Protein AF-A0A7S0DNA1-F1 (afdb_monomer)

Organism: NCBI:txid1561963

Nearest PDB structures (foldseek):
  4wpe-assembly1_A-2  TM=6.506E-01  e=1.274E-05  Saccharomyces cerevisiae S288C
  5i6r-assembly1_A-2  TM=4.201E-01  e=1.013E-05  Homo sapiens
  3zx6-assembly1_B  TM=4.475E-01  e=4.901E+00  Archaeoglobus fulgidus DSM 4304
  3ja6-assembly1_I  TM=4.058E-01  e=3.724E+00  Escherichia coli
  3ja6-assembly1_H  TM=3.014E-01  e=6.752E+00  Escherichia coli

InterPro domains:
  IPR022096 SBF1/SBF2 domain [PF12335] (350-517)
  IPR027267 AH/BAR domain superfamily [G3DSA:1.20.1270.60] (3-323)
  IPR027267 AH/BAR domain superfamily [SSF103657] (2-316)
  IPR039872 Uncharacterized protein KIAA0513 [PTHR13663] (335-575)

Mean predicted aligned error: 19.36 Å

Radius of gyration: 54.29 Å; Cα contacts (8 Å, |Δi|>4): 425; chains: 1; bounding box: 117×98×185 Å

Secondary structure (DSSP, 8-state):
---HHHH--S--THHHHHHHHHHHHHHHHHHHHHHHHHHHHHHHHHHHHHTTS-TTTTSPTT-HHHHHHHHHHHHHHHHHHHHHHHHHHHIIIIIHHHHHHHHHHHHHHHHHHHHHHHHHHHHHHHHHHHHHHHHHHHHHHHHHHHHHHHHHHHHHHHHHHHHHHHHHHHHHHHT----HHHHHHHHHHHHHHHHHHHHHHHHHHHHHHHHHHHHHHHHHHHHHHHHHHHHHHHHHHHHHHHHHHHHHHHHHHHHHHHHHHHHHHHHHHHHHHHHHHHHHHHHHHHHT--HHHHHHHHHHHH---PPPPPPPP------TTSSTTTHHHHHHHHHHH----HHHHHHHHHHHHHHHHHHHHHHHHTTTPPPPHHHHHHHHHHHTSHHHHHHHHHHHHHHHHH-BTTB---B--HHHHHHHHHHHHHHHHHHHHTT-HHHHHHHHHHHTT-EEEE--TTS-SS-PEEEETHHHHTT-GGGG-HHHHHHHHHHHHHHHHHHHHTT--SPP-SHHHHHHHHHHHHHHHHHHHHHHHHHHHHTT--HHHHHHHHHHHHHHTT--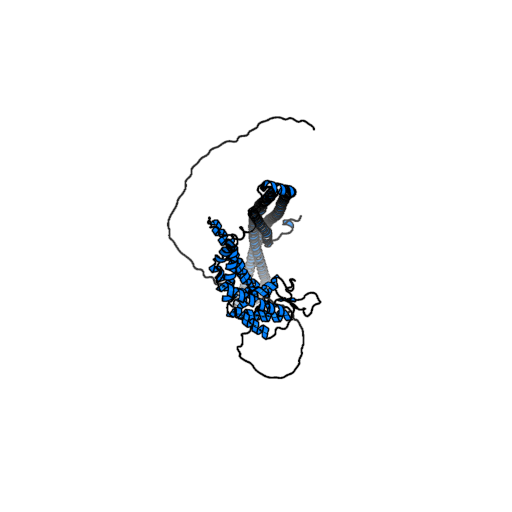HHHHHHHHHHHHHHGGGS--PPPPPPPP--------------------------------PPPP---------------------------------------------

Structure (mmCIF, N/CA/C/O backbone):
data_AF-A0A7S0DNA1-F1
#
_entry.id   AF-A0A7S0DNA1-F1
#
loop_
_atom_site.group_PDB
_atom_site.id
_atom_site.type_symbol
_atom_site.label_atom_id
_atom_site.label_alt_id
_atom_site.label_comp_id
_atom_site.label_asym_id
_atom_site.label_entity_id
_atom_site.label_seq_id
_atom_site.pdbx_PDB_ins_code
_atom_site.Cartn_x
_atom_site.Cartn_y
_atom_site.Cartn_z
_atom_site.occupancy
_atom_site.B_iso_or_equiv
_atom_site.auth_seq_id
_atom_site.auth_comp_id
_atom_site.auth_asym_id
_atom_site.auth_atom_id
_atom_site.pdbx_PDB_model_num
ATOM 1 N N . MET A 1 1 ? 33.337 -9.342 -3.307 1.00 75.75 1 MET A N 1
ATOM 2 C CA . MET A 1 1 ? 31.916 -9.266 -3.715 1.00 75.75 1 MET A CA 1
ATOM 3 C C . MET A 1 1 ? 31.879 -8.736 -5.137 1.00 75.75 1 MET A C 1
ATOM 5 O O . MET A 1 1 ? 32.503 -7.702 -5.349 1.00 75.75 1 MET A O 1
ATOM 9 N N . PRO A 1 2 ? 31.222 -9.423 -6.082 1.00 88.62 2 PRO A N 1
ATOM 10 C CA . PRO A 1 2 ? 31.074 -8.925 -7.449 1.00 88.62 2 PRO A CA 1
ATOM 11 C C . PRO A 1 2 ? 30.384 -7.551 -7.461 1.00 88.62 2 PRO A C 1
ATOM 13 O O . PRO A 1 2 ? 29.466 -7.313 -6.670 1.00 88.62 2 PRO A O 1
ATOM 16 N N . SER A 1 3 ? 30.846 -6.650 -8.329 1.00 94.75 3 SER A N 1
ATOM 17 C CA . SER A 1 3 ? 30.276 -5.312 -8.533 1.00 94.75 3 SER A CA 1
ATOM 18 C C . SER A 1 3 ? 29.348 -5.279 -9.749 1.00 94.75 3 SER A C 1
ATOM 20 O O . SER A 1 3 ? 29.412 -6.141 -10.631 1.00 94.75 3 SER A O 1
ATOM 22 N N . PHE A 1 4 ? 28.499 -4.253 -9.854 1.00 95.06 4 PHE A N 1
ATOM 23 C CA . PHE A 1 4 ? 27.674 -4.074 -11.060 1.00 95.06 4 PHE A CA 1
ATOM 24 C C . PHE A 1 4 ? 28.547 -3.849 -12.299 1.00 95.06 4 PHE A C 1
ATOM 26 O O . PHE A 1 4 ? 28.169 -4.237 -13.403 1.00 95.06 4 PHE A O 1
ATOM 33 N N . THR A 1 5 ? 29.736 -3.276 -12.108 1.00 95.06 5 THR A N 1
ATOM 34 C CA . THR A 1 5 ? 30.727 -3.090 -13.167 1.00 95.06 5 THR A CA 1
ATOM 35 C C . THR A 1 5 ? 31.435 -4.371 -13.591 1.00 95.06 5 THR A C 1
ATOM 37 O O . THR A 1 5 ? 32.155 -4.314 -14.573 1.00 95.06 5 THR A O 1
ATOM 40 N N . ASP A 1 6 ? 31.239 -5.513 -12.931 1.00 92.38 6 ASP A N 1
ATOM 41 C CA . ASP A 1 6 ? 31.879 -6.771 -13.351 1.00 92.38 6 ASP A CA 1
ATOM 42 C C . ASP A 1 6 ? 30.951 -7.620 -14.231 1.00 92.38 6 ASP A C 1
ATOM 44 O O . ASP A 1 6 ? 31.413 -8.310 -15.134 1.00 92.38 6 ASP A O 1
ATOM 48 N N . GLY A 1 7 ? 29.633 -7.550 -13.999 1.00 89.56 7 GLY A N 1
ATOM 49 C CA . GLY A 1 7 ? 28.667 -8.476 -14.607 1.00 89.56 7 GLY A CA 1
ATOM 50 C C . GLY A 1 7 ? 27.560 -7.850 -15.454 1.00 89.56 7 GLY A C 1
ATOM 51 O O . GLY A 1 7 ? 26.851 -8.580 -16.139 1.00 89.56 7 GLY A O 1
ATOM 52 N N . LEU A 1 8 ? 27.377 -6.524 -15.422 1.00 92.25 8 LEU A N 1
ATOM 53 C CA . LEU A 1 8 ? 26.244 -5.851 -16.083 1.00 92.25 8 LEU A CA 1
ATOM 54 C C . LEU A 1 8 ? 26.671 -4.970 -17.264 1.00 92.25 8 LEU A C 1
ATOM 56 O O . LEU A 1 8 ? 26.023 -3.967 -17.572 1.00 92.25 8 LEU A O 1
ATOM 60 N N . TRP A 1 9 ? 27.764 -5.335 -17.934 1.00 90.19 9 TRP A N 1
ATOM 61 C CA . TRP A 1 9 ? 28.148 -4.697 -19.190 1.00 90.19 9 TRP A CA 1
ATOM 62 C C . TRP A 1 9 ? 27.135 -4.995 -20.299 1.00 90.19 9 TRP A C 1
ATOM 64 O O . TRP A 1 9 ? 26.588 -6.090 -20.400 1.00 90.19 9 TRP A O 1
ATOM 74 N N . GLY A 1 10 ? 26.929 -4.011 -21.173 1.00 79.50 10 GLY A N 1
ATOM 75 C CA . GLY A 1 10 ? 25.920 -4.060 -22.229 1.00 79.50 10 GLY A CA 1
ATOM 76 C C . GLY A 1 10 ? 24.727 -3.161 -21.912 1.00 79.50 10 GLY A C 1
ATOM 77 O O . GLY A 1 10 ? 24.386 -2.915 -20.758 1.00 79.50 10 GLY A O 1
ATOM 78 N N . TYR A 1 11 ? 24.107 -2.602 -22.951 1.00 69.81 11 TYR A N 1
ATOM 79 C CA . TYR A 1 11 ? 22.899 -1.803 -22.770 1.00 69.81 11 TYR A CA 1
ATOM 80 C C . TYR A 1 11 ? 21.743 -2.737 -22.411 1.00 69.81 11 TYR A C 1
ATOM 82 O O . TYR A 1 11 ? 21.143 -3.339 -23.298 1.00 69.81 11 TYR A O 1
ATOM 90 N N . ASN A 1 12 ? 21.447 -2.853 -21.117 1.00 80.19 12 ASN A N 1
ATOM 91 C CA . ASN A 1 12 ? 20.239 -3.501 -20.637 1.00 80.19 12 ASN A CA 1
ATOM 92 C C . ASN A 1 12 ? 19.217 -2.415 -20.245 1.00 80.19 12 ASN A C 1
ATOM 94 O O . ASN A 1 12 ? 19.338 -1.838 -19.157 1.00 80.19 12 ASN A O 1
ATOM 98 N N . PRO A 1 13 ? 18.247 -2.078 -21.121 1.00 77.12 13 PRO A N 1
ATOM 99 C CA . PRO A 1 13 ? 17.226 -1.077 -20.807 1.00 77.12 13 PRO A CA 1
ATOM 100 C C . PRO A 1 13 ? 16.438 -1.443 -19.541 1.00 77.12 13 PRO A C 1
ATOM 102 O O . PRO A 1 13 ? 16.012 -0.546 -18.809 1.00 77.12 13 PRO A O 1
ATOM 105 N N . ASP A 1 14 ? 16.361 -2.735 -19.220 1.00 91.00 14 ASP A N 1
ATOM 106 C CA . ASP A 1 14 ? 15.594 -3.251 -18.097 1.00 91.00 14 ASP A CA 1
ATOM 107 C C . ASP A 1 14 ? 16.238 -2.931 -16.748 1.00 91.00 14 ASP A C 1
ATOM 109 O O . ASP A 1 14 ? 15.566 -3.040 -15.728 1.00 91.00 14 ASP A O 1
ATOM 113 N N . LEU A 1 15 ? 17.509 -2.510 -16.682 1.00 93.62 15 LEU A N 1
ATOM 114 C CA . LEU A 1 15 ? 18.167 -2.252 -15.395 1.00 93.62 15 LEU A CA 1
ATOM 115 C C . LEU A 1 15 ? 17.496 -1.103 -14.626 1.00 93.62 15 LEU A C 1
ATOM 117 O O . LEU A 1 15 ? 17.278 -1.196 -13.417 1.00 93.62 15 LEU A O 1
ATOM 121 N N . PHE A 1 16 ? 17.102 -0.037 -15.328 1.00 95.56 16 PHE A N 1
ATOM 122 C CA . PHE A 1 16 ? 16.356 1.067 -14.718 1.00 95.56 16 PHE A CA 1
ATOM 123 C C . PHE A 1 16 ? 14.932 0.658 -14.338 1.00 95.56 16 PHE A C 1
ATOM 125 O O . PHE A 1 16 ? 14.404 1.146 -13.338 1.00 95.56 16 PHE A O 1
ATOM 132 N N . ASP A 1 17 ? 14.329 -0.263 -15.087 1.00 94.38 17 ASP A N 1
ATOM 133 C CA . ASP A 1 17 ? 12.989 -0.770 -14.800 1.00 94.38 17 ASP A CA 1
ATOM 134 C C . ASP A 1 17 ? 13.007 -1.757 -13.625 1.00 94.38 17 ASP A C 1
ATOM 136 O O . ASP A 1 17 ? 12.120 -1.727 -12.772 1.00 94.38 17 ASP A O 1
ATOM 140 N N . ILE A 1 18 ? 14.061 -2.570 -13.495 1.00 93.94 18 ILE A N 1
ATOM 141 C CA . ILE A 1 18 ? 14.353 -3.371 -12.302 1.00 93.94 18 ILE A CA 1
ATOM 142 C C . ILE A 1 18 ? 14.490 -2.445 -11.095 1.00 93.94 18 ILE A C 1
ATOM 144 O O . ILE A 1 18 ? 13.858 -2.705 -10.071 1.00 93.94 18 ILE A O 1
ATOM 148 N N . GLN A 1 19 ? 15.238 -1.344 -11.211 1.00 94.44 19 GLN A N 1
ATOM 149 C CA . GLN A 1 19 ? 15.397 -0.400 -10.105 1.00 94.44 19 GLN A CA 1
ATOM 150 C C . GLN A 1 19 ? 14.076 0.285 -9.735 1.00 94.44 19 GLN A C 1
ATOM 152 O O . GLN A 1 19 ? 13.747 0.398 -8.554 1.00 94.44 19 GLN A O 1
ATOM 157 N N . ALA A 1 20 ? 13.267 0.664 -10.727 1.00 94.38 20 ALA A N 1
ATOM 158 C CA . ALA A 1 20 ? 11.926 1.195 -10.503 1.00 94.38 20 ALA A CA 1
ATOM 159 C C . ALA A 1 20 ? 11.009 0.174 -9.805 1.00 94.38 20 ALA A C 1
ATOM 161 O O . ALA A 1 20 ? 10.292 0.530 -8.872 1.00 94.38 20 ALA A O 1
ATOM 162 N N . ARG A 1 21 ? 11.064 -1.109 -10.194 1.00 94.75 21 ARG A N 1
ATOM 163 C CA . ARG A 1 21 ? 10.335 -2.189 -9.509 1.00 94.75 21 ARG A CA 1
ATOM 164 C C . ARG A 1 21 ? 10.811 -2.375 -8.070 1.00 94.75 21 ARG A C 1
ATOM 166 O O . ARG A 1 21 ? 9.978 -2.507 -7.184 1.00 94.75 21 ARG A O 1
ATOM 173 N N . ARG A 1 22 ? 12.120 -2.334 -7.813 1.00 94.12 22 ARG A N 1
ATOM 174 C CA . ARG A 1 22 ? 12.690 -2.468 -6.459 1.00 94.12 22 ARG A CA 1
ATOM 175 C C . ARG A 1 22 ? 12.348 -1.293 -5.543 1.00 94.12 22 ARG A C 1
ATOM 177 O O . ARG A 1 22 ? 12.216 -1.481 -4.336 1.00 94.12 22 ARG A O 1
ATOM 184 N N . LEU A 1 23 ? 12.154 -0.094 -6.094 1.00 94.88 23 LEU A N 1
ATOM 185 C CA . LEU A 1 23 ? 11.643 1.048 -5.331 1.00 94.88 23 LEU A CA 1
ATOM 186 C C . LEU A 1 23 ? 10.206 0.828 -4.831 1.00 94.88 23 LEU A C 1
ATOM 188 O O . LEU A 1 23 ? 9.875 1.345 -3.767 1.00 94.88 23 LEU A O 1
ATOM 192 N N . LYS A 1 24 ? 9.396 -0.014 -5.492 1.00 96.62 24 LYS A N 1
ATOM 193 C CA . LYS A 1 24 ? 8.056 -0.378 -4.994 1.00 96.62 24 LYS A CA 1
ATOM 194 C C . LYS A 1 24 ? 8.093 -1.108 -3.650 1.00 96.62 24 LYS A C 1
ATOM 196 O O . LYS A 1 24 ? 7.128 -1.045 -2.899 1.00 96.62 24 LYS A O 1
ATOM 201 N N . THR A 1 25 ? 9.201 -1.765 -3.300 1.00 95.56 25 THR A N 1
ATOM 202 C CA . THR A 1 25 ? 9.367 -2.346 -1.958 1.00 95.56 25 THR A CA 1
ATOM 203 C C . THR A 1 25 ? 9.398 -1.261 -0.878 1.00 95.56 25 THR A C 1
ATOM 205 O O . THR A 1 25 ? 8.850 -1.464 0.200 1.00 95.56 25 THR A O 1
ATOM 208 N N . LEU A 1 26 ? 9.994 -0.093 -1.159 1.00 96.44 26 LEU A N 1
ATOM 209 C CA . LEU A 1 26 ? 9.924 1.046 -0.238 1.00 96.44 26 LEU A CA 1
ATOM 210 C C . LEU A 1 26 ? 8.506 1.617 -0.170 1.00 96.44 26 LEU A C 1
ATOM 212 O O . LEU A 1 26 ? 8.080 1.993 0.913 1.00 96.44 26 LEU A O 1
ATOM 216 N N . ASP A 1 27 ? 7.772 1.644 -1.286 1.00 97.25 27 ASP A N 1
ATOM 217 C CA . ASP A 1 27 ? 6.363 2.068 -1.292 1.00 97.25 27 ASP A CA 1
ATOM 218 C C . ASP A 1 27 ? 5.507 1.180 -0.393 1.00 97.25 27 ASP A C 1
ATOM 220 O O . ASP A 1 27 ? 4.759 1.690 0.434 1.00 97.25 27 ASP A O 1
ATOM 224 N N . ALA A 1 28 ? 5.669 -0.139 -0.509 1.00 97.88 28 ALA A N 1
ATOM 225 C CA . ALA A 1 28 ? 4.963 -1.100 0.328 1.00 97.88 28 ALA A CA 1
ATOM 226 C C . ALA A 1 28 ? 5.279 -0.90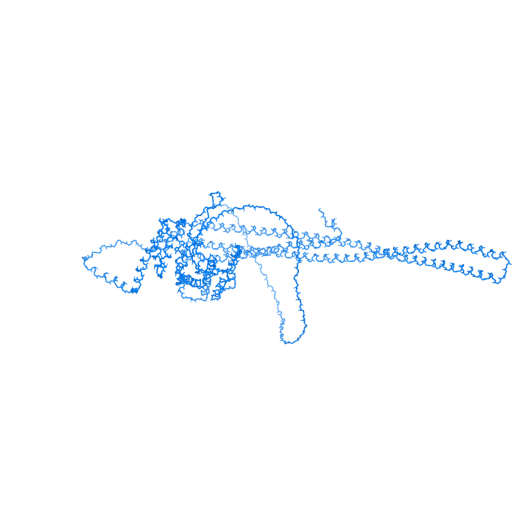3 1.820 1.00 97.88 28 ALA A C 1
ATOM 228 O O . ALA A 1 28 ? 4.366 -0.895 2.638 1.00 97.88 28 ALA A O 1
ATOM 229 N N . LEU A 1 29 ? 6.550 -0.678 2.177 1.00 97.75 29 LEU A N 1
ATOM 230 C CA . LEU A 1 29 ? 6.942 -0.411 3.567 1.00 97.75 29 LEU A CA 1
ATOM 231 C C . LEU A 1 29 ? 6.403 0.925 4.089 1.00 97.75 29 LEU A C 1
ATOM 233 O O . LEU A 1 29 ? 5.962 1.006 5.230 1.00 97.75 29 LEU A O 1
ATOM 237 N N . VAL A 1 30 ? 6.417 1.971 3.264 1.00 98.19 30 VAL A N 1
ATOM 238 C CA . VAL A 1 30 ? 5.823 3.271 3.605 1.00 98.19 30 VAL A CA 1
ATOM 239 C C . VAL A 1 30 ? 4.324 3.120 3.865 1.00 98.19 30 VAL A C 1
ATOM 241 O O . VAL A 1 30 ? 3.832 3.632 4.868 1.00 98.19 30 VAL A O 1
ATOM 244 N N . SER A 1 31 ? 3.603 2.396 3.005 1.00 98.19 31 SER A N 1
ATOM 245 C CA . SER A 1 31 ? 2.181 2.105 3.219 1.00 98.19 31 SER A CA 1
ATOM 246 C C . SER A 1 31 ? 1.955 1.302 4.498 1.00 98.19 31 SER A C 1
ATOM 248 O O . SER A 1 31 ? 1.115 1.690 5.303 1.00 98.19 31 SER A O 1
ATOM 250 N N . PHE A 1 32 ? 2.759 0.262 4.736 1.00 98.44 32 PHE A N 1
ATOM 251 C CA . PHE A 1 32 ? 2.692 -0.549 5.951 1.00 98.44 32 PHE A CA 1
ATOM 252 C C . PHE A 1 32 ? 2.818 0.300 7.223 1.00 98.44 32 PHE A C 1
ATOM 254 O O . PHE A 1 32 ? 1.937 0.253 8.076 1.00 98.44 32 PHE A O 1
ATOM 261 N N . PHE A 1 33 ? 3.858 1.133 7.344 1.00 98.19 33 PHE A N 1
ATOM 262 C CA . PHE A 1 33 ? 4.040 1.964 8.543 1.00 98.19 33 PHE A CA 1
ATOM 263 C C . PHE A 1 33 ? 2.965 3.045 8.689 1.00 98.19 33 PHE A C 1
ATOM 265 O O . PHE A 1 33 ? 2.603 3.423 9.803 1.00 98.19 33 PHE A O 1
ATOM 272 N N . LYS A 1 34 ? 2.422 3.542 7.574 1.00 98.31 34 LYS A N 1
ATOM 273 C CA . LYS A 1 34 ? 1.298 4.480 7.604 1.00 98.31 34 LYS A CA 1
ATOM 274 C C . LYS A 1 34 ? 0.028 3.818 8.146 1.00 98.31 34 LYS A C 1
ATOM 276 O O . LYS A 1 34 ? -0.675 4.426 8.944 1.00 98.31 34 LYS A O 1
ATOM 281 N N . GLU A 1 35 ? -0.269 2.596 7.717 1.00 98.38 35 GLU A N 1
ATOM 282 C CA . GLU A 1 35 ? -1.430 1.840 8.198 1.00 98.38 35 GLU A CA 1
ATOM 283 C C . GLU A 1 35 ? -1.257 1.403 9.654 1.00 98.38 35 GLU A C 1
ATOM 285 O O . GLU A 1 35 ? -2.166 1.600 10.457 1.00 98.38 35 GLU A O 1
ATOM 290 N N . LYS A 1 36 ? -0.075 0.895 10.022 1.00 98.06 36 LYS A N 1
ATOM 291 C CA . LYS A 1 36 ? 0.247 0.495 11.398 1.00 98.06 36 LYS A CA 1
ATOM 292 C C . LYS A 1 36 ? 0.109 1.660 12.388 1.00 98.06 36 LYS A C 1
ATOM 294 O O . LYS A 1 36 ? -0.642 1.540 13.351 1.00 98.06 36 LYS A O 1
ATOM 299 N N . SER A 1 37 ? 0.693 2.820 12.086 1.00 97.69 37 SER A N 1
ATOM 300 C CA . SER A 1 37 ? 0.563 4.003 12.955 1.00 97.69 37 SER A CA 1
ATOM 301 C C . SER A 1 37 ? -0.876 4.511 13.063 1.00 97.69 37 SER A C 1
ATOM 303 O O . SER A 1 37 ? -1.297 4.972 14.125 1.00 97.69 37 SER A O 1
ATOM 305 N N . ALA A 1 38 ? -1.677 4.391 12.000 1.00 98.19 38 ALA A N 1
ATOM 306 C CA . ALA A 1 38 ? -3.099 4.717 12.056 1.00 98.19 38 ALA A CA 1
ATOM 307 C C . ALA A 1 38 ? -3.888 3.742 12.953 1.00 98.19 38 ALA A C 1
ATOM 309 O O . ALA A 1 38 ? -4.771 4.181 13.697 1.00 98.19 38 ALA A O 1
ATOM 310 N N . LEU A 1 39 ? -3.563 2.444 12.915 1.00 98.38 39 LEU A N 1
ATOM 311 C CA . LEU A 1 39 ? -4.160 1.435 13.796 1.00 98.38 39 LEU A CA 1
ATOM 312 C C . LEU A 1 39 ? -3.825 1.704 15.266 1.00 98.38 39 LEU A C 1
ATOM 314 O O . LEU A 1 39 ? -4.725 1.675 16.104 1.00 98.38 39 LEU A O 1
ATOM 318 N N . ASP A 1 40 ? -2.580 2.052 15.578 1.00 98.12 40 ASP A N 1
ATOM 319 C CA . ASP A 1 40 ? -2.172 2.360 16.952 1.00 98.12 40 ASP A CA 1
ATOM 320 C C . ASP A 1 40 ? -2.842 3.632 17.487 1.00 98.12 40 ASP A C 1
ATOM 322 O O . ASP A 1 40 ? -3.306 3.664 18.630 1.00 98.12 40 ASP A O 1
ATOM 326 N N . GLN A 1 41 ? -2.991 4.668 16.653 1.00 98.19 41 GLN A N 1
ATOM 327 C CA . GLN A 1 41 ? -3.777 5.855 17.014 1.00 98.19 41 GLN A CA 1
ATOM 328 C C . GLN A 1 41 ? -5.241 5.506 17.284 1.00 98.19 41 GLN A C 1
ATOM 330 O O . GLN A 1 41 ? -5.851 6.033 18.218 1.00 98.19 41 GLN A O 1
ATOM 335 N N . TYR A 1 42 ? -5.828 4.636 16.462 1.00 98.12 42 TYR A N 1
ATOM 336 C CA . TYR A 1 42 ? -7.194 4.172 16.663 1.00 98.12 42 TYR A CA 1
ATOM 337 C C . TYR A 1 42 ? -7.335 3.395 17.980 1.00 98.12 42 TYR A C 1
ATOM 339 O O . TYR A 1 42 ? -8.269 3.650 18.749 1.00 98.12 42 TYR A O 1
ATOM 347 N N . TYR A 1 43 ? -6.389 2.501 18.271 1.00 98.31 43 TYR A N 1
ATOM 348 C CA . TYR A 1 43 ? -6.361 1.730 19.509 1.00 98.31 43 TYR A CA 1
ATOM 349 C C . TYR A 1 43 ? -6.234 2.644 20.734 1.00 98.31 43 TYR A C 1
ATOM 351 O O . TYR A 1 43 ? -7.064 2.577 21.642 1.00 98.31 43 TYR A O 1
ATOM 359 N N . SER A 1 44 ? -5.299 3.599 20.700 1.00 98.12 44 SER A N 1
ATOM 360 C CA . SER A 1 44 ? -5.147 4.636 21.725 1.00 98.12 44 SER A CA 1
ATOM 361 C C . SER A 1 44 ? -6.461 5.387 21.985 1.00 98.12 44 SER A C 1
ATOM 363 O O . SER A 1 44 ? -6.929 5.447 23.125 1.00 98.12 44 SER A O 1
ATOM 365 N N . ARG A 1 45 ? -7.123 5.903 20.940 1.00 98.25 45 ARG A N 1
ATOM 366 C CA . ARG A 1 45 ? -8.406 6.623 21.080 1.00 98.25 45 ARG A CA 1
ATOM 367 C C . ARG A 1 45 ? -9.505 5.749 21.679 1.00 98.25 45 ARG A C 1
ATOM 369 O O . ARG A 1 45 ? -10.340 6.254 22.426 1.00 98.25 45 ARG A O 1
ATOM 376 N N . THR A 1 46 ? -9.522 4.464 21.344 1.00 98.25 46 THR A N 1
ATOM 377 C CA . THR A 1 46 ? -10.510 3.510 21.862 1.00 98.25 46 THR A CA 1
ATOM 378 C C . THR A 1 46 ? -10.288 3.249 23.349 1.00 98.25 46 THR A C 1
ATOM 380 O O . THR A 1 46 ? -11.239 3.333 24.121 1.00 98.25 46 THR A O 1
ATOM 383 N N . LEU A 1 47 ? -9.037 3.062 23.776 1.00 97.62 47 LEU A N 1
ATOM 384 C CA . LEU A 1 47 ? -8.690 2.949 25.194 1.00 97.62 47 LEU A CA 1
ATOM 385 C C . LEU A 1 47 ? -9.034 4.222 25.980 1.00 97.62 47 LEU A C 1
ATOM 387 O O . LEU A 1 47 ? -9.613 4.132 27.055 1.00 97.62 47 LEU A O 1
ATOM 391 N N . LYS A 1 48 ? -8.796 5.414 25.417 1.00 97.44 48 LYS A N 1
ATOM 392 C CA . LYS A 1 48 ? -9.224 6.693 26.021 1.00 97.44 48 LYS A CA 1
ATOM 393 C C . LYS A 1 48 ? -10.737 6.770 26.231 1.00 97.44 48 LYS A C 1
ATOM 395 O O . LYS A 1 48 ? -11.192 7.354 27.207 1.00 97.44 48 LYS A O 1
ATOM 400 N N . LYS A 1 49 ? -11.532 6.209 25.314 1.00 97.12 49 LYS A N 1
ATOM 401 C CA . LYS A 1 49 ? -12.991 6.115 25.484 1.00 97.12 49 LYS A CA 1
ATOM 402 C C . LYS A 1 49 ? -13.357 5.111 26.573 1.00 97.12 49 LYS A C 1
ATOM 404 O O . LYS A 1 49 ? -14.236 5.405 27.373 1.00 97.12 49 LYS A O 1
ATOM 409 N N . LEU A 1 50 ? -12.672 3.969 26.617 1.00 96.56 50 LEU A N 1
ATOM 410 C CA . LEU A 1 50 ? -12.878 2.940 27.635 1.00 96.56 50 LEU A CA 1
ATOM 411 C C . LEU A 1 50 ? -12.577 3.473 29.045 1.00 96.56 50 LEU A C 1
ATOM 413 O O . LEU A 1 50 ? -13.387 3.291 29.944 1.00 96.56 50 LEU A O 1
ATOM 417 N N . ALA A 1 51 ? -11.486 4.226 29.207 1.00 95.75 51 ALA A N 1
ATOM 418 C CA . ALA A 1 51 ? -11.113 4.877 30.465 1.00 95.75 51 ALA A CA 1
ATOM 419 C C . ALA A 1 51 ? -12.114 5.951 30.938 1.00 95.75 51 ALA A C 1
ATOM 421 O O . ALA A 1 51 ? -12.022 6.419 32.066 1.00 95.75 51 ALA A O 1
ATOM 422 N N . ARG A 1 52 ? -13.060 6.381 30.093 1.00 95.00 52 ARG A N 1
ATOM 423 C CA . ARG A 1 52 ? -14.120 7.336 30.463 1.00 95.00 52 ARG A CA 1
ATOM 424 C C . ARG A 1 52 ? -15.424 6.658 30.875 1.00 95.00 52 ARG A C 1
ATOM 426 O O . ARG A 1 52 ? -16.368 7.361 31.221 1.00 95.00 52 ARG A O 1
ATOM 433 N N . LEU A 1 53 ? -15.511 5.329 30.803 1.00 93.69 53 LEU A N 1
ATOM 434 C CA . LEU A 1 53 ? -16.675 4.618 31.317 1.00 93.69 53 LEU A CA 1
ATOM 435 C C . LEU A 1 53 ? -16.702 4.722 32.844 1.00 93.69 53 LEU A C 1
ATOM 437 O O . LEU A 1 53 ? -15.690 4.512 33.512 1.00 93.69 53 LEU A O 1
ATOM 441 N N . HIS A 1 54 ? -17.869 5.042 33.393 1.00 86.69 54 HIS A N 1
ATOM 442 C CA . HIS A 1 54 ? -18.065 5.183 34.830 1.00 86.69 54 HIS A CA 1
ATOM 443 C C . HIS A 1 54 ? -18.237 3.803 35.478 1.00 86.69 54 HIS A C 1
ATOM 445 O O . HIS A 1 54 ? -19.347 3.346 35.717 1.00 86.69 54 HIS A O 1
ATOM 451 N N . LEU A 1 55 ? -17.124 3.119 35.754 1.00 86.06 55 LEU A N 1
ATOM 452 C CA . LEU A 1 55 ? -17.130 1.819 36.444 1.00 86.06 55 LEU A CA 1
ATOM 453 C C . LEU A 1 55 ? -17.411 1.930 37.956 1.00 86.06 55 LEU A C 1
ATOM 455 O O . LEU A 1 55 ? -17.537 0.911 38.618 1.00 86.06 55 LEU A O 1
ATOM 459 N N . MET A 1 56 ? -17.490 3.150 38.502 1.00 86.31 56 MET A N 1
ATOM 460 C CA . MET A 1 56 ? -17.409 3.420 39.947 1.00 86.31 56 MET A CA 1
ATOM 461 C C . MET A 1 56 ? -18.652 4.114 40.523 1.00 86.31 56 MET A C 1
ATOM 463 O O . MET A 1 56 ? -18.627 4.531 41.675 1.00 86.31 56 MET A O 1
ATOM 467 N N . GLU A 1 57 ? -19.734 4.275 39.749 1.00 87.19 57 GLU A N 1
ATOM 468 C CA . GLU A 1 57 ? -20.942 5.016 40.178 1.00 87.19 57 GLU A CA 1
ATOM 469 C C . GLU A 1 57 ? -21.622 4.445 41.434 1.00 87.19 57 GLU A C 1
ATOM 471 O O . GLU A 1 57 ? -22.428 5.129 42.064 1.00 87.19 57 GLU A O 1
ATOM 476 N N . HIS A 1 58 ? -21.316 3.202 41.798 1.00 89.25 58 HIS A N 1
ATOM 477 C CA . HIS A 1 58 ? -21.951 2.498 42.909 1.00 89.25 58 HIS A CA 1
ATOM 478 C C . HIS A 1 58 ? -20.982 2.116 44.030 1.00 89.25 58 HIS A C 1
ATOM 480 O O . HIS A 1 58 ? -21.418 1.524 45.014 1.00 89.25 58 HIS A O 1
ATOM 486 N N . GLU A 1 59 ? -19.700 2.461 43.903 1.00 94.12 59 GLU A N 1
ATOM 487 C CA . GLU A 1 59 ? -18.695 2.120 44.908 1.00 94.12 59 GLU A CA 1
ATOM 488 C C . GLU A 1 59 ? -18.642 3.152 46.032 1.00 94.12 59 GLU A C 1
ATOM 490 O O . GLU A 1 59 ? -18.842 4.352 45.814 1.00 94.12 59 GLU A O 1
ATOM 495 N N . THR A 1 60 ? -18.355 2.676 47.244 1.00 91.56 60 THR A N 1
ATOM 496 C CA . THR A 1 60 ? -18.276 3.533 48.430 1.00 91.56 60 THR A CA 1
ATOM 497 C C . THR A 1 60 ? -17.096 4.500 48.285 1.00 91.56 60 THR A C 1
ATOM 499 O O . THR A 1 60 ? -15.961 4.049 48.113 1.00 91.56 60 THR A O 1
ATOM 502 N N . PRO A 1 61 ? -17.310 5.828 48.366 1.00 94.38 61 PRO A N 1
ATOM 503 C CA . PRO A 1 61 ? -16.222 6.790 48.265 1.00 94.38 61 PRO A CA 1
ATOM 504 C C . PRO A 1 61 ? -15.120 6.541 49.300 1.00 94.38 61 PRO A C 1
ATOM 506 O O . PRO A 1 61 ? -15.390 6.496 50.498 1.00 94.38 61 PRO A O 1
ATOM 509 N N . GLY A 1 62 ? -13.880 6.415 48.830 1.00 92.31 62 GLY A N 1
ATOM 510 C CA . GLY A 1 62 ? -12.696 6.178 49.652 1.00 92.31 62 GLY A CA 1
ATOM 511 C C . GLY A 1 62 ? -12.419 4.712 49.986 1.00 92.31 62 GLY A C 1
ATOM 512 O O . GLY A 1 62 ? -11.467 4.455 50.720 1.00 92.31 62 GLY A O 1
ATOM 513 N N . SER A 1 63 ? -13.203 3.761 49.471 1.00 94.56 63 SER A N 1
ATOM 514 C CA . SER A 1 63 ? -12.965 2.348 49.761 1.00 94.56 63 SER A CA 1
ATOM 515 C C . SER A 1 63 ? -11.746 1.781 49.013 1.00 94.56 63 SER A C 1
ATOM 517 O O . SER A 1 63 ? -11.419 2.263 47.917 1.00 94.56 63 SER A O 1
ATOM 519 N N . PRO A 1 64 ? -11.055 0.764 49.570 1.00 93.88 64 PRO A N 1
ATOM 520 C CA . PRO A 1 64 ? -9.980 0.047 48.880 1.00 93.88 64 PRO A CA 1
ATOM 521 C C . PRO A 1 64 ? -10.351 -0.412 47.462 1.00 93.88 64 PRO A C 1
ATOM 523 O O . PRO A 1 64 ? -9.561 -0.244 46.528 1.00 93.88 64 PRO A O 1
ATOM 526 N N . LEU A 1 65 ? -11.570 -0.927 47.270 1.00 94.69 65 LEU A N 1
ATOM 527 C CA . LEU A 1 65 ? -12.056 -1.350 45.957 1.00 94.69 65 LEU A CA 1
ATOM 528 C C . LEU A 1 65 ? -12.198 -0.169 44.985 1.00 94.69 65 LEU A C 1
ATOM 530 O O . LEU A 1 65 ? -11.784 -0.268 43.826 1.00 94.69 65 LEU A O 1
ATOM 534 N N . GLN A 1 66 ? -12.717 0.973 45.450 1.00 94.06 66 GLN A N 1
ATOM 535 C CA . GLN A 1 66 ? -12.796 2.181 44.631 1.00 94.06 66 GLN A CA 1
ATOM 536 C C . GLN A 1 66 ? -11.397 2.665 44.210 1.00 94.06 66 GLN A C 1
ATOM 538 O O . GLN A 1 66 ? -11.189 3.013 43.045 1.00 94.06 66 GLN A O 1
ATOM 543 N N . ALA A 1 67 ? -10.424 2.650 45.127 1.00 91.56 67 ALA A N 1
ATOM 544 C CA . ALA A 1 67 ? -9.040 3.027 44.837 1.00 91.56 67 ALA A CA 1
ATOM 545 C C . ALA A 1 67 ? -8.402 2.115 43.773 1.00 91.56 67 ALA A C 1
ATOM 547 O O . ALA A 1 67 ? -7.750 2.607 42.847 1.00 91.56 67 ALA A O 1
ATOM 548 N N . PHE A 1 68 ? -8.649 0.802 43.839 1.00 94.62 68 PHE A N 1
ATOM 549 C CA . PHE A 1 68 ? -8.215 -0.136 42.802 1.00 94.62 68 PHE A CA 1
ATOM 550 C C . PHE A 1 68 ? -8.838 0.170 41.436 1.00 94.62 68 PHE A C 1
ATOM 552 O O . PHE A 1 68 ? -8.120 0.223 40.434 1.00 94.62 68 PHE A O 1
ATOM 559 N N . LEU A 1 69 ? -10.149 0.419 41.373 1.00 95.06 69 LEU A N 1
ATOM 560 C CA . LEU A 1 69 ? -10.827 0.744 40.114 1.00 95.06 69 LEU A CA 1
ATOM 561 C C . LEU A 1 69 ? -10.325 2.063 39.506 1.00 95.06 69 LEU A C 1
ATOM 563 O O . LEU A 1 69 ? -10.183 2.155 38.283 1.00 95.06 69 LEU A O 1
ATOM 567 N N . HIS A 1 70 ? -9.990 3.052 40.339 1.00 92.88 70 HIS A N 1
ATOM 568 C CA . HIS A 1 70 ? -9.286 4.259 39.901 1.00 92.88 70 HIS A CA 1
ATOM 569 C C . HIS A 1 70 ? -7.907 3.928 39.316 1.00 92.88 70 HIS A C 1
ATOM 571 O O . HIS A 1 70 ? -7.623 4.322 38.186 1.00 92.88 70 HIS A O 1
ATOM 577 N N . GLY A 1 71 ? -7.092 3.132 40.014 1.00 92.69 71 GLY A N 1
ATOM 578 C CA . GLY A 1 71 ? -5.788 2.693 39.507 1.00 92.69 71 GLY A CA 1
ATOM 579 C C . GLY A 1 71 ? -5.885 1.919 38.185 1.00 92.69 71 GLY A C 1
ATOM 580 O O . GLY A 1 71 ? -5.078 2.117 37.275 1.00 92.69 71 GLY A O 1
ATOM 581 N N . PHE A 1 72 ? -6.915 1.085 38.025 1.00 94.94 72 PHE A N 1
ATOM 582 C CA . PHE A 1 72 ? -7.187 0.374 36.776 1.00 94.94 72 PHE A CA 1
ATOM 583 C C . PHE A 1 72 ? -7.581 1.325 35.635 1.00 94.94 72 PHE A C 1
ATOM 585 O O . PHE A 1 72 ? -7.123 1.168 34.500 1.00 94.94 72 PHE A O 1
ATOM 592 N N . ARG A 1 73 ? -8.397 2.346 35.918 1.00 95.62 73 ARG A N 1
ATOM 593 C CA . ARG A 1 73 ? -8.737 3.395 34.948 1.00 95.62 73 ARG A CA 1
ATOM 594 C C . ARG A 1 73 ? -7.493 4.173 34.504 1.00 95.62 73 ARG A C 1
ATOM 596 O O . ARG A 1 73 ? -7.287 4.338 33.298 1.00 95.62 73 ARG A O 1
ATOM 603 N N . ASP A 1 74 ? -6.661 4.595 35.451 1.00 94.69 74 ASP A N 1
ATOM 604 C CA . ASP A 1 74 ? -5.429 5.349 35.192 1.00 94.69 74 ASP A CA 1
ATOM 605 C C . ASP A 1 74 ? -4.419 4.517 34.385 1.00 94.69 74 ASP A C 1
ATOM 607 O O . ASP A 1 74 ? -3.724 5.033 33.501 1.00 94.69 74 ASP A O 1
ATOM 611 N N . LEU A 1 75 ? -4.390 3.196 34.603 1.00 95.69 75 LEU A N 1
ATOM 612 C CA . LEU A 1 75 ? -3.643 2.263 33.763 1.00 95.69 75 LEU A CA 1
ATOM 613 C C . LEU A 1 75 ? -4.124 2.298 32.310 1.00 95.69 75 LEU A C 1
ATOM 615 O O . LEU A 1 75 ? -3.297 2.403 31.403 1.00 95.69 75 LEU A O 1
ATOM 619 N N . ILE A 1 76 ? -5.433 2.202 32.059 1.00 96.31 76 ILE A N 1
ATOM 620 C CA . ILE A 1 76 ? -5.974 2.223 30.689 1.00 96.31 76 ILE A CA 1
ATOM 621 C C . ILE A 1 76 ? -5.594 3.535 29.987 1.00 96.31 76 ILE A C 1
ATOM 623 O O . ILE A 1 76 ? -5.216 3.523 28.810 1.00 96.31 76 ILE A O 1
ATOM 627 N N . GLU A 1 77 ? -5.642 4.663 30.698 1.00 96.69 77 GLU A N 1
ATOM 628 C CA . GLU A 1 77 ? -5.226 5.968 30.174 1.00 96.69 77 GLU A CA 1
ATOM 629 C C . GLU A 1 77 ? -3.713 6.039 29.901 1.00 96.69 77 GLU A C 1
ATOM 631 O O . GLU A 1 77 ? -3.283 6.532 28.850 1.00 96.69 77 GLU A O 1
ATOM 636 N N . THR A 1 78 ? -2.899 5.456 30.780 1.00 96.88 78 THR A N 1
ATOM 637 C CA . THR A 1 78 ? -1.447 5.328 30.592 1.00 96.88 78 THR A CA 1
ATOM 638 C C . THR A 1 78 ? -1.113 4.473 29.369 1.00 96.88 78 THR A C 1
ATOM 640 O O . THR A 1 78 ? -0.313 4.878 28.522 1.00 96.88 78 THR A O 1
ATOM 643 N N . ILE A 1 79 ? -1.763 3.313 29.217 1.00 97.44 79 ILE A N 1
ATOM 644 C CA . ILE A 1 79 ? -1.611 2.435 28.048 1.00 97.44 79 ILE A CA 1
ATOM 645 C C . ILE A 1 79 ? -2.021 3.191 26.782 1.00 97.44 79 ILE A C 1
ATOM 647 O O . ILE A 1 79 ? -1.276 3.195 25.802 1.00 97.44 79 ILE A O 1
ATOM 651 N N . SER A 1 80 ? -3.161 3.886 26.804 1.00 97.88 80 SER A N 1
ATOM 652 C CA . SER A 1 80 ? -3.615 4.709 25.679 1.00 97.88 80 SER A CA 1
ATOM 653 C C . SER A 1 80 ? -2.571 5.747 25.256 1.00 97.88 80 SER A C 1
ATOM 655 O O . SER A 1 80 ? -2.261 5.863 24.066 1.00 97.88 80 SER A O 1
ATOM 657 N N . THR A 1 81 ? -2.005 6.475 26.218 1.00 97.75 81 THR A N 1
ATOM 658 C CA . THR A 1 81 ? -0.973 7.492 25.975 1.00 97.75 81 THR A CA 1
ATOM 659 C C . THR A 1 81 ? 0.300 6.862 25.413 1.00 97.75 81 THR A C 1
ATOM 661 O O . THR A 1 81 ? 0.892 7.381 24.467 1.00 97.75 81 THR A O 1
ATOM 664 N N . ASN A 1 82 ? 0.692 5.691 25.916 1.00 97.12 82 ASN A N 1
ATOM 665 C CA . ASN A 1 82 ? 1.837 4.957 25.390 1.00 97.12 82 ASN A CA 1
ATOM 666 C C . ASN A 1 82 ? 1.634 4.535 23.918 1.00 97.12 82 ASN A C 1
ATOM 668 O O . ASN A 1 82 ? 2.569 4.670 23.130 1.00 97.12 82 ASN A O 1
ATOM 672 N N . TYR A 1 83 ? 0.430 4.108 23.512 1.00 98.06 83 TYR A N 1
ATOM 673 C CA . TYR A 1 83 ? 0.121 3.811 22.100 1.00 98.06 83 TYR A CA 1
ATOM 674 C C . TYR A 1 83 ? 0.087 5.060 21.208 1.00 98.06 83 TYR A C 1
ATOM 676 O O . TYR A 1 83 ? 0.475 5.000 20.043 1.00 98.06 83 TYR A O 1
ATOM 684 N N . GLU A 1 84 ? -0.328 6.210 21.738 1.00 98.06 84 GLU A N 1
ATOM 685 C CA . GLU A 1 84 ? -0.241 7.483 21.013 1.00 98.06 84 GLU A CA 1
ATOM 686 C C . GLU A 1 84 ? 1.220 7.878 20.749 1.00 98.06 84 GLU A C 1
ATOM 688 O O . GLU A 1 84 ? 1.580 8.237 19.625 1.00 98.06 84 GLU A O 1
ATOM 693 N N . ILE A 1 85 ? 2.082 7.731 21.761 1.00 97.19 85 ILE A N 1
ATOM 694 C CA . ILE A 1 85 ? 3.530 7.950 21.641 1.00 97.19 85 ILE A CA 1
ATOM 695 C C . ILE A 1 85 ? 4.156 6.943 20.667 1.00 97.19 85 ILE A C 1
ATOM 697 O O . ILE A 1 85 ? 5.021 7.325 19.876 1.00 97.19 85 ILE A O 1
ATOM 701 N N . LEU A 1 86 ? 3.736 5.673 20.708 1.00 97.62 86 LEU A N 1
ATOM 702 C CA . LEU A 1 86 ? 4.184 4.638 19.775 1.00 97.62 86 LEU A CA 1
ATOM 703 C C . LEU A 1 86 ? 3.903 5.059 18.331 1.00 97.62 86 LEU A C 1
ATOM 705 O O . LEU A 1 86 ? 4.835 5.149 17.533 1.00 97.62 86 LEU A O 1
ATOM 709 N N . ALA A 1 87 ? 2.654 5.410 18.023 1.00 98.19 87 ALA A N 1
ATOM 710 C CA . ALA A 1 87 ? 2.265 5.824 16.682 1.00 98.19 87 ALA A CA 1
ATOM 711 C C . ALA A 1 87 ? 3.057 7.050 16.192 1.00 98.19 87 ALA A C 1
ATOM 713 O O . ALA A 1 87 ? 3.469 7.109 15.032 1.00 98.19 87 ALA A O 1
ATOM 714 N N . ALA A 1 88 ? 3.313 8.025 17.072 1.00 98.06 88 ALA A N 1
ATOM 715 C CA . ALA A 1 88 ? 4.152 9.178 16.746 1.00 98.06 88 ALA A CA 1
ATOM 716 C C . ALA A 1 88 ? 5.603 8.762 16.433 1.00 98.06 88 ALA A C 1
ATOM 718 O O . ALA A 1 88 ? 6.166 9.179 15.418 1.00 98.06 88 ALA A O 1
ATOM 719 N N . LYS A 1 89 ? 6.194 7.873 17.247 1.00 98.00 89 LYS A N 1
ATOM 720 C CA . LYS A 1 89 ? 7.539 7.326 17.002 1.00 98.00 89 LYS A CA 1
ATOM 721 C C . LYS A 1 89 ? 7.615 6.560 15.681 1.00 98.00 89 LYS A C 1
ATOM 723 O O . LYS A 1 89 ? 8.601 6.711 14.962 1.00 98.00 89 LYS A O 1
ATOM 728 N N . GLU A 1 90 ? 6.607 5.763 15.335 1.00 97.62 90 GLU A N 1
ATOM 729 C CA . GLU A 1 90 ? 6.558 5.052 14.053 1.00 97.62 90 GLU A CA 1
ATOM 730 C C . GLU A 1 90 ? 6.583 6.021 12.863 1.00 97.62 90 GLU A C 1
ATOM 732 O O . GLU A 1 90 ? 7.353 5.835 11.913 1.00 97.62 90 GLU A O 1
ATOM 737 N N . ILE A 1 91 ? 5.801 7.102 12.934 1.00 98.00 91 ILE A N 1
ATOM 738 C CA . ILE A 1 91 ? 5.773 8.141 11.900 1.00 98.00 91 ILE A CA 1
ATOM 739 C C . ILE A 1 91 ? 7.146 8.817 11.779 1.00 98.00 91 ILE A C 1
ATOM 741 O O . ILE A 1 91 ? 7.723 8.895 10.687 1.00 98.00 91 ILE A O 1
ATOM 745 N N . ASP A 1 92 ? 7.710 9.273 12.893 1.00 98.06 92 ASP A N 1
ATOM 746 C CA . ASP A 1 92 ? 8.920 10.093 12.878 1.00 98.06 92 ASP A CA 1
ATOM 747 C C . ASP A 1 92 ? 10.193 9.305 12.600 1.00 98.06 92 ASP A C 1
ATOM 749 O O . ASP A 1 92 ? 11.086 9.780 11.887 1.00 98.06 92 ASP A O 1
ATOM 753 N N . GLN A 1 93 ? 10.287 8.096 13.143 1.00 97.62 93 GLN A N 1
ATOM 754 C CA . GLN A 1 93 ? 11.510 7.309 13.098 1.00 97.62 93 GLN A CA 1
ATOM 755 C C . GLN A 1 93 ? 11.509 6.264 11.968 1.00 97.62 93 GLN A C 1
ATOM 757 O O . GLN A 1 93 ? 12.606 5.882 11.539 1.00 97.62 93 GLN A O 1
ATOM 762 N N . MET A 1 94 ? 10.338 5.838 11.457 1.00 97.62 94 MET A N 1
ATOM 763 C CA . MET A 1 94 ? 10.225 4.893 10.325 1.00 97.62 94 MET A CA 1
ATOM 764 C C . MET A 1 94 ? 9.747 5.579 9.051 1.00 97.62 94 MET A C 1
ATOM 766 O O . MET A 1 94 ? 10.485 5.654 8.063 1.00 97.62 94 MET A O 1
ATOM 770 N N . LEU A 1 95 ? 8.512 6.085 9.071 1.00 97.88 95 LEU A N 1
ATOM 771 C CA . LEU A 1 95 ? 7.806 6.531 7.873 1.00 97.88 95 LEU A CA 1
ATOM 772 C C . LEU A 1 95 ? 8.519 7.714 7.209 1.00 97.88 95 LEU A C 1
ATOM 774 O O . LEU A 1 95 ? 8.813 7.691 6.010 1.00 97.88 95 LEU A O 1
ATOM 778 N N . ASN A 1 96 ? 8.855 8.735 7.995 1.00 98.00 96 ASN A N 1
ATOM 779 C CA . ASN A 1 96 ? 9.494 9.953 7.509 1.00 98.00 96 ASN A CA 1
ATOM 780 C C . ASN A 1 96 ? 10.900 9.693 6.914 1.00 98.00 96 ASN A C 1
ATOM 782 O O . ASN A 1 96 ? 11.165 10.139 5.790 1.00 98.00 96 ASN A O 1
ATOM 786 N N . PRO A 1 97 ? 11.809 8.946 7.574 1.00 98.25 97 PRO A N 1
ATOM 787 C CA . PRO A 1 97 ? 13.089 8.549 6.988 1.00 98.25 97 PRO A CA 1
ATOM 788 C C . PRO A 1 97 ? 12.961 7.723 5.707 1.00 98.25 97 PRO A C 1
ATOM 790 O O . PRO A 1 97 ? 13.700 7.986 4.756 1.00 98.25 97 PRO A O 1
ATOM 793 N N . LEU A 1 98 ? 12.024 6.770 5.649 1.00 97.94 98 LEU A N 1
ATOM 794 C CA . LEU A 1 98 ? 11.799 5.957 4.450 1.00 97.94 98 LEU A CA 1
ATOM 795 C C . LEU A 1 98 ? 11.307 6.806 3.275 1.00 97.94 98 LEU A C 1
ATOM 797 O O . LEU A 1 98 ? 11.825 6.663 2.167 1.00 97.94 98 LEU A O 1
ATOM 801 N N . ASN A 1 99 ? 10.390 7.748 3.512 1.00 98.06 99 ASN A N 1
ATOM 802 C CA . ASN A 1 99 ? 9.935 8.694 2.492 1.00 98.06 99 ASN A CA 1
ATOM 803 C C . ASN A 1 99 ? 11.075 9.576 1.964 1.00 98.06 99 ASN A C 1
ATOM 805 O O . ASN A 1 99 ? 11.230 9.725 0.749 1.00 98.06 99 ASN A O 1
ATOM 809 N N . ARG A 1 100 ? 11.922 10.109 2.855 1.00 98.25 100 ARG A N 1
ATOM 810 C CA . ARG A 1 100 ? 13.110 10.884 2.456 1.00 98.25 100 ARG A CA 1
ATOM 811 C C . ARG A 1 100 ? 14.089 10.041 1.638 1.00 98.25 100 ARG A C 1
ATOM 813 O O . ARG A 1 100 ? 14.572 10.497 0.601 1.00 98.25 100 ARG A O 1
ATOM 820 N N . ALA A 1 101 ? 14.360 8.809 2.071 1.00 97.81 101 ALA A N 1
ATOM 821 C CA . ALA A 1 101 ? 15.234 7.884 1.354 1.00 97.81 101 ALA A CA 1
ATOM 822 C C . ALA A 1 101 ? 14.676 7.556 -0.038 1.00 97.81 101 ALA A C 1
ATOM 824 O O . ALA A 1 101 ? 15.401 7.655 -1.026 1.00 97.81 101 ALA A O 1
ATOM 825 N N . LYS A 1 102 ? 13.380 7.245 -0.135 1.00 97.38 102 LYS A N 1
ATOM 826 C CA . LYS A 1 102 ? 12.683 6.997 -1.402 1.00 97.38 102 LYS A CA 1
ATOM 827 C C . LYS A 1 102 ? 12.814 8.183 -2.360 1.00 97.38 102 LYS A C 1
ATOM 829 O O . LYS A 1 102 ? 13.245 7.986 -3.494 1.00 97.38 102 LYS A O 1
ATOM 834 N N . ALA A 1 103 ? 12.484 9.396 -1.913 1.00 97.81 103 ALA A N 1
ATOM 835 C CA . ALA A 1 103 ? 12.545 10.595 -2.749 1.00 97.81 103 ALA A CA 1
ATOM 836 C C . ALA A 1 103 ? 13.966 10.845 -3.282 1.00 97.81 103 ALA A C 1
ATOM 838 O O . ALA A 1 103 ? 14.157 11.085 -4.476 1.00 97.81 103 ALA A O 1
ATOM 839 N N . LYS A 1 104 ? 14.976 10.700 -2.414 1.00 98.00 104 LYS A N 1
ATOM 840 C CA . LYS A 1 104 ? 16.386 10.822 -2.797 1.00 98.00 104 LYS A CA 1
ATOM 841 C C . LYS A 1 104 ? 16.789 9.775 -3.840 1.00 98.00 104 LYS A C 1
ATOM 843 O O . LYS A 1 104 ? 17.339 10.124 -4.879 1.00 98.00 104 LYS A O 1
ATOM 848 N N . LEU A 1 105 ? 16.466 8.502 -3.608 1.00 97.69 105 LEU A N 1
ATOM 849 C CA . LEU A 1 105 ? 16.810 7.410 -4.524 1.00 97.69 105 LEU A CA 1
ATOM 850 C C . LEU A 1 105 ? 16.123 7.549 -5.889 1.00 97.69 105 LEU A C 1
ATOM 852 O O . LEU A 1 105 ? 16.722 7.224 -6.917 1.00 97.69 105 LEU A O 1
ATOM 856 N N . GLN A 1 106 ? 14.887 8.051 -5.919 1.00 97.62 106 GLN A N 1
ATOM 857 C CA . GLN A 1 106 ? 14.172 8.362 -7.158 1.00 97.62 106 GLN A CA 1
ATOM 858 C C . GLN A 1 106 ? 14.862 9.484 -7.943 1.00 97.62 106 GLN A C 1
ATOM 860 O O . GLN A 1 106 ? 15.043 9.356 -9.158 1.00 97.62 106 GLN A O 1
ATOM 865 N N . ALA A 1 107 ? 15.280 10.556 -7.264 1.00 97.81 107 ALA A N 1
ATOM 866 C CA . ALA A 1 107 ? 16.024 11.650 -7.882 1.00 97.81 107 ALA A CA 1
ATOM 867 C C . ALA A 1 107 ? 17.372 11.171 -8.447 1.00 97.81 107 ALA A C 1
ATOM 869 O O . ALA A 1 107 ? 17.654 11.401 -9.626 1.00 97.81 107 ALA A O 1
ATOM 870 N N . ASP A 1 108 ? 18.149 10.425 -7.657 1.00 97.38 108 ASP A N 1
ATOM 871 C CA . ASP A 1 108 ? 19.444 9.872 -8.072 1.00 97.38 108 ASP A CA 1
ATOM 872 C C . ASP A 1 108 ? 19.285 8.946 -9.293 1.00 97.38 108 ASP A C 1
ATOM 874 O O . ASP A 1 108 ? 19.979 9.097 -10.300 1.00 97.38 108 ASP A O 1
ATOM 878 N N . THR A 1 109 ? 18.301 8.039 -9.265 1.00 97.00 109 THR A N 1
ATOM 879 C CA . THR A 1 109 ? 18.019 7.114 -10.379 1.00 97.00 109 THR A CA 1
ATOM 880 C C . THR A 1 109 ? 17.621 7.864 -11.654 1.00 97.00 109 THR A C 1
ATOM 882 O O . THR A 1 109 ? 18.052 7.504 -12.752 1.00 97.00 109 THR A O 1
ATOM 885 N N . LYS A 1 110 ? 16.832 8.941 -11.536 1.00 97.38 110 LYS A N 1
ATOM 886 C CA . LYS A 1 110 ? 16.439 9.786 -12.675 1.00 97.38 110 LYS A CA 1
ATOM 887 C C . LYS A 1 110 ? 17.645 10.494 -13.295 1.00 97.38 110 LYS A C 1
ATOM 889 O O . LYS A 1 110 ? 17.733 10.567 -14.522 1.00 97.38 110 LYS A O 1
ATOM 894 N N . THR A 1 111 ? 18.570 10.986 -12.474 1.00 97.94 111 THR A N 1
ATOM 895 C CA . THR A 1 111 ? 19.818 11.614 -12.932 1.00 97.94 111 THR A CA 1
ATOM 896 C C . THR A 1 111 ? 20.696 10.610 -13.677 1.00 97.94 111 THR A C 1
ATOM 898 O O . THR A 1 111 ? 21.049 10.855 -14.832 1.00 97.94 111 THR A O 1
ATOM 901 N N . LEU A 1 112 ? 20.929 9.428 -13.097 1.00 96.88 112 LEU A N 1
ATOM 902 C CA . LEU A 1 112 ? 21.704 8.352 -13.729 1.00 96.88 112 LEU A CA 1
ATOM 903 C C . LEU A 1 112 ? 21.087 7.893 -15.062 1.00 96.88 112 LEU A C 1
ATOM 905 O O . LEU A 1 112 ? 21.798 7.665 -16.042 1.00 96.88 112 LEU A O 1
ATOM 909 N N . ARG A 1 113 ? 19.749 7.821 -15.143 1.00 96.62 113 ARG A N 1
ATOM 910 C CA . ARG A 1 113 ? 19.034 7.475 -16.384 1.00 96.62 113 ARG A CA 1
ATOM 911 C C . ARG A 1 113 ? 19.251 8.513 -17.483 1.00 96.62 113 ARG A C 1
ATOM 913 O O . ARG A 1 113 ? 19.442 8.149 -18.643 1.00 96.62 113 ARG A O 1
ATOM 920 N N . ARG A 1 114 ? 19.229 9.805 -17.140 1.00 96.81 114 ARG A N 1
ATOM 921 C CA . ARG A 1 114 ? 19.483 10.898 -18.095 1.00 96.81 114 ARG A CA 1
ATOM 922 C C . ARG A 1 114 ? 20.904 10.834 -18.648 1.00 96.81 114 ARG A C 1
ATOM 924 O O . ARG A 1 114 ? 21.078 10.947 -19.861 1.00 96.81 114 ARG A O 1
ATOM 931 N N . GLU A 1 115 ? 21.894 10.608 -17.789 1.00 96.44 115 GLU A N 1
ATOM 932 C CA . GLU A 1 115 ? 23.289 10.457 -18.212 1.00 96.44 115 GLU A CA 1
ATOM 933 C C . GLU A 1 115 ? 23.475 9.243 -19.123 1.00 96.44 115 GLU A C 1
ATOM 935 O O . GLU A 1 115 ? 23.998 9.383 -20.231 1.00 96.44 115 GLU A O 1
ATOM 940 N N . SER A 1 116 ? 22.954 8.079 -18.725 1.00 95.81 116 SER A N 1
ATOM 941 C CA . SER A 1 116 ? 22.990 6.862 -19.543 1.00 95.81 116 SER A CA 1
ATOM 942 C C . SER A 1 116 ? 22.383 7.089 -20.934 1.00 95.81 116 SER A C 1
ATOM 944 O O . SER A 1 116 ? 23.022 6.822 -21.956 1.00 95.81 116 SER A O 1
ATOM 946 N N . ASN A 1 117 ? 21.188 7.685 -20.997 1.00 95.38 117 ASN A N 1
ATOM 947 C CA . ASN A 1 117 ? 20.501 7.966 -22.258 1.00 95.38 117 ASN A CA 1
ATOM 948 C C . ASN A 1 117 ? 21.267 8.955 -23.151 1.00 95.38 117 ASN A C 1
ATOM 950 O O . ASN A 1 117 ? 21.273 8.791 -24.376 1.00 95.38 117 ASN A O 1
ATOM 954 N N . LYS A 1 118 ? 21.934 9.958 -22.563 1.00 96.50 118 LYS A N 1
ATOM 955 C CA . LYS A 1 118 ? 22.764 10.930 -23.291 1.00 96.50 118 LYS A CA 1
ATOM 956 C C . LYS A 1 118 ? 23.909 10.229 -24.028 1.00 96.50 118 LYS A C 1
ATOM 958 O O . LYS A 1 118 ? 24.075 10.431 -25.235 1.00 96.50 118 LYS A O 1
ATOM 963 N N . PHE A 1 119 ? 24.670 9.382 -23.333 1.00 95.75 119 PHE A N 1
ATOM 964 C CA . PHE A 1 119 ? 25.796 8.657 -23.933 1.00 95.75 119 PHE A CA 1
ATOM 965 C C . PHE A 1 119 ? 25.335 7.568 -24.907 1.00 95.75 119 PHE A C 1
ATOM 967 O O . PHE A 1 119 ? 25.881 7.478 -26.010 1.00 95.75 119 PHE A O 1
ATOM 974 N N . ALA A 1 120 ? 24.284 6.817 -24.567 1.00 94.25 120 ALA A N 1
ATOM 975 C CA . ALA A 1 120 ? 23.730 5.778 -25.433 1.00 94.25 120 ALA A CA 1
ATOM 976 C C . ALA A 1 120 ? 23.216 6.350 -26.765 1.00 94.25 120 ALA A C 1
ATOM 978 O O . ALA A 1 120 ? 23.498 5.804 -27.832 1.00 94.25 120 ALA A O 1
ATOM 979 N N . THR A 1 121 ? 22.513 7.488 -26.735 1.00 96.25 121 THR A N 1
ATOM 980 C CA . THR A 1 121 ? 22.005 8.143 -27.953 1.00 96.25 121 THR A CA 1
ATOM 981 C C . THR A 1 121 ? 23.146 8.607 -28.854 1.00 96.25 121 THR A C 1
ATOM 983 O O . THR A 1 121 ? 23.103 8.397 -30.068 1.00 96.25 121 THR A O 1
ATOM 986 N N . ARG A 1 122 ? 24.199 9.203 -28.279 1.00 97.38 122 ARG A N 1
ATOM 987 C CA . ARG A 1 122 ? 25.377 9.630 -29.047 1.00 97.38 122 ARG A CA 1
ATOM 988 C C . ARG A 1 122 ? 26.130 8.440 -29.646 1.00 97.38 122 ARG A C 1
ATOM 990 O O . ARG A 1 122 ? 26.511 8.506 -30.812 1.00 97.38 122 ARG A O 1
ATOM 997 N N . MET A 1 123 ? 26.278 7.346 -28.896 1.00 96.88 123 MET A N 1
ATOM 998 C CA . MET A 1 123 ? 26.893 6.113 -29.394 1.00 96.88 123 MET A CA 1
ATOM 999 C C . MET A 1 123 ? 26.099 5.525 -30.568 1.00 96.88 123 MET A C 1
ATOM 1001 O O . MET A 1 123 ? 26.680 5.237 -31.613 1.00 96.88 123 MET A O 1
ATOM 1005 N N . ARG A 1 124 ? 24.766 5.434 -30.455 1.00 96.31 124 ARG A N 1
ATOM 1006 C CA . ARG A 1 124 ? 23.896 4.952 -31.544 1.00 96.31 124 ARG A CA 1
ATOM 1007 C C . ARG A 1 124 ? 24.027 5.795 -32.815 1.00 96.31 124 ARG A C 1
ATOM 1009 O O . ARG A 1 124 ? 24.108 5.232 -33.903 1.00 96.31 124 ARG A O 1
ATOM 1016 N N . LYS A 1 125 ? 24.098 7.128 -32.690 1.00 98.06 125 LYS A N 1
ATOM 1017 C CA . LYS A 1 125 ? 24.317 8.032 -33.837 1.00 98.06 125 LYS A CA 1
ATOM 1018 C C . LYS A 1 125 ? 25.650 7.749 -34.538 1.00 98.06 125 LYS A C 1
ATOM 1020 O O . LYS A 1 125 ? 25.673 7.609 -35.756 1.00 98.06 125 LYS A O 1
ATOM 1025 N N . LEU A 1 126 ? 26.741 7.610 -33.781 1.00 97.94 126 LEU A N 1
ATOM 1026 C CA . LEU A 1 126 ? 28.058 7.289 -34.344 1.00 97.94 126 LEU A CA 1
ATOM 1027 C C . LEU A 1 126 ? 28.079 5.907 -35.011 1.00 97.94 126 LEU A C 1
ATOM 1029 O O . LEU A 1 126 ? 28.586 5.770 -36.121 1.00 97.94 126 LEU A O 1
ATOM 1033 N N . GLN A 1 127 ? 27.456 4.904 -34.390 1.00 97.56 127 GLN A N 1
ATOM 1034 C CA . GLN A 1 127 ? 27.325 3.566 -34.969 1.00 97.56 127 GLN A CA 1
ATOM 1035 C C . GLN A 1 127 ? 26.500 3.562 -36.262 1.00 97.56 127 GLN A C 1
ATOM 1037 O O . GLN A 1 127 ? 26.838 2.831 -37.191 1.00 97.56 127 GLN A O 1
ATOM 1042 N N . ALA A 1 128 ? 25.440 4.371 -36.347 1.00 98.12 128 ALA A N 1
ATOM 1043 C CA . ALA A 1 128 ? 24.648 4.518 -37.566 1.00 98.12 128 ALA A CA 1
ATOM 1044 C C . ALA A 1 128 ? 25.472 5.144 -38.704 1.00 98.12 128 ALA A C 1
ATOM 1046 O O . ALA A 1 128 ? 25.466 4.616 -39.816 1.00 98.12 128 ALA A O 1
ATOM 1047 N N . ILE A 1 129 ? 26.240 6.203 -38.412 1.00 98.00 129 ILE A N 1
ATOM 1048 C CA . ILE A 1 129 ? 27.161 6.824 -39.378 1.00 98.00 129 ILE A CA 1
ATOM 1049 C C . ILE A 1 129 ? 28.202 5.804 -39.845 1.00 98.00 129 ILE A C 1
ATOM 1051 O O . ILE A 1 129 ? 28.360 5.617 -41.045 1.00 98.00 129 ILE A O 1
ATOM 1055 N N . HIS A 1 130 ? 28.849 5.094 -38.917 1.00 98.31 130 HIS A N 1
ATOM 1056 C CA . HIS A 1 130 ? 29.830 4.055 -39.234 1.00 98.31 130 HIS A CA 1
ATOM 1057 C C . HIS A 1 130 ? 29.251 2.936 -40.112 1.00 98.31 130 HIS A C 1
ATOM 1059 O O . HIS A 1 130 ? 29.893 2.499 -41.064 1.00 98.31 130 HIS A O 1
ATOM 1065 N N . LYS A 1 131 ? 28.031 2.462 -39.822 1.00 98.06 131 LYS A N 1
ATOM 1066 C CA . LYS A 1 131 ? 27.361 1.442 -40.646 1.00 98.06 131 LYS A CA 1
ATOM 1067 C C . LYS A 1 131 ? 27.105 1.945 -42.068 1.00 98.06 131 LYS A C 1
ATOM 1069 O O . LYS A 1 131 ? 27.335 1.190 -43.011 1.00 98.06 131 LYS A O 1
ATOM 1074 N N . ARG A 1 132 ? 26.662 3.199 -42.213 1.00 98.38 132 ARG A N 1
ATOM 1075 C CA . ARG A 1 132 ? 26.402 3.830 -43.513 1.00 98.38 132 ARG A CA 1
ATOM 1076 C C . ARG A 1 132 ? 27.688 4.005 -44.320 1.00 98.38 132 ARG A C 1
ATOM 1078 O O . ARG A 1 132 ? 27.780 3.464 -45.412 1.00 98.38 132 ARG A O 1
ATOM 1085 N N . THR A 1 133 ? 28.712 4.643 -43.754 1.00 98.31 133 THR A N 1
ATOM 1086 C CA . THR A 1 133 ? 29.997 4.861 -44.446 1.00 98.31 133 THR A CA 1
ATOM 1087 C C . THR A 1 133 ? 30.690 3.547 -44.809 1.00 98.31 133 THR A C 1
ATOM 1089 O O . THR A 1 133 ? 31.286 3.443 -45.875 1.00 98.31 133 THR A O 1
ATOM 1092 N N . ARG A 1 134 ? 30.563 2.504 -43.973 1.00 98.44 134 ARG A N 1
ATOM 1093 C CA . ARG A 1 134 ? 31.041 1.149 -44.295 1.00 98.44 134 ARG A CA 1
ATOM 1094 C C . ARG A 1 134 ? 30.330 0.557 -45.509 1.00 98.44 134 ARG A C 1
ATOM 1096 O O . ARG A 1 134 ? 30.958 -0.149 -46.295 1.00 98.44 134 ARG A O 1
ATOM 1103 N N . HIS A 1 135 ? 29.018 0.757 -45.610 1.00 98.19 135 HIS A N 1
ATOM 1104 C CA . HIS A 1 135 ? 28.234 0.285 -46.746 1.00 98.19 135 HIS A CA 1
ATOM 1105 C C . HIS A 1 135 ? 28.641 1.025 -48.024 1.00 98.19 135 HIS A C 1
ATOM 1107 O O . HIS A 1 135 ? 28.974 0.365 -49.004 1.00 98.19 135 HIS A O 1
ATOM 1113 N N . ASP A 1 136 ? 28.728 2.355 -47.969 1.00 97.50 136 ASP A N 1
ATOM 1114 C CA . ASP A 1 136 ? 29.128 3.197 -49.101 1.00 97.50 136 ASP A CA 1
ATOM 1115 C C . ASP A 1 136 ? 30.527 2.809 -49.614 1.00 97.50 136 ASP A C 1
ATOM 1117 O O . ASP A 1 136 ? 30.686 2.486 -50.788 1.00 97.50 136 ASP A O 1
ATOM 1121 N N . ALA A 1 137 ? 31.523 2.697 -48.724 1.00 97.94 137 ALA A N 1
ATOM 1122 C CA . ALA A 1 137 ? 32.880 2.277 -49.091 1.00 97.94 137 ALA A CA 1
ATOM 1123 C C . ALA A 1 137 ? 32.915 0.877 -49.734 1.00 97.94 137 ALA A C 1
ATOM 1125 O O . ALA A 1 137 ? 33.652 0.638 -50.692 1.00 97.94 137 ALA A O 1
ATOM 1126 N N . ARG A 1 138 ? 32.084 -0.060 -49.251 1.00 98.25 138 ARG A N 1
ATOM 1127 C CA . ARG A 1 138 ? 31.951 -1.399 -49.851 1.00 98.25 138 ARG A CA 1
ATOM 1128 C C . ARG A 1 138 ? 31.335 -1.351 -51.246 1.00 98.25 138 ARG A C 1
ATOM 1130 O O . ARG A 1 138 ? 31.768 -2.121 -52.102 1.00 98.25 138 ARG A O 1
ATOM 1137 N N . MET A 1 139 ? 30.333 -0.505 -51.467 1.00 98.00 139 MET A N 1
ATOM 1138 C CA . MET A 1 139 ? 29.683 -0.365 -52.770 1.00 98.00 139 MET A CA 1
ATOM 1139 C C . MET A 1 139 ? 30.615 0.307 -53.780 1.00 98.00 139 MET A C 1
ATOM 1141 O O . MET A 1 139 ? 30.873 -0.284 -54.828 1.00 98.00 139 MET A O 1
ATOM 1145 N N . SER A 1 140 ? 31.245 1.429 -53.419 1.00 97.56 140 SER A N 1
ATOM 1146 C CA . SER A 1 140 ? 32.225 2.104 -54.280 1.00 97.56 140 SER A CA 1
ATOM 1147 C C . SER A 1 140 ? 33.432 1.214 -54.599 1.00 97.56 140 SER A C 1
ATOM 1149 O O . SER A 1 140 ? 33.931 1.228 -55.720 1.00 97.56 140 SER A O 1
ATOM 1151 N N . CYS A 1 141 ? 33.877 0.369 -53.660 1.00 98.12 141 CYS A N 1
ATOM 1152 C CA . CYS A 1 141 ? 34.930 -0.618 -53.924 1.00 98.12 141 CYS A CA 1
ATOM 1153 C C . CYS A 1 141 ? 34.513 -1.624 -55.006 1.00 98.12 141 CYS A C 1
ATOM 1155 O O . CYS A 1 141 ? 35.259 -1.863 -55.958 1.00 98.12 141 CYS A O 1
ATOM 1157 N N . LYS A 1 142 ? 33.303 -2.192 -54.895 1.00 98.12 142 LYS A N 1
ATOM 1158 C CA . LYS A 1 142 ? 32.766 -3.124 -55.899 1.00 98.12 142 LYS A CA 1
ATOM 1159 C C . LYS A 1 142 ? 32.692 -2.468 -57.278 1.00 98.12 142 LYS A C 1
ATOM 1161 O O . LYS A 1 142 ? 33.126 -3.072 -58.257 1.00 98.12 142 LYS A O 1
ATOM 1166 N N . GLU A 1 143 ? 32.187 -1.241 -57.352 1.00 97.69 143 GLU A N 1
ATOM 1167 C CA . GLU A 1 143 ? 32.071 -0.486 -58.603 1.00 97.69 143 GLU A CA 1
ATOM 1168 C C . GLU A 1 143 ? 33.439 -0.157 -59.210 1.00 97.69 143 GLU A C 1
ATOM 1170 O O . GLU A 1 143 ? 33.646 -0.390 -60.403 1.00 97.69 143 GLU A O 1
ATOM 1175 N N . ALA A 1 144 ? 34.407 0.276 -58.395 1.00 97.25 144 ALA A N 1
ATOM 1176 C CA . ALA A 1 144 ? 35.778 0.527 -58.831 1.00 97.25 144 ALA A CA 1
ATOM 1177 C C . ALA A 1 144 ? 36.455 -0.741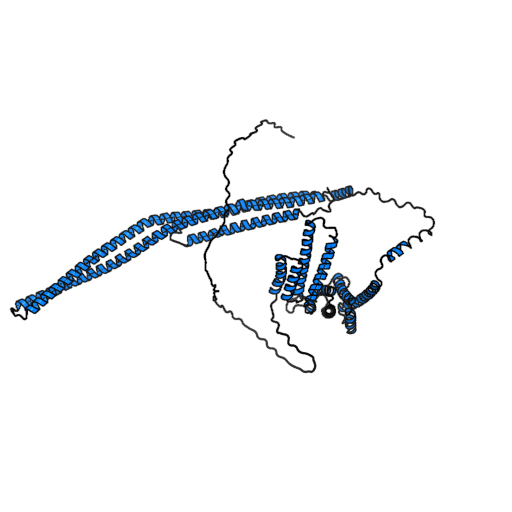 -59.375 1.00 97.25 144 ALA A C 1
ATOM 1179 O O . ALA A 1 144 ? 37.109 -0.694 -60.419 1.00 97.25 144 ALA A O 1
ATOM 1180 N N . VAL A 1 145 ? 36.258 -1.894 -58.725 1.00 97.81 145 VAL A N 1
ATOM 1181 C CA . VAL A 1 145 ? 36.775 -3.188 -59.202 1.00 97.81 145 VAL A CA 1
ATOM 1182 C C . VAL A 1 145 ? 36.131 -3.588 -60.531 1.00 97.81 145 VAL A C 1
ATOM 1184 O O . VAL A 1 145 ? 36.836 -4.025 -61.441 1.00 97.81 145 VAL A O 1
ATOM 1187 N N . ILE A 1 146 ? 34.812 -3.424 -60.679 1.00 97.69 146 ILE A N 1
ATOM 1188 C CA . ILE A 1 146 ? 34.102 -3.717 -61.935 1.00 97.69 146 ILE A CA 1
ATOM 1189 C C . ILE A 1 146 ? 34.585 -2.792 -63.060 1.00 97.69 146 ILE A C 1
ATOM 1191 O O . ILE A 1 146 ? 34.874 -3.269 -64.158 1.00 97.69 146 ILE A O 1
ATOM 1195 N N . ALA A 1 147 ? 34.704 -1.487 -62.799 1.00 96.75 147 ALA A N 1
ATOM 1196 C CA . ALA A 1 147 ? 35.174 -0.505 -63.772 1.00 96.75 147 ALA A CA 1
ATOM 1197 C C . ALA A 1 147 ? 36.608 -0.806 -64.230 1.00 96.75 147 ALA A C 1
ATOM 1199 O O . ALA A 1 147 ? 36.870 -0.833 -65.434 1.00 96.75 147 ALA A O 1
ATOM 1200 N N . ARG A 1 148 ? 37.503 -1.138 -63.289 1.00 97.19 148 ARG A N 1
ATOM 1201 C CA . ARG A 1 148 ? 38.879 -1.545 -63.592 1.00 97.19 148 ARG A CA 1
ATOM 1202 C C . ARG A 1 148 ? 38.920 -2.808 -64.445 1.00 97.19 148 ARG A C 1
ATOM 1204 O O . ARG A 1 148 ? 39.557 -2.812 -65.490 1.00 97.19 148 ARG A O 1
ATOM 1211 N N . ARG A 1 149 ? 38.165 -3.849 -64.073 1.00 97.56 149 ARG A N 1
ATOM 1212 C CA . ARG A 1 149 ? 38.080 -5.093 -64.859 1.00 97.56 149 ARG A CA 1
ATOM 1213 C C . ARG A 1 149 ? 37.589 -4.849 -66.287 1.00 97.56 149 ARG A C 1
ATOM 1215 O O . ARG A 1 149 ? 38.123 -5.459 -67.209 1.00 97.56 149 ARG A O 1
ATOM 1222 N N . ARG A 1 150 ? 36.599 -3.967 -66.480 1.00 96.81 150 ARG A N 1
ATOM 1223 C CA . ARG A 1 150 ? 36.101 -3.577 -67.813 1.00 96.81 150 ARG A CA 1
ATOM 1224 C C . ARG A 1 150 ? 37.159 -2.825 -68.619 1.00 96.81 150 ARG A C 1
ATOM 1226 O O . ARG A 1 150 ? 37.347 -3.148 -69.786 1.00 96.81 150 ARG A O 1
ATOM 1233 N N . SER A 1 151 ? 37.862 -1.876 -67.999 1.00 96.38 151 SER A N 1
ATOM 1234 C CA . SER A 1 151 ? 38.973 -1.150 -68.628 1.00 96.38 151 SER A CA 1
ATOM 1235 C C . SER A 1 151 ? 40.099 -2.102 -69.044 1.00 96.38 151 SER A C 1
ATOM 1237 O O . SER A 1 151 ? 40.531 -2.074 -70.192 1.00 96.38 151 SER A O 1
ATOM 1239 N N . ASP A 1 152 ? 40.522 -3.002 -68.152 1.00 95.25 152 ASP A N 1
ATOM 1240 C CA . ASP A 1 152 ? 41.590 -3.971 -68.421 1.00 95.25 152 ASP A CA 1
ATOM 1241 C C . ASP A 1 152 ? 41.183 -4.978 -69.511 1.00 95.25 152 ASP A C 1
ATOM 1243 O O . ASP A 1 152 ? 41.988 -5.339 -70.369 1.00 95.25 152 ASP A O 1
ATOM 1247 N N . ALA A 1 153 ? 39.925 -5.437 -69.501 1.00 95.50 153 ALA A N 1
ATOM 1248 C CA . ALA A 1 153 ? 39.387 -6.306 -70.546 1.00 95.50 153 ALA A CA 1
ATOM 1249 C C . ALA A 1 153 ? 39.338 -5.597 -71.906 1.00 95.50 153 ALA A C 1
ATOM 1251 O O . ALA A 1 153 ? 39.746 -6.187 -72.907 1.00 95.50 153 ALA A O 1
ATOM 1252 N N . HIS A 1 154 ? 38.905 -4.332 -71.936 1.00 94.81 154 HIS A N 1
ATOM 1253 C CA . HIS A 1 154 ? 38.912 -3.525 -73.151 1.00 94.81 154 HIS A CA 1
ATOM 1254 C C . HIS A 1 154 ? 40.332 -3.314 -73.673 1.00 94.81 154 HIS A C 1
ATOM 1256 O O . HIS A 1 154 ? 40.548 -3.534 -74.855 1.00 94.81 154 HIS A O 1
ATOM 1262 N N . ALA A 1 155 ? 41.301 -2.970 -72.819 1.00 93.12 155 ALA A N 1
ATOM 1263 C CA . ALA A 1 155 ? 42.699 -2.771 -73.213 1.00 93.12 155 ALA A CA 1
ATOM 1264 C C . ALA A 1 155 ? 43.335 -4.045 -73.804 1.00 93.12 155 ALA A C 1
ATOM 1266 O O . ALA A 1 155 ? 44.067 -3.984 -74.793 1.00 93.12 155 ALA A O 1
ATOM 1267 N N . ARG A 1 156 ? 43.013 -5.226 -73.254 1.00 93.31 156 ARG A N 1
ATOM 1268 C CA . ARG A 1 156 ? 43.424 -6.511 -73.848 1.00 93.31 156 ARG A CA 1
ATOM 1269 C C . ARG A 1 156 ? 42.775 -6.741 -75.215 1.00 93.31 156 ARG A C 1
ATOM 1271 O O . ARG A 1 156 ? 43.463 -7.125 -76.157 1.00 93.31 156 ARG A O 1
ATOM 1278 N N . GLY A 1 157 ? 41.470 -6.482 -75.325 1.00 92.69 157 GLY A N 1
ATOM 1279 C CA . GLY A 1 157 ? 40.741 -6.565 -76.593 1.00 92.69 157 GLY A CA 1
ATOM 1280 C C . GLY A 1 157 ? 41.231 -5.551 -77.631 1.00 92.69 157 GLY A C 1
ATOM 1281 O O . GLY A 1 157 ? 41.308 -5.879 -78.809 1.00 92.69 157 GLY A O 1
ATOM 1282 N N . GLU A 1 158 ? 41.625 -4.355 -77.190 1.00 90.12 158 GLU A N 1
ATOM 1283 C CA . GLU A 1 158 ? 42.185 -3.272 -78.002 1.00 90.12 158 GLU A CA 1
ATOM 1284 C C . GLU A 1 158 ? 43.464 -3.715 -78.677 1.00 90.12 158 GLU A C 1
ATOM 1286 O O . GLU A 1 158 ? 43.553 -3.657 -79.896 1.00 90.12 158 GLU A O 1
ATOM 1291 N N . LYS A 1 159 ? 44.413 -4.251 -77.906 1.00 90.06 159 LYS A N 1
ATOM 1292 C CA . LYS A 1 159 ? 45.673 -4.763 -78.446 1.00 90.06 159 LYS A CA 1
ATOM 1293 C C . LYS A 1 159 ? 45.436 -5.834 -79.521 1.00 90.06 159 LYS A C 1
ATOM 1295 O O . LYS A 1 159 ? 46.071 -5.805 -80.568 1.00 90.06 159 LYS A O 1
ATOM 1300 N N . ALA A 1 160 ? 44.485 -6.742 -79.288 1.00 90.94 160 ALA A N 1
ATOM 1301 C CA . ALA A 1 160 ? 44.149 -7.815 -80.226 1.00 90.94 160 ALA A CA 1
ATOM 1302 C C . ALA A 1 160 ? 43.355 -7.344 -81.463 1.00 90.94 160 ALA A C 1
ATOM 1304 O O . ALA A 1 160 ? 43.453 -7.944 -82.533 1.00 90.94 160 ALA A O 1
ATOM 1305 N N . LEU A 1 161 ? 42.511 -6.317 -81.332 1.00 90.69 161 LEU A N 1
ATOM 1306 C CA . LEU A 1 161 ? 41.734 -5.764 -82.443 1.00 90.69 161 LEU A CA 1
ATOM 1307 C C . LEU A 1 161 ? 42.576 -4.809 -83.291 1.00 90.69 161 LEU A C 1
ATOM 1309 O O . LEU A 1 161 ? 42.512 -4.900 -84.511 1.00 90.69 161 LEU A O 1
ATOM 1313 N N . LEU A 1 162 ? 43.363 -3.933 -82.661 1.00 89.06 162 LEU A N 1
ATOM 1314 C CA . LEU A 1 162 ? 44.269 -3.019 -83.354 1.00 89.06 162 LEU A CA 1
ATOM 1315 C C . LEU A 1 162 ? 45.297 -3.796 -84.166 1.00 89.06 162 LEU A C 1
ATOM 1317 O O . LEU A 1 162 ? 45.411 -3.509 -85.346 1.00 89.06 162 LEU A O 1
ATOM 1321 N N . GLY A 1 163 ? 45.909 -4.850 -83.612 1.00 89.69 163 GLY A N 1
ATOM 1322 C CA . GLY A 1 163 ? 46.816 -5.704 -84.387 1.00 89.69 163 GLY A CA 1
ATOM 1323 C C . GLY A 1 163 ? 46.147 -6.335 -85.618 1.00 89.69 163 GLY A C 1
ATOM 1324 O O . GLY A 1 163 ? 46.742 -6.383 -86.689 1.00 89.69 163 GLY A O 1
ATOM 1325 N N . ARG A 1 164 ? 44.870 -6.744 -85.515 1.00 92.31 164 ARG A N 1
ATOM 1326 C CA . ARG A 1 164 ? 44.095 -7.241 -86.670 1.00 92.31 164 ARG A CA 1
ATOM 1327 C C . ARG A 1 164 ? 43.778 -6.143 -87.688 1.00 92.31 164 ARG A C 1
ATOM 1329 O O . ARG A 1 164 ? 43.843 -6.399 -88.884 1.00 92.31 164 ARG A O 1
ATOM 1336 N N . ILE A 1 165 ? 43.411 -4.943 -87.234 1.00 88.12 165 ILE A N 1
ATOM 1337 C CA . ILE A 1 165 ? 43.113 -3.804 -88.116 1.00 88.12 165 ILE A CA 1
ATOM 1338 C C . ILE A 1 165 ? 44.389 -3.305 -88.806 1.00 88.12 165 ILE A C 1
ATOM 1340 O O . ILE A 1 165 ? 44.345 -2.998 -89.990 1.00 88.12 165 ILE A O 1
ATOM 1344 N N . GLU A 1 166 ? 45.516 -3.247 -88.097 1.00 87.38 166 GLU A N 1
ATOM 1345 C CA . GLU A 1 166 ? 46.831 -2.883 -88.634 1.00 87.38 166 GLU A CA 1
ATOM 1346 C C . GLU A 1 166 ? 47.260 -3.873 -89.717 1.00 87.38 166 GLU A C 1
ATOM 1348 O O . GLU A 1 166 ? 47.556 -3.448 -90.829 1.00 87.38 166 GLU A O 1
ATOM 1353 N N . GLN A 1 167 ? 47.135 -5.179 -89.460 1.00 88.94 167 GLN A N 1
ATOM 1354 C CA . GLN A 1 167 ? 47.374 -6.213 -90.467 1.00 88.94 167 GLN A CA 1
ATOM 1355 C C . GLN A 1 167 ? 46.437 -6.078 -91.684 1.00 88.94 167 GLN A C 1
ATOM 1357 O O . GLN A 1 167 ? 46.863 -6.229 -92.825 1.00 88.94 167 GLN A O 1
ATOM 1362 N N . GLN A 1 168 ? 45.151 -5.762 -91.476 1.00 86.12 168 GLN A N 1
ATOM 1363 C CA . GLN A 1 168 ? 44.209 -5.510 -92.577 1.00 86.12 168 GLN A CA 1
ATOM 1364 C C . GLN A 1 168 ? 44.569 -4.258 -93.388 1.00 86.12 168 GLN A C 1
ATOM 1366 O O . GLN A 1 168 ? 44.429 -4.268 -94.609 1.00 86.12 168 GLN A O 1
ATOM 1371 N N . LEU A 1 169 ? 45.025 -3.190 -92.731 1.00 81.94 169 LEU A N 1
ATOM 1372 C CA . LEU A 1 169 ? 45.480 -1.964 -93.386 1.00 81.94 169 LEU A CA 1
ATOM 1373 C C . LEU A 1 169 ? 46.779 -2.195 -94.170 1.00 81.94 169 LEU A C 1
ATOM 1375 O O . LEU A 1 169 ? 46.898 -1.686 -95.280 1.00 81.94 169 LEU A O 1
ATOM 1379 N N . GLU A 1 170 ? 47.721 -2.975 -93.637 1.00 84.88 170 GLU A N 1
ATOM 1380 C CA . GLU A 1 170 ? 48.935 -3.390 -94.352 1.00 84.88 170 GLU A CA 1
ATOM 1381 C C . GLU A 1 170 ? 48.607 -4.246 -95.576 1.00 84.88 170 GLU A C 1
ATOM 1383 O O . GLU A 1 170 ? 49.105 -3.963 -96.662 1.00 84.88 170 GLU A O 1
ATOM 1388 N N . ASN A 1 171 ? 47.697 -5.216 -95.445 1.00 85.56 171 ASN A N 1
ATOM 1389 C CA . ASN A 1 171 ? 47.239 -6.029 -96.573 1.00 85.56 171 ASN A CA 1
ATOM 1390 C C . ASN A 1 171 ? 46.576 -5.177 -97.668 1.00 85.56 171 ASN A C 1
ATOM 1392 O O . ASN A 1 171 ? 46.825 -5.399 -98.850 1.00 85.56 171 ASN A O 1
ATOM 1396 N N . LEU A 1 172 ? 45.760 -4.183 -97.294 1.00 80.56 172 LEU A N 1
ATOM 1397 C CA . LEU A 1 172 ? 45.147 -3.250 -98.248 1.00 80.56 172 LEU A CA 1
ATOM 1398 C C . LEU A 1 172 ? 46.186 -2.351 -98.937 1.00 80.56 172 LEU A C 1
ATOM 1400 O O . LEU A 1 172 ? 46.023 -2.043 -100.113 1.00 80.56 172 LEU A O 1
ATOM 1404 N N . LYS A 1 173 ? 47.262 -1.958 -98.240 1.00 79.06 173 LYS A N 1
ATOM 1405 C CA . LYS A 1 173 ? 48.389 -1.217 -98.836 1.00 79.06 173 LYS A CA 1
ATOM 1406 C C . LYS A 1 173 ? 49.208 -2.087 -99.793 1.00 79.06 173 LYS A C 1
ATOM 1408 O O . LYS A 1 173 ? 49.581 -1.621 -100.863 1.00 79.06 173 LYS A O 1
ATOM 1413 N N . ALA A 1 174 ? 49.454 -3.347 -99.435 1.00 80.06 174 ALA A N 1
ATOM 1414 C CA . ALA A 1 174 ? 50.205 -4.297 -100.256 1.00 80.06 174 ALA A CA 1
ATOM 1415 C C . ALA A 1 174 ? 49.482 -4.675 -101.564 1.00 80.06 174 ALA A C 1
ATOM 1417 O O . ALA A 1 174 ? 50.129 -5.078 -102.525 1.00 80.06 174 ALA A O 1
ATOM 1418 N N . GLN A 1 175 ? 48.155 -4.522 -101.626 1.00 79.19 175 GLN A N 1
ATOM 1419 C CA . GLN A 1 175 ? 47.349 -4.794 -102.823 1.00 79.19 175 GLN A CA 1
ATOM 1420 C C . GLN A 1 175 ? 47.421 -3.702 -103.910 1.00 79.19 175 GLN A C 1
ATOM 1422 O O . GLN A 1 175 ? 46.820 -3.888 -104.962 1.00 79.19 175 GLN A O 1
ATOM 1427 N N . GLY A 1 176 ? 48.150 -2.596 -103.702 1.00 59.47 176 GLY A N 1
ATOM 1428 C CA . GLY A 1 176 ? 48.580 -1.695 -104.785 1.00 59.47 176 GLY A CA 1
ATOM 1429 C C . GLY A 1 176 ? 47.479 -1.033 -105.631 1.00 59.47 176 GLY A C 1
ATOM 1430 O O . GLY A 1 176 ? 47.748 -0.649 -106.764 1.00 59.47 176 GLY A O 1
ATOM 1431 N N . LEU A 1 177 ? 46.253 -0.897 -105.120 1.00 52.53 177 LEU A N 1
ATOM 1432 C CA . LEU A 1 177 ? 45.112 -0.320 -105.843 1.00 52.53 177 LEU A CA 1
ATOM 1433 C C . LEU A 1 177 ? 44.604 0.936 -105.123 1.00 52.53 177 LEU A C 1
ATOM 1435 O O . LEU A 1 177 ? 43.798 0.848 -104.191 1.00 52.53 177 LEU A O 1
ATOM 1439 N N . GLU A 1 178 ? 45.062 2.106 -105.578 1.00 52.66 178 GLU A N 1
ATOM 1440 C CA . GLU A 1 178 ? 44.588 3.444 -105.174 1.00 52.66 178 GLU A CA 1
ATOM 1441 C C . GLU A 1 178 ? 43.215 3.803 -105.790 1.00 52.66 178 GLU A C 1
ATOM 1443 O O . GLU A 1 178 ? 42.926 4.958 -106.092 1.00 52.66 178 GLU A O 1
ATOM 1448 N N . ASP A 1 179 ? 42.329 2.821 -105.968 1.00 55.97 179 ASP A N 1
ATOM 1449 C CA . ASP A 1 179 ? 41.002 3.059 -106.534 1.00 55.97 179 ASP A CA 1
ATOM 1450 C C . ASP A 1 179 ? 40.020 3.584 -105.476 1.00 55.97 179 ASP A C 1
ATOM 1452 O O . ASP A 1 179 ? 40.000 3.146 -104.316 1.00 55.97 179 ASP A O 1
ATOM 1456 N N . SER A 1 180 ? 39.127 4.491 -105.895 1.00 56.81 180 SER A N 1
ATOM 1457 C CA . SER A 1 180 ? 38.168 5.212 -105.035 1.00 56.81 180 SER A CA 1
ATOM 1458 C C . SER A 1 180 ? 37.269 4.306 -104.168 1.00 56.81 180 SER A C 1
ATOM 1460 O O . SER A 1 180 ? 36.756 4.747 -103.137 1.00 56.81 180 SER A O 1
ATOM 1462 N N . SER A 1 181 ? 37.151 3.016 -104.511 1.00 59.88 181 SER A N 1
ATOM 1463 C CA . SER A 1 181 ? 36.404 1.989 -103.768 1.00 59.88 181 SER A CA 1
ATOM 1464 C C . SER A 1 181 ? 37.058 1.574 -102.432 1.00 59.88 181 SER A C 1
ATOM 1466 O O . SER A 1 181 ? 36.359 1.286 -101.454 1.00 59.88 181 SER A O 1
ATOM 1468 N N . ASN A 1 182 ? 38.394 1.600 -102.319 1.00 65.81 182 ASN A N 1
ATOM 1469 C CA . ASN A 1 182 ? 39.108 1.169 -101.103 1.00 65.81 182 ASN A CA 1
ATOM 1470 C C . ASN A 1 182 ? 39.340 2.298 -100.082 1.00 65.81 182 ASN A C 1
ATOM 1472 O O . ASN A 1 182 ? 39.501 2.025 -98.887 1.00 65.81 182 ASN A O 1
ATOM 1476 N N . SER A 1 183 ? 39.247 3.562 -100.506 1.00 72.31 183 SER A N 1
ATOM 1477 C CA . SER A 1 183 ? 39.300 4.738 -99.621 1.00 72.31 183 SER A CA 1
ATOM 1478 C C . SER A 1 183 ? 38.187 4.720 -98.554 1.00 72.31 183 SER A C 1
ATOM 1480 O O . SER A 1 183 ? 38.407 5.026 -97.374 1.00 72.31 183 SER A O 1
ATOM 1482 N N . ALA A 1 184 ? 36.993 4.239 -98.919 1.00 77.88 184 ALA A N 1
ATOM 1483 C CA . ALA A 1 184 ? 35.878 4.061 -97.988 1.00 77.88 184 ALA A CA 1
ATOM 1484 C C . ALA A 1 184 ? 36.167 2.992 -96.912 1.00 77.88 184 ALA A C 1
ATOM 1486 O O . ALA A 1 184 ? 35.869 3.197 -95.735 1.00 77.88 184 ALA A O 1
ATOM 1487 N N . LYS A 1 185 ? 36.802 1.870 -97.280 1.00 81.94 185 LYS A N 1
ATOM 1488 C CA . LYS A 1 185 ? 37.183 0.809 -96.328 1.00 81.94 185 LYS A CA 1
ATOM 1489 C C . LYS A 1 185 ? 38.311 1.254 -95.401 1.00 81.94 185 LYS A C 1
ATOM 1491 O O . LYS A 1 185 ? 38.234 1.015 -94.196 1.00 81.94 185 LYS A O 1
ATOM 1496 N N . HIS A 1 186 ? 39.318 1.939 -95.944 1.00 80.94 186 HIS A N 1
ATOM 1497 C CA . HIS A 1 186 ? 40.409 2.509 -95.159 1.00 80.94 186 HIS A CA 1
ATOM 1498 C C . HIS A 1 186 ? 39.867 3.508 -94.128 1.00 80.94 186 HIS A C 1
ATOM 1500 O O . HIS A 1 186 ? 40.101 3.352 -92.931 1.00 80.94 186 HIS A O 1
ATOM 1506 N N . SER A 1 187 ? 39.051 4.477 -94.559 1.00 83.12 187 SER A N 1
ATOM 1507 C CA . SER A 1 187 ? 38.439 5.457 -93.651 1.00 83.12 187 SER A CA 1
ATOM 1508 C C . SER A 1 187 ? 37.504 4.818 -92.613 1.00 83.12 187 SER A C 1
ATOM 1510 O O . SER A 1 187 ? 37.502 5.246 -91.456 1.00 83.12 187 SER A O 1
ATOM 1512 N N . ALA A 1 188 ? 36.765 3.760 -92.963 1.00 85.69 188 ALA A N 1
ATOM 1513 C CA . ALA A 1 188 ? 35.943 3.004 -92.017 1.00 85.69 188 ALA A CA 1
ATOM 1514 C C . ALA A 1 188 ? 36.783 2.278 -90.948 1.00 85.69 188 ALA A C 1
ATOM 1516 O O . ALA A 1 188 ? 36.441 2.333 -89.763 1.00 85.69 188 ALA A O 1
ATOM 1517 N N . LEU A 1 189 ? 37.900 1.646 -91.330 1.00 86.25 189 LEU A N 1
ATOM 1518 C CA . LEU A 1 189 ? 38.838 1.013 -90.393 1.00 86.25 189 LEU A CA 1
ATOM 1519 C C . LEU A 1 189 ? 39.516 2.048 -89.487 1.00 86.25 189 LEU A C 1
ATOM 1521 O O . LEU A 1 189 ? 39.600 1.836 -88.277 1.00 86.25 189 LEU A O 1
ATOM 1525 N N . THR A 1 190 ? 39.911 3.204 -90.030 1.00 84.12 190 THR A N 1
ATOM 1526 C CA . THR A 1 190 ? 40.456 4.318 -89.240 1.00 84.12 190 THR A CA 1
ATOM 1527 C C . THR A 1 190 ? 39.435 4.841 -88.227 1.00 84.12 190 THR A C 1
ATOM 1529 O O . THR A 1 190 ? 39.765 4.983 -87.048 1.00 84.12 190 THR A O 1
ATOM 1532 N N . ARG A 1 191 ? 38.173 5.055 -88.635 1.00 87.25 191 ARG A N 1
ATOM 1533 C CA . ARG A 1 191 ? 37.091 5.458 -87.717 1.00 87.25 191 ARG A CA 1
ATOM 1534 C C . ARG A 1 191 ? 36.862 4.412 -86.633 1.00 87.25 191 ARG A C 1
ATOM 1536 O O . ARG A 1 191 ? 36.787 4.776 -85.466 1.00 87.25 191 ARG A O 1
ATOM 1543 N N . LYS A 1 192 ? 36.823 3.123 -86.984 1.00 89.50 192 LYS A N 1
ATOM 1544 C CA . LYS A 1 192 ? 36.650 2.024 -86.022 1.00 89.50 192 LYS A CA 1
ATOM 1545 C C . LYS A 1 192 ? 37.776 1.993 -84.987 1.00 89.50 192 LYS A C 1
ATOM 1547 O O . LYS A 1 192 ? 37.495 1.891 -83.795 1.00 89.50 192 LYS A O 1
ATOM 1552 N N . THR A 1 193 ? 39.025 2.154 -85.423 1.00 87.44 193 THR A N 1
ATOM 1553 C CA . THR A 1 193 ? 40.195 2.295 -84.545 1.00 87.44 193 THR A CA 1
ATOM 1554 C C . THR A 1 193 ? 40.058 3.492 -83.611 1.00 87.44 193 THR A C 1
ATOM 1556 O O . THR A 1 193 ? 40.301 3.371 -82.411 1.00 87.44 193 THR A O 1
ATOM 1559 N N . GLN A 1 194 ? 39.631 4.643 -84.130 1.00 89.75 194 GLN A N 1
ATOM 1560 C CA . GLN A 1 194 ? 39.489 5.860 -83.337 1.00 89.75 194 GLN A CA 1
ATOM 1561 C C . GLN A 1 194 ? 38.345 5.770 -82.324 1.00 89.75 194 GLN A C 1
ATOM 1563 O O . GLN A 1 194 ? 38.532 6.139 -81.164 1.00 89.75 194 GLN A O 1
ATOM 1568 N N . THR A 1 195 ? 37.195 5.214 -82.714 1.00 90.25 195 THR A N 1
ATOM 1569 C CA . THR A 1 195 ? 36.084 4.935 -81.800 1.00 90.25 195 THR A CA 1
ATOM 1570 C C . THR A 1 195 ? 36.534 3.980 -80.701 1.00 90.25 195 THR A C 1
ATOM 1572 O O . THR A 1 195 ? 36.344 4.292 -79.530 1.00 90.25 195 THR A O 1
ATOM 1575 N N . TYR A 1 196 ? 37.216 2.885 -81.044 1.00 90.19 196 TYR A N 1
ATOM 1576 C CA . TYR A 1 196 ? 37.684 1.910 -80.058 1.00 90.19 196 TYR A CA 1
ATOM 1577 C C . TYR A 1 196 ? 38.697 2.527 -79.076 1.00 90.19 196 TYR A C 1
ATOM 1579 O O . TYR A 1 196 ? 38.516 2.423 -77.864 1.00 90.19 196 TYR A O 1
ATOM 1587 N N . LYS A 1 197 ? 39.689 3.283 -79.571 1.00 92.06 197 LYS A N 1
ATOM 1588 C CA . LYS A 1 197 ? 40.630 4.055 -78.733 1.00 92.06 197 LYS A CA 1
ATOM 1589 C C . LYS A 1 197 ? 39.907 5.057 -77.824 1.00 92.06 197 LYS A C 1
ATOM 1591 O O . LYS A 1 197 ? 40.243 5.196 -76.647 1.00 92.06 197 LYS A O 1
ATOM 1596 N N . SER A 1 198 ? 38.881 5.742 -78.337 1.00 92.69 198 SER A N 1
ATOM 1597 C CA . SER A 1 198 ? 38.084 6.694 -77.551 1.00 92.69 198 SER A CA 1
ATOM 1598 C C . SER A 1 198 ? 37.272 6.006 -76.447 1.00 92.69 198 SER A C 1
ATOM 1600 O O . SER A 1 198 ? 37.235 6.502 -75.319 1.00 92.69 198 SER A O 1
ATOM 1602 N N . THR A 1 199 ? 36.701 4.826 -76.723 1.00 94.12 199 THR A N 1
ATOM 1603 C CA . THR A 1 199 ? 36.012 3.989 -75.732 1.00 94.12 199 THR A CA 1
ATOM 1604 C C . THR A 1 199 ? 36.983 3.501 -74.661 1.00 94.12 199 THR A C 1
ATOM 1606 O O . THR A 1 199 ? 36.664 3.585 -73.476 1.00 94.12 199 THR A O 1
ATOM 1609 N N . GLY A 1 200 ? 38.192 3.078 -75.044 1.00 94.06 200 GLY A N 1
ATOM 1610 C CA . GLY A 1 200 ? 39.251 2.698 -74.107 1.00 94.06 200 GLY A CA 1
ATOM 1611 C C . GLY A 1 200 ? 39.637 3.845 -73.173 1.00 94.06 200 GLY A C 1
ATOM 1612 O O . GLY A 1 200 ? 39.644 3.678 -71.952 1.00 94.06 200 GLY A O 1
ATOM 1613 N N . LYS A 1 201 ? 39.851 5.047 -73.725 1.00 95.38 201 LYS A N 1
ATOM 1614 C CA . LYS A 1 201 ? 40.126 6.258 -72.936 1.00 95.38 201 LYS A CA 1
ATOM 1615 C C . LYS A 1 201 ? 38.973 6.592 -71.982 1.00 95.38 201 LYS A C 1
ATOM 1617 O O . LYS A 1 201 ? 39.222 6.880 -70.814 1.00 95.38 201 LYS A O 1
ATOM 1622 N N . ALA A 1 202 ? 37.722 6.501 -72.438 1.00 96.25 202 ALA A N 1
ATOM 1623 C CA . ALA A 1 202 ? 36.546 6.740 -71.601 1.00 96.25 202 ALA A CA 1
ATOM 1624 C C . ALA A 1 202 ? 36.406 5.711 -70.462 1.00 96.25 202 ALA A C 1
ATOM 1626 O O . ALA A 1 202 ? 36.086 6.080 -69.331 1.00 96.25 202 ALA A O 1
ATOM 1627 N N . LEU A 1 203 ? 36.682 4.428 -70.724 1.00 96.12 203 LEU A N 1
ATOM 1628 C CA . LEU A 1 203 ? 36.677 3.373 -69.703 1.00 96.12 203 LEU A CA 1
ATOM 1629 C C . LEU A 1 203 ? 37.797 3.558 -68.676 1.00 96.12 203 LEU A C 1
ATOM 1631 O O . LEU A 1 203 ? 37.554 3.377 -67.481 1.00 96.12 203 LEU A O 1
ATOM 1635 N N . LEU A 1 204 ? 38.989 3.962 -69.121 1.00 96.06 204 LEU A N 1
ATOM 1636 C CA . LEU A 1 204 ? 40.114 4.262 -68.240 1.00 96.06 204 LEU A CA 1
ATOM 1637 C C . LEU A 1 204 ? 39.806 5.457 -67.330 1.00 96.06 204 LEU A C 1
ATOM 1639 O O . LEU A 1 204 ? 40.010 5.371 -66.119 1.00 96.06 204 LEU A O 1
ATOM 1643 N N . GLU A 1 205 ? 39.273 6.549 -67.883 1.00 96.94 205 GLU A N 1
ATOM 1644 C CA . GLU A 1 205 ? 38.874 7.715 -67.087 1.00 96.94 205 GLU A CA 1
ATOM 1645 C C . GLU A 1 205 ? 37.739 7.378 -66.114 1.00 96.94 205 GLU A C 1
ATOM 1647 O O . GLU A 1 205 ? 37.814 7.737 -64.939 1.00 96.94 205 GLU A O 1
ATOM 1652 N N . ARG A 1 206 ? 36.747 6.578 -66.532 1.00 96.56 206 ARG A N 1
ATOM 1653 C CA . ARG A 1 206 ? 35.712 6.066 -65.620 1.00 96.56 206 ARG A CA 1
ATOM 1654 C C . ARG A 1 206 ? 36.307 5.207 -64.503 1.00 96.56 206 ARG A C 1
ATOM 1656 O O . ARG A 1 206 ? 35.890 5.334 -63.356 1.00 96.56 206 ARG A O 1
ATOM 1663 N N . SER A 1 207 ? 37.288 4.355 -64.804 1.00 97.50 207 SER A N 1
ATOM 1664 C CA . SER A 1 207 ? 37.986 3.554 -63.791 1.00 97.50 207 SER A CA 1
ATOM 1665 C C . SER A 1 207 ? 38.750 4.432 -62.796 1.00 97.50 207 SER A C 1
ATOM 1667 O O . SER A 1 207 ? 38.710 4.162 -61.595 1.00 97.50 207 SER A O 1
ATOM 1669 N N . LYS A 1 208 ? 39.433 5.486 -63.263 1.00 97.75 208 LYS A N 1
ATOM 1670 C CA . LYS A 1 208 ? 40.120 6.453 -62.390 1.00 97.75 208 LYS A CA 1
ATOM 1671 C C . LYS A 1 208 ? 39.129 7.218 -61.515 1.00 97.75 208 LYS A C 1
ATOM 1673 O O . LYS A 1 208 ? 39.377 7.376 -60.322 1.00 97.75 208 LYS A O 1
ATOM 1678 N N . GLN A 1 209 ? 38.004 7.649 -62.082 1.00 97.75 209 GLN A N 1
ATOM 1679 C CA . GLN A 1 209 ? 36.953 8.349 -61.348 1.00 97.75 209 GLN A CA 1
ATOM 1680 C C . GLN A 1 209 ? 36.359 7.471 -60.238 1.00 97.75 209 GLN A C 1
ATOM 1682 O O . GLN A 1 209 ? 36.342 7.883 -59.082 1.00 97.75 209 GLN A O 1
ATOM 1687 N N . MET A 1 210 ? 35.988 6.226 -60.552 1.00 97.62 210 MET A N 1
ATOM 1688 C CA . MET A 1 210 ? 35.462 5.273 -59.563 1.00 97.62 210 MET A CA 1
ATOM 1689 C C . MET A 1 210 ? 36.482 4.965 -58.458 1.00 97.62 210 MET A C 1
ATOM 1691 O O . MET A 1 210 ? 36.119 4.793 -57.297 1.00 97.62 210 MET A O 1
ATOM 1695 N N . LYS A 1 211 ? 37.781 4.933 -58.789 1.00 97.69 211 LYS A N 1
ATOM 1696 C CA . LYS A 1 211 ? 38.847 4.792 -57.789 1.00 97.69 211 LYS A CA 1
ATOM 1697 C C . LYS A 1 211 ? 38.906 5.998 -56.844 1.00 97.69 211 LYS A C 1
ATOM 1699 O O . LYS A 1 211 ? 38.967 5.793 -55.636 1.00 97.69 211 LYS A O 1
ATOM 1704 N N . ARG A 1 212 ? 38.821 7.230 -57.361 1.00 98.00 212 ARG A N 1
ATOM 1705 C CA . ARG A 1 212 ? 38.764 8.449 -56.530 1.00 98.00 212 ARG A CA 1
ATOM 1706 C C . ARG A 1 212 ? 37.536 8.457 -55.619 1.00 98.00 212 ARG A C 1
ATOM 1708 O O . ARG A 1 212 ? 37.655 8.800 -54.448 1.00 98.00 212 ARG A O 1
ATOM 1715 N N . GLU A 1 213 ? 36.375 8.061 -56.137 1.00 97.50 213 GLU A N 1
ATOM 1716 C CA . GLU A 1 213 ? 35.137 7.946 -55.354 1.00 97.50 213 GLU A CA 1
ATOM 1717 C C . GLU A 1 213 ? 35.269 6.907 -54.236 1.00 97.50 213 GLU A C 1
ATOM 1719 O O . GLU A 1 213 ? 34.899 7.182 -53.093 1.00 97.50 213 GLU A O 1
ATOM 1724 N N . PHE A 1 214 ? 35.874 5.751 -54.530 1.00 97.94 214 PHE A N 1
ATOM 1725 C CA . PHE A 1 214 ? 36.212 4.762 -53.510 1.00 97.94 214 PHE A CA 1
ATOM 1726 C C . PHE A 1 214 ? 37.158 5.331 -52.448 1.00 97.94 214 PHE A C 1
ATOM 1728 O O . PHE A 1 214 ? 36.857 5.200 -51.267 1.00 97.94 214 PHE A O 1
ATOM 1735 N N . ASP A 1 215 ? 38.250 5.996 -52.830 1.00 97.50 215 ASP A N 1
ATOM 1736 C CA . ASP A 1 215 ? 39.211 6.552 -51.868 1.00 97.50 215 ASP A CA 1
ATOM 1737 C C . ASP A 1 215 ? 38.551 7.622 -50.973 1.00 97.50 215 ASP A C 1
ATOM 1739 O O . ASP A 1 215 ? 38.800 7.686 -49.768 1.00 97.50 215 ASP A O 1
ATOM 1743 N N . GLN A 1 216 ? 37.636 8.430 -51.519 1.00 98.19 216 GLN A N 1
ATOM 1744 C CA . GLN A 1 216 ? 36.830 9.367 -50.729 1.00 98.19 216 GLN A CA 1
ATOM 1745 C C . GLN A 1 216 ? 35.875 8.652 -49.761 1.00 98.19 216 GLN A C 1
ATOM 1747 O O . GLN A 1 216 ? 35.741 9.071 -48.606 1.00 98.19 216 GLN A O 1
ATOM 1752 N N . ALA A 1 217 ? 35.194 7.594 -50.209 1.00 97.69 217 ALA A N 1
ATOM 1753 C CA . ALA A 1 217 ? 34.296 6.805 -49.369 1.00 97.69 217 ALA A CA 1
ATOM 1754 C C . ALA A 1 217 ? 35.058 6.056 -48.261 1.00 97.69 217 ALA A C 1
ATOM 1756 O O . ALA A 1 217 ? 34.603 6.027 -47.115 1.00 97.69 217 ALA A O 1
ATOM 1757 N N . ASP A 1 218 ? 36.236 5.515 -48.574 1.00 98.12 218 ASP A N 1
ATOM 1758 C CA . ASP A 1 218 ? 37.110 4.831 -47.623 1.00 98.12 218 ASP A CA 1
ATOM 1759 C C . ASP A 1 218 ? 37.656 5.800 -46.571 1.00 98.12 218 ASP A C 1
ATOM 1761 O O . ASP A 1 218 ? 37.530 5.541 -45.376 1.00 98.12 218 ASP A O 1
ATOM 1765 N N . ASN A 1 219 ? 38.114 6.988 -46.978 1.00 98.06 219 ASN A N 1
ATOM 1766 C CA . ASN A 1 219 ? 38.517 8.035 -46.038 1.00 98.06 219 ASN A CA 1
ATOM 1767 C C . ASN A 1 219 ? 37.379 8.404 -45.068 1.00 98.06 219 ASN A C 1
ATOM 1769 O O . ASN A 1 219 ? 37.589 8.444 -43.854 1.00 98.06 219 ASN A O 1
ATOM 1773 N N . LYS A 1 220 ? 36.143 8.586 -45.563 1.00 98.06 220 LYS A N 1
ATOM 1774 C CA . LYS A 1 220 ? 34.961 8.822 -44.706 1.00 98.06 220 LYS A CA 1
ATOM 1775 C C . LYS A 1 220 ? 34.712 7.656 -43.745 1.00 98.06 220 LYS A C 1
ATOM 1777 O O . LYS A 1 220 ? 34.381 7.871 -42.574 1.00 98.06 220 LYS A O 1
ATOM 1782 N N . TYR A 1 221 ? 34.867 6.420 -44.219 1.00 98.44 221 TYR A N 1
ATOM 1783 C CA . TYR A 1 221 ? 34.753 5.228 -43.389 1.00 98.44 221 TYR A CA 1
ATOM 1784 C C . TYR A 1 221 ? 35.823 5.201 -42.286 1.00 98.44 221 TYR A C 1
ATOM 1786 O O . TYR A 1 221 ? 35.462 5.089 -41.111 1.00 98.44 221 TYR A O 1
ATOM 1794 N N . VAL A 1 222 ? 37.098 5.415 -42.613 1.00 98.00 222 VAL A N 1
ATOM 1795 C CA . VAL A 1 222 ? 38.214 5.483 -41.654 1.00 98.00 222 VAL A CA 1
ATOM 1796 C C . VAL A 1 222 ? 37.979 6.571 -40.601 1.00 98.00 222 VAL A C 1
ATOM 1798 O O . VAL A 1 222 ? 38.079 6.295 -39.401 1.00 98.00 222 VAL A O 1
ATOM 1801 N N . THR A 1 223 ? 37.567 7.778 -41.007 1.00 98.12 223 THR A N 1
ATOM 1802 C CA . THR A 1 223 ? 37.215 8.862 -40.073 1.00 98.12 223 THR A CA 1
ATOM 1803 C C . THR A 1 223 ? 36.078 8.451 -39.134 1.00 98.12 223 THR A C 1
ATOM 1805 O O . THR A 1 223 ? 36.154 8.682 -37.926 1.00 98.12 223 THR A O 1
ATOM 1808 N N . SER A 1 224 ? 35.039 7.785 -39.649 1.00 97.94 224 SER A N 1
ATOM 1809 C CA . SER A 1 224 ? 33.917 7.317 -38.823 1.00 97.94 224 SER A CA 1
ATOM 1810 C C . SER A 1 224 ? 34.317 6.222 -37.823 1.00 97.94 224 SER A C 1
ATOM 1812 O O . SER A 1 224 ? 33.824 6.210 -36.692 1.00 97.94 224 SER A O 1
ATOM 1814 N N . VAL A 1 225 ? 35.246 5.329 -38.197 1.00 98.06 225 VAL A N 1
ATOM 1815 C CA . VAL A 1 225 ? 35.815 4.306 -37.304 1.00 98.06 225 VAL A CA 1
ATOM 1816 C C . VAL A 1 225 ? 36.611 4.966 -36.183 1.00 98.06 225 VAL A C 1
ATOM 1818 O O . VAL A 1 225 ? 36.414 4.615 -35.017 1.00 98.06 225 VAL A O 1
ATOM 1821 N N . LYS A 1 226 ? 37.465 5.944 -36.515 1.00 97.19 226 LYS A N 1
ATOM 1822 C CA . LYS A 1 226 ? 38.240 6.715 -35.534 1.00 97.19 226 LYS A CA 1
ATOM 1823 C C . LYS A 1 226 ? 37.317 7.411 -34.530 1.00 97.19 226 LYS A C 1
ATOM 1825 O O . LYS A 1 226 ? 37.462 7.194 -33.329 1.00 97.19 226 LYS A O 1
ATOM 1830 N N . ALA A 1 227 ? 36.290 8.113 -35.012 1.00 97.56 227 ALA A N 1
ATOM 1831 C CA . ALA A 1 227 ? 35.302 8.776 -34.158 1.00 97.56 227 ALA A CA 1
ATOM 1832 C C . ALA A 1 227 ? 34.551 7.796 -33.232 1.00 97.56 227 ALA A C 1
ATOM 1834 O O . ALA A 1 227 ? 34.323 8.097 -32.058 1.00 97.56 227 ALA A O 1
ATOM 1835 N N . CYS A 1 228 ? 34.186 6.604 -33.726 1.00 97.31 228 CYS A N 1
ATOM 1836 C CA . CYS A 1 228 ? 33.565 5.568 -32.895 1.00 97.31 228 CYS A CA 1
ATOM 1837 C C . CYS A 1 228 ? 34.511 5.057 -31.800 1.00 97.31 228 CYS A C 1
ATOM 1839 O O . CYS A 1 228 ? 34.082 4.907 -30.657 1.00 97.31 228 CYS A O 1
ATOM 1841 N N . ARG A 1 229 ? 35.783 4.794 -32.130 1.00 96.81 229 ARG A N 1
ATOM 1842 C CA . ARG A 1 229 ? 36.789 4.306 -31.170 1.00 96.81 229 ARG A CA 1
ATOM 1843 C C . ARG A 1 229 ? 37.081 5.338 -30.083 1.00 96.81 229 ARG A C 1
ATOM 1845 O O . ARG A 1 229 ? 37.024 5.003 -28.904 1.00 96.81 229 ARG A O 1
ATOM 1852 N N . GLU A 1 230 ? 37.304 6.592 -30.468 1.00 95.94 230 GLU A N 1
ATOM 1853 C CA . GLU A 1 230 ? 37.563 7.692 -29.529 1.00 95.94 230 GLU A CA 1
ATOM 1854 C C . GLU A 1 230 ? 36.381 7.935 -28.585 1.00 95.94 230 GLU A C 1
ATOM 1856 O O . GLU A 1 230 ? 36.560 8.171 -27.388 1.00 95.94 230 GLU A O 1
ATOM 1861 N N . PHE A 1 231 ? 35.150 7.853 -29.098 1.00 97.69 231 PHE A N 1
ATOM 1862 C CA . PHE A 1 231 ? 33.969 8.017 -28.258 1.00 97.69 231 PHE A CA 1
ATOM 1863 C C . PHE A 1 231 ? 33.687 6.794 -27.376 1.00 97.69 231 PHE A C 1
ATOM 1865 O O . PHE A 1 231 ? 33.100 6.950 -26.306 1.00 97.69 231 PHE A O 1
ATOM 1872 N N . ARG A 1 232 ? 34.111 5.591 -27.779 1.00 96.12 232 ARG A N 1
ATOM 1873 C CA . ARG A 1 232 ? 33.869 4.363 -27.014 1.00 96.12 232 ARG A CA 1
ATOM 1874 C C . ARG A 1 232 ? 34.515 4.387 -25.636 1.00 96.12 232 ARG A C 1
ATOM 1876 O O . ARG A 1 232 ? 33.818 4.113 -24.670 1.00 96.12 232 ARG A O 1
ATOM 1883 N N . ALA A 1 233 ? 35.763 4.833 -25.516 1.00 93.44 233 ALA A N 1
ATOM 1884 C CA . ALA A 1 233 ? 36.406 4.973 -24.207 1.00 93.44 233 ALA A CA 1
ATOM 1885 C C . ALA A 1 233 ? 35.618 5.912 -23.267 1.00 93.44 233 ALA A C 1
ATOM 1887 O O . ALA A 1 233 ? 35.403 5.601 -22.096 1.00 93.44 233 ALA A O 1
ATOM 1888 N N . LYS A 1 234 ? 35.108 7.035 -23.798 1.00 96.25 234 LYS A N 1
ATOM 1889 C CA . LYS A 1 234 ? 34.270 7.985 -23.040 1.00 96.25 234 LYS A CA 1
ATOM 1890 C C . LYS A 1 234 ? 32.922 7.378 -22.650 1.00 96.25 234 LYS A C 1
ATOM 1892 O O . LYS A 1 234 ? 32.452 7.595 -21.539 1.00 96.25 234 LYS A O 1
ATOM 1897 N N . HIS A 1 235 ? 32.301 6.632 -23.561 1.00 95.81 235 HIS A N 1
ATOM 1898 C CA . HIS A 1 235 ? 31.052 5.922 -23.308 1.00 95.81 235 HIS A CA 1
ATOM 1899 C C . HIS A 1 235 ? 31.218 4.856 -22.221 1.00 95.81 235 HIS A C 1
ATOM 1901 O O . HIS A 1 235 ? 30.406 4.803 -21.304 1.00 95.81 235 HIS A O 1
ATOM 1907 N N . ASP A 1 236 ? 32.273 4.048 -22.294 1.00 95.25 236 ASP A N 1
ATOM 1908 C CA . ASP A 1 236 ? 32.511 2.944 -21.364 1.00 95.25 236 ASP A CA 1
ATOM 1909 C C . ASP A 1 236 ? 32.863 3.480 -19.965 1.00 95.25 236 ASP A C 1
ATOM 1911 O O . ASP A 1 236 ? 32.340 2.991 -18.962 1.00 95.25 236 ASP A O 1
ATOM 1915 N N . SER A 1 237 ? 33.633 4.571 -19.887 1.00 95.88 237 SER A N 1
ATOM 1916 C CA . SER A 1 237 ? 33.865 5.311 -18.638 1.00 95.88 237 SER A CA 1
ATOM 1917 C C . SER A 1 237 ? 32.564 5.871 -18.043 1.00 95.88 237 SER A C 1
ATOM 1919 O O . SER A 1 237 ? 32.279 5.656 -16.865 1.00 95.88 237 SER A O 1
ATOM 1921 N N . ALA A 1 238 ? 31.721 6.521 -18.853 1.00 95.81 238 ALA A N 1
ATOM 1922 C CA . ALA A 1 238 ? 30.435 7.041 -18.390 1.00 95.81 238 ALA A CA 1
ATOM 1923 C C . ALA A 1 238 ? 29.486 5.922 -17.930 1.00 95.81 238 ALA A C 1
ATOM 1925 O O . ALA A 1 238 ? 28.826 6.055 -16.900 1.00 95.81 238 ALA A O 1
ATOM 1926 N N . LEU A 1 239 ? 29.441 4.802 -18.656 1.00 95.62 239 LEU A N 1
ATOM 1927 C CA . LEU A 1 239 ? 28.642 3.637 -18.284 1.00 95.62 239 LEU A CA 1
ATOM 1928 C C . LEU A 1 239 ? 29.126 3.029 -16.963 1.00 95.62 239 LEU A C 1
ATOM 1930 O O . LEU A 1 239 ? 28.302 2.713 -16.111 1.00 95.62 239 LEU A O 1
ATOM 1934 N N . THR A 1 240 ? 30.442 2.949 -16.752 1.00 95.94 240 THR A N 1
ATOM 1935 C CA . THR A 1 240 ? 31.038 2.525 -15.474 1.00 95.94 240 THR A CA 1
ATOM 1936 C C . THR A 1 240 ? 30.554 3.408 -14.324 1.00 95.94 240 THR A C 1
ATOM 1938 O O . THR A 1 240 ? 30.134 2.901 -13.284 1.00 95.94 240 THR A O 1
ATOM 1941 N N . THR A 1 241 ? 30.556 4.731 -14.511 1.00 97.06 241 THR A N 1
ATOM 1942 C CA . THR A 1 241 ? 30.051 5.690 -13.516 1.00 97.06 241 THR A CA 1
ATOM 1943 C C . THR A 1 241 ? 28.562 5.489 -13.239 1.00 97.06 241 THR A C 1
ATOM 1945 O O . THR A 1 241 ? 28.160 5.457 -12.076 1.00 97.06 241 THR A O 1
ATOM 1948 N N . VAL A 1 242 ? 27.747 5.280 -14.280 1.00 96.31 242 VAL A N 1
ATOM 1949 C CA . VAL A 1 242 ? 26.312 4.991 -14.129 1.00 96.31 242 VAL A CA 1
ATOM 1950 C C . VAL A 1 242 ? 26.089 3.697 -13.346 1.00 96.31 242 VAL A C 1
ATOM 1952 O O . VAL A 1 242 ? 25.283 3.687 -12.417 1.00 96.31 242 VAL A O 1
ATOM 1955 N N . LEU A 1 243 ? 26.809 2.621 -13.676 1.00 96.12 243 LEU A N 1
ATOM 1956 C CA . LEU A 1 243 ? 26.689 1.326 -13.001 1.00 96.12 243 LEU A CA 1
ATOM 1957 C C . LEU A 1 243 ? 27.097 1.413 -11.527 1.00 96.12 243 LEU A C 1
ATOM 1959 O O . LEU A 1 243 ? 26.357 0.935 -10.670 1.00 96.12 243 LEU A O 1
ATOM 1963 N N . ARG A 1 244 ? 28.203 2.096 -11.208 1.00 96.69 244 ARG A N 1
ATOM 1964 C CA . ARG A 1 244 ? 28.598 2.371 -9.813 1.00 96.69 244 ARG A CA 1
ATOM 1965 C C . ARG A 1 244 ? 27.562 3.222 -9.082 1.00 96.69 244 ARG A C 1
ATOM 1967 O O . ARG A 1 244 ? 27.285 2.985 -7.908 1.00 96.69 244 ARG A O 1
ATOM 1974 N N . GLY A 1 245 ? 26.971 4.199 -9.770 1.00 96.88 245 GLY A N 1
ATOM 1975 C CA . GLY A 1 245 ? 25.875 5.008 -9.245 1.00 96.88 245 GLY A CA 1
ATOM 1976 C C . GLY A 1 245 ? 24.652 4.161 -8.892 1.00 96.88 245 GLY A C 1
ATOM 1977 O O . GLY A 1 245 ? 24.123 4.287 -7.791 1.00 96.88 245 GLY A O 1
ATOM 1978 N N . LEU A 1 246 ? 24.241 3.260 -9.788 1.00 96.56 246 LEU A N 1
ATOM 1979 C CA . LEU A 1 246 ? 23.126 2.334 -9.564 1.00 96.56 246 LEU A CA 1
ATOM 1980 C C . LEU A 1 246 ? 23.417 1.333 -8.443 1.00 96.56 246 LEU A C 1
ATOM 1982 O O . LEU A 1 246 ? 22.552 1.044 -7.622 1.00 96.56 246 LEU A O 1
ATOM 1986 N N . GLU A 1 247 ? 24.646 0.833 -8.358 1.00 96.56 247 GLU A N 1
ATOM 1987 C CA . GLU A 1 247 ? 25.057 -0.036 -7.260 1.00 96.56 247 GLU A CA 1
ATOM 1988 C C . GLU A 1 247 ? 24.991 0.698 -5.913 1.00 96.56 247 GLU A C 1
ATOM 1990 O O . GLU A 1 247 ? 24.481 0.170 -4.922 1.00 96.56 247 GLU A O 1
ATOM 1995 N N . LYS A 1 248 ? 25.454 1.953 -5.875 1.00 97.56 248 LYS A N 1
ATOM 1996 C CA . LYS A 1 248 ? 25.379 2.808 -4.687 1.00 97.56 248 LYS A CA 1
ATOM 1997 C C . LYS A 1 248 ? 23.931 3.074 -4.272 1.00 97.56 248 LYS A C 1
ATOM 1999 O O . LYS A 1 248 ? 23.633 2.993 -3.078 1.00 97.56 248 LYS A O 1
ATOM 2004 N N . THR A 1 249 ? 23.034 3.379 -5.214 1.00 97.56 249 THR A N 1
ATOM 2005 C CA . THR A 1 249 ? 21.611 3.593 -4.898 1.00 97.56 249 THR A CA 1
ATOM 2006 C C . THR A 1 249 ? 20.952 2.309 -4.405 1.00 97.56 249 THR A C 1
ATOM 2008 O O . THR A 1 249 ? 20.167 2.360 -3.460 1.00 97.56 249 THR A O 1
ATOM 2011 N N . GLU A 1 250 ? 21.314 1.147 -4.949 1.00 97.31 250 GLU A N 1
ATOM 2012 C CA . GLU A 1 250 ? 20.781 -0.131 -4.479 1.00 97.31 250 GLU A CA 1
ATOM 2013 C C . GLU A 1 250 ? 21.265 -0.493 -3.069 1.00 97.31 250 GLU A C 1
ATOM 2015 O O . GLU A 1 250 ? 20.455 -0.861 -2.216 1.00 97.31 250 GLU A O 1
ATOM 2020 N N . ARG A 1 251 ? 22.555 -0.304 -2.768 1.00 97.50 251 ARG A N 1
ATOM 2021 C CA . ARG A 1 251 ? 23.080 -0.462 -1.399 1.00 97.50 251 ARG A CA 1
ATOM 2022 C C . ARG A 1 251 ? 22.382 0.486 -0.422 1.00 97.50 251 ARG A C 1
ATOM 2024 O O . ARG A 1 251 ? 22.005 0.076 0.674 1.00 97.50 251 ARG A O 1
ATOM 2031 N N . ALA A 1 252 ? 22.167 1.740 -0.820 1.00 97.81 252 ALA A N 1
ATOM 2032 C CA . ALA A 1 252 ? 21.449 2.718 -0.008 1.00 97.81 252 ALA A CA 1
ATOM 2033 C C . ALA A 1 252 ? 19.983 2.316 0.230 1.00 97.81 252 ALA A C 1
ATOM 2035 O O . ALA A 1 252 ? 19.498 2.451 1.352 1.00 97.81 252 ALA A O 1
ATOM 2036 N N . ARG A 1 253 ? 19.296 1.760 -0.778 1.00 97.94 253 ARG A N 1
ATOM 2037 C CA . ARG A 1 253 ? 17.939 1.210 -0.641 1.00 97.94 253 ARG A CA 1
ATOM 2038 C C . ARG A 1 253 ? 17.897 0.066 0.371 1.00 97.94 253 ARG A C 1
ATOM 2040 O O . ARG A 1 253 ? 17.075 0.098 1.282 1.00 97.94 253 ARG A O 1
ATOM 2047 N N . ILE A 1 254 ? 18.788 -0.919 0.233 1.00 98.00 254 ILE A N 1
ATOM 2048 C CA . ILE A 1 254 ? 18.880 -2.071 1.147 1.00 98.00 254 ILE A CA 1
ATOM 2049 C C . ILE A 1 254 ? 19.133 -1.597 2.581 1.00 98.00 254 ILE A C 1
ATOM 2051 O O . ILE A 1 254 ? 18.449 -2.030 3.506 1.00 98.00 254 ILE A O 1
ATOM 2055 N N . ASN A 1 255 ? 20.062 -0.656 2.766 1.00 98.06 255 ASN A N 1
ATOM 2056 C CA . ASN A 1 255 ? 20.352 -0.087 4.078 1.00 98.06 255 ASN A CA 1
ATOM 2057 C C . ASN A 1 255 ? 19.158 0.673 4.666 1.00 98.06 255 ASN A C 1
ATOM 2059 O O . ASN A 1 255 ? 18.904 0.534 5.857 1.00 98.06 255 ASN A O 1
ATOM 2063 N N . ALA A 1 256 ? 18.411 1.431 3.856 1.00 97.69 256 ALA A N 1
ATOM 2064 C CA . ALA A 1 256 ? 17.213 2.135 4.311 1.00 97.69 256 ALA A CA 1
ATOM 2065 C C . ALA A 1 256 ? 16.123 1.162 4.785 1.00 97.69 256 ALA A C 1
ATOM 2067 O O . ALA A 1 256 ? 15.530 1.383 5.837 1.00 97.69 256 ALA A O 1
ATOM 2068 N N . VAL A 1 257 ? 15.906 0.061 4.055 1.00 97.94 257 VAL A N 1
ATOM 2069 C CA . VAL A 1 257 ? 14.977 -1.004 4.467 1.00 97.94 257 VAL A CA 1
ATOM 2070 C C . VAL A 1 257 ? 15.433 -1.641 5.778 1.00 97.94 257 VAL A C 1
ATOM 2072 O O . VAL A 1 257 ? 14.663 -1.691 6.734 1.00 97.94 257 VAL A O 1
ATOM 2075 N N . ARG A 1 258 ? 16.695 -2.086 5.843 1.00 98.31 258 ARG A N 1
ATOM 2076 C CA . ARG A 1 258 ? 17.268 -2.734 7.031 1.00 98.31 258 ARG A CA 1
ATOM 2077 C C . ARG A 1 258 ? 17.154 -1.843 8.265 1.00 98.31 258 ARG A C 1
ATOM 2079 O O . ARG A 1 258 ? 16.748 -2.305 9.324 1.00 98.31 258 ARG A O 1
ATOM 2086 N N . GLU A 1 259 ? 17.512 -0.573 8.120 1.00 97.69 259 GLU A N 1
ATOM 2087 C CA . GLU A 1 259 ? 17.483 0.393 9.212 1.00 97.69 259 GLU A CA 1
ATOM 2088 C C . GLU A 1 259 ? 16.052 0.739 9.638 1.00 97.69 259 GLU A C 1
ATOM 2090 O O . GLU A 1 259 ? 15.792 0.827 10.834 1.00 97.69 259 GLU A O 1
ATOM 2095 N N . GLY A 1 260 ? 15.119 0.871 8.689 1.00 96.50 260 GLY A N 1
ATOM 2096 C CA . GLY A 1 260 ? 13.699 1.063 8.992 1.00 96.50 260 GLY A CA 1
ATOM 2097 C C . GLY A 1 260 ? 13.130 -0.092 9.816 1.00 96.50 260 GLY A C 1
ATOM 2098 O O . GLY A 1 260 ? 12.562 0.129 10.878 1.00 96.50 260 GLY A O 1
ATOM 2099 N N . VAL A 1 261 ? 13.361 -1.340 9.400 1.00 97.94 261 VAL A N 1
ATOM 2100 C CA . VAL A 1 261 ? 12.894 -2.515 10.158 1.00 97.94 261 VAL A CA 1
ATOM 2101 C C . VAL A 1 261 ? 13.565 -2.601 11.532 1.00 97.94 261 VAL A C 1
ATOM 2103 O O . VAL A 1 261 ? 12.892 -2.824 12.534 1.00 97.94 261 VAL A O 1
ATOM 2106 N N . ARG A 1 262 ? 14.883 -2.380 11.611 1.00 98.31 262 ARG A N 1
ATOM 2107 C CA . ARG A 1 262 ? 15.626 -2.427 12.880 1.00 98.31 262 ARG A CA 1
ATOM 2108 C C . ARG A 1 262 ? 15.089 -1.421 13.896 1.00 98.31 262 ARG A C 1
ATOM 2110 O O . ARG A 1 262 ? 14.917 -1.766 15.062 1.00 98.31 262 ARG A O 1
ATOM 2117 N N . ARG A 1 263 ? 14.846 -0.178 13.475 1.00 97.88 263 ARG A N 1
ATOM 2118 C CA . ARG A 1 263 ? 14.313 0.849 14.373 1.00 97.88 263 ARG A CA 1
ATOM 2119 C C . ARG A 1 263 ? 12.878 0.540 14.794 1.00 97.88 263 ARG A C 1
ATOM 2121 O O . ARG A 1 263 ? 12.567 0.740 15.960 1.00 97.88 263 ARG A O 1
ATOM 2128 N N . TYR A 1 264 ? 12.043 0.018 13.892 1.00 98.00 264 TYR A N 1
ATOM 2129 C CA . TYR A 1 264 ? 10.681 -0.405 14.225 1.00 98.00 264 TYR A CA 1
ATOM 2130 C C . TYR A 1 264 ? 10.686 -1.454 15.341 1.00 98.00 264 TYR A C 1
ATOM 2132 O O . TYR A 1 264 ? 10.040 -1.263 16.365 1.00 98.00 264 TYR A O 1
ATOM 2140 N N . LEU A 1 265 ? 11.506 -2.500 15.198 1.00 98.12 265 LEU A N 1
ATOM 2141 C CA . LEU A 1 265 ? 11.655 -3.534 16.226 1.00 98.12 265 LEU A CA 1
ATOM 2142 C C . LEU A 1 265 ? 12.169 -2.969 17.560 1.00 98.12 265 LEU A C 1
ATOM 2144 O O . LEU A 1 265 ? 11.745 -3.418 18.620 1.00 98.12 265 LEU A O 1
ATOM 2148 N N . GLY A 1 266 ? 13.059 -1.972 17.520 1.00 97.88 266 GLY A N 1
ATOM 2149 C CA . GLY A 1 266 ? 13.515 -1.273 18.724 1.00 97.88 266 GLY A CA 1
ATOM 2150 C C . GLY A 1 266 ? 12.386 -0.522 19.434 1.00 97.88 266 GLY A C 1
ATOM 2151 O O . GLY A 1 266 ? 12.232 -0.650 20.646 1.00 97.88 266 GLY A O 1
ATOM 2152 N N . VAL A 1 267 ? 11.571 0.215 18.676 1.00 97.44 267 VAL A N 1
ATOM 2153 C CA . VAL A 1 267 ? 10.427 0.978 19.196 1.00 97.44 267 VAL A CA 1
ATOM 2154 C C . VAL A 1 267 ? 9.355 0.050 19.789 1.00 97.44 267 VAL A C 1
ATOM 2156 O O . VAL A 1 267 ? 8.900 0.289 20.907 1.00 97.44 267 VAL A O 1
ATOM 2159 N N . GLU A 1 268 ? 9.006 -1.036 19.097 1.00 97.25 268 GLU A N 1
ATOM 2160 C CA . GLU A 1 268 ? 8.064 -2.058 19.588 1.00 97.25 268 GLU A CA 1
ATOM 2161 C C . GLU A 1 268 ? 8.584 -2.770 20.850 1.00 97.25 268 GLU A C 1
ATOM 2163 O O . GLU A 1 268 ? 7.843 -3.010 21.808 1.00 97.25 268 GLU A O 1
ATOM 2168 N N . GLY A 1 269 ? 9.890 -3.053 20.902 1.00 97.75 269 GLY A N 1
ATOM 2169 C CA . GLY A 1 269 ? 10.534 -3.635 22.078 1.00 97.75 269 GLY A CA 1
ATOM 2170 C C . GLY A 1 269 ? 10.498 -2.714 23.303 1.00 97.75 269 GLY A C 1
ATOM 2171 O O . GLY A 1 269 ? 10.221 -3.174 24.411 1.00 97.75 269 GLY A O 1
ATOM 2172 N N . GLU A 1 270 ? 10.740 -1.410 23.129 1.00 96.50 270 GLU A N 1
ATOM 2173 C CA . GLU A 1 270 ? 10.588 -0.419 24.206 1.00 96.50 270 GLU A CA 1
ATOM 2174 C C . GLU A 1 270 ? 9.143 -0.331 24.702 1.00 96.50 270 GLU A C 1
ATOM 2176 O O . GLU A 1 270 ? 8.905 -0.278 25.910 1.00 96.50 270 GLU A O 1
ATOM 2181 N N . MET A 1 271 ? 8.179 -0.328 23.780 1.00 96.69 271 MET A N 1
ATOM 2182 C CA . MET A 1 271 ? 6.761 -0.263 24.121 1.00 96.69 271 MET A CA 1
ATOM 2183 C C . MET A 1 271 ? 6.312 -1.490 24.918 1.00 96.69 271 MET A C 1
ATOM 2185 O O . MET A 1 271 ? 5.662 -1.348 25.952 1.00 96.69 271 MET A O 1
ATOM 2189 N N . SER A 1 272 ? 6.723 -2.685 24.495 1.00 97.44 272 SER A N 1
ATOM 2190 C CA . SER A 1 272 ? 6.406 -3.937 25.189 1.00 97.44 272 SER A CA 1
ATOM 2191 C C . SER A 1 272 ? 6.894 -3.927 26.642 1.00 97.44 272 SER A C 1
ATOM 2193 O O . SER A 1 272 ? 6.167 -4.332 27.547 1.00 97.44 272 SER A O 1
ATOM 2195 N N . LYS A 1 273 ? 8.096 -3.384 26.894 1.00 97.88 273 LYS A N 1
ATOM 2196 C CA . LYS A 1 273 ? 8.629 -3.216 28.257 1.00 97.88 273 LYS A CA 1
ATOM 2197 C C . LYS A 1 273 ? 7.791 -2.244 29.087 1.00 97.88 273 LYS A C 1
ATOM 2199 O O . LYS A 1 273 ? 7.518 -2.526 30.248 1.00 97.88 273 LYS A O 1
ATOM 2204 N N . LYS A 1 274 ? 7.365 -1.118 28.501 1.00 96.38 274 LYS A N 1
ATOM 2205 C CA . LYS A 1 274 ? 6.503 -0.145 29.192 1.00 96.38 274 LYS A CA 1
ATOM 2206 C C . LYS A 1 274 ? 5.158 -0.752 29.576 1.00 96.38 274 LYS A C 1
ATOM 2208 O O . LYS A 1 274 ? 4.732 -0.583 30.711 1.00 96.38 274 LYS A O 1
ATOM 2213 N N . LEU A 1 275 ? 4.527 -1.482 28.656 1.00 95.38 275 LEU A N 1
ATOM 2214 C CA . LEU A 1 275 ? 3.266 -2.174 28.925 1.00 95.38 275 LEU A CA 1
ATOM 2215 C C . LEU A 1 275 ? 3.410 -3.187 30.061 1.00 95.38 275 LEU A C 1
ATOM 2217 O O . LEU A 1 275 ? 2.564 -3.218 30.948 1.00 95.38 275 LEU A O 1
ATOM 2221 N N . LEU A 1 276 ? 4.500 -3.960 30.075 1.00 97.25 276 LEU A N 1
ATOM 2222 C CA . LEU A 1 276 ? 4.766 -4.921 31.144 1.00 97.25 276 LEU A CA 1
ATOM 2223 C C . LEU A 1 276 ? 4.842 -4.247 32.522 1.00 97.25 276 LEU A C 1
ATOM 2225 O O . LEU A 1 276 ? 4.189 -4.710 33.452 1.00 97.25 276 LEU A O 1
ATOM 2229 N N . VAL A 1 277 ? 5.577 -3.135 32.640 1.00 96.50 277 VAL A N 1
ATOM 2230 C CA . VAL A 1 277 ? 5.668 -2.365 33.896 1.00 96.50 277 VAL A CA 1
ATOM 2231 C C . VAL A 1 277 ? 4.295 -1.836 34.316 1.00 96.50 277 VAL A C 1
ATOM 2233 O O . VAL A 1 277 ? 3.921 -1.930 35.483 1.00 96.50 277 VAL A O 1
ATOM 2236 N N . SER A 1 278 ? 3.514 -1.318 33.366 1.00 94.44 278 SER A N 1
ATOM 2237 C CA . SER A 1 278 ? 2.158 -0.837 33.632 1.00 94.44 278 SER A CA 1
ATOM 2238 C C . SER A 1 278 ? 1.236 -1.957 34.143 1.00 94.44 278 SER A C 1
ATOM 2240 O O . SER A 1 278 ? 0.502 -1.751 35.107 1.00 94.44 278 SER A O 1
ATOM 2242 N N . PHE A 1 279 ? 1.312 -3.162 33.569 1.00 93.06 279 PHE A N 1
ATOM 2243 C CA . PHE A 1 279 ? 0.545 -4.315 34.051 1.00 93.06 279 PHE A CA 1
ATOM 2244 C C . PHE A 1 279 ? 0.978 -4.777 35.445 1.00 93.06 279 PHE A C 1
ATOM 2246 O O . PHE A 1 279 ? 0.121 -5.047 36.282 1.00 93.06 279 PHE A O 1
ATOM 2253 N N . GLN A 1 280 ? 2.284 -4.817 35.718 1.00 95.44 280 GLN A N 1
ATOM 2254 C CA . GLN A 1 280 ? 2.810 -5.166 37.042 1.00 95.44 280 GLN A CA 1
ATOM 2255 C C . GLN A 1 280 ? 2.336 -4.186 38.123 1.00 95.44 280 GLN A C 1
ATOM 2257 O O . GLN A 1 280 ? 1.955 -4.616 39.207 1.00 95.44 280 GLN A O 1
ATOM 2262 N N . SER A 1 281 ? 2.287 -2.885 37.813 1.00 92.25 281 SER A N 1
ATOM 2263 C CA . SER A 1 281 ? 1.798 -1.866 38.748 1.00 92.25 281 SER A CA 1
ATOM 2264 C C . SER A 1 281 ? 0.345 -2.098 39.161 1.00 92.25 281 SER A C 1
ATOM 2266 O O . SER A 1 281 ? 0.021 -1.943 40.331 1.00 92.25 281 SER A O 1
ATOM 2268 N N . VAL A 1 282 ? -0.538 -2.468 38.229 1.00 90.00 282 VAL A N 1
ATOM 2269 C CA . VAL A 1 282 ? -1.941 -2.760 38.567 1.00 90.00 282 VAL A CA 1
ATOM 2270 C C . VAL A 1 282 ? -2.102 -4.108 39.243 1.00 90.00 282 VAL A C 1
ATOM 2272 O O . VAL A 1 282 ? -2.950 -4.218 40.121 1.00 90.00 282 VAL A O 1
ATOM 2275 N N . GLY A 1 283 ? -1.283 -5.102 38.887 1.00 92.31 283 GLY A N 1
ATOM 2276 C CA . GLY A 1 283 ? -1.216 -6.364 39.625 1.00 92.31 283 GLY A CA 1
ATOM 2277 C C . GLY A 1 283 ? -0.954 -6.123 41.113 1.00 92.31 283 GLY A C 1
ATOM 2278 O O . GLY A 1 283 ? -1.719 -6.593 41.944 1.00 92.31 283 GLY A O 1
ATOM 2279 N N . ALA A 1 284 ? 0.029 -5.277 41.436 1.00 94.00 284 ALA A N 1
ATOM 2280 C CA . ALA A 1 284 ? 0.335 -4.911 42.818 1.00 94.00 284 ALA A CA 1
ATOM 2281 C C . ALA A 1 284 ? -0.824 -4.180 43.528 1.00 94.00 284 ALA A C 1
ATOM 2283 O O . ALA A 1 284 ? -1.086 -4.445 44.698 1.00 94.00 284 ALA A O 1
ATOM 2284 N N . ILE A 1 285 ? -1.549 -3.287 42.837 1.00 91.31 285 ILE A N 1
ATOM 2285 C CA . ILE A 1 285 ? -2.732 -2.624 43.420 1.00 91.31 285 ILE A CA 1
ATOM 2286 C C . ILE A 1 285 ? -3.850 -3.649 43.655 1.00 91.31 285 ILE A C 1
ATOM 2288 O O . ILE A 1 285 ? -4.464 -3.636 44.715 1.00 91.31 285 ILE A O 1
ATOM 2292 N N . ALA A 1 286 ? -4.096 -4.558 42.708 1.00 93.44 286 ALA A N 1
ATOM 2293 C CA . ALA A 1 286 ? -5.105 -5.606 42.852 1.00 93.44 286 ALA A CA 1
ATOM 2294 C C . ALA A 1 286 ? -4.812 -6.524 44.048 1.00 93.44 286 ALA A C 1
ATOM 2296 O O . ALA A 1 286 ? -5.713 -6.831 44.820 1.00 93.44 286 ALA A O 1
ATOM 2297 N N . GLU A 1 287 ? -3.549 -6.918 44.220 1.00 95.88 287 GLU A N 1
ATOM 2298 C CA . GLU A 1 287 ? -3.086 -7.742 45.343 1.00 95.88 287 GLU A CA 1
ATOM 2299 C C . GLU A 1 287 ? -3.184 -7.019 46.695 1.00 95.88 287 GLU A C 1
ATOM 2301 O O . GLU A 1 287 ? -3.270 -7.675 47.728 1.00 95.88 287 GLU A O 1
ATOM 2306 N N . SER A 1 288 ? -3.208 -5.681 46.701 1.00 93.50 288 SER A N 1
ATOM 2307 C CA . SER A 1 288 ? -3.361 -4.883 47.924 1.00 93.50 288 SER A CA 1
ATOM 2308 C C . SER A 1 288 ? -4.807 -4.747 48.421 1.00 93.5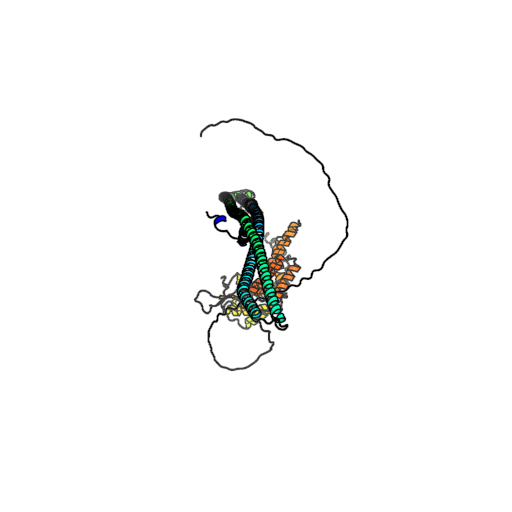0 288 SER A C 1
ATOM 2310 O O . SER A 1 288 ? -5.020 -4.257 49.527 1.00 93.50 288 SER A O 1
ATOM 2312 N N . VAL A 1 289 ? -5.806 -5.156 47.628 1.00 96.50 289 VAL A N 1
ATOM 2313 C CA . VAL A 1 289 ? -7.221 -5.066 48.018 1.00 96.50 289 VAL A CA 1
ATOM 2314 C C . VAL A 1 289 ? -7.588 -6.239 48.927 1.00 96.50 289 VAL A C 1
ATOM 2316 O O . VAL A 1 289 ? -7.776 -7.361 48.456 1.00 96.50 289 VAL A O 1
ATOM 2319 N N . ASP A 1 290 ? -7.746 -5.974 50.226 1.00 96.62 290 ASP A N 1
ATOM 2320 C CA . ASP A 1 290 ? -8.246 -6.954 51.193 1.00 96.62 290 ASP A CA 1
ATOM 2321 C C . ASP A 1 290 ? -9.771 -6.856 51.363 1.00 96.62 290 ASP A C 1
ATOM 2323 O O . ASP A 1 290 ? -10.344 -5.790 51.604 1.00 96.62 290 ASP A O 1
ATOM 2327 N N . SER A 1 291 ? -10.453 -7.998 51.252 1.00 96.88 291 SER A N 1
ATOM 2328 C CA . SER A 1 291 ? -11.915 -8.051 51.356 1.00 96.88 291 SER A CA 1
ATOM 2329 C C . SER A 1 291 ? -12.448 -7.711 52.752 1.00 96.88 291 SER A C 1
ATOM 2331 O O . SER A 1 291 ? -13.555 -7.185 52.865 1.00 96.88 291 SER A O 1
ATOM 2333 N N . ASN A 1 292 ? -11.695 -7.998 53.818 1.00 96.94 292 ASN A N 1
ATOM 2334 C CA . ASN A 1 292 ? -12.116 -7.675 55.179 1.00 96.94 292 ASN A CA 1
ATOM 2335 C C . ASN A 1 292 ? -11.999 -6.176 55.431 1.00 96.94 292 ASN A C 1
ATOM 2337 O O . ASN A 1 292 ? -12.899 -5.605 56.042 1.00 96.94 292 ASN A O 1
ATOM 2341 N N . ASP A 1 293 ? -10.943 -5.534 54.929 1.00 95.56 293 ASP A N 1
ATOM 2342 C CA . ASP A 1 293 ? -10.787 -4.079 55.010 1.00 95.56 293 ASP A CA 1
ATOM 2343 C C . ASP A 1 293 ? -11.931 -3.353 54.294 1.00 95.56 293 ASP A C 1
ATOM 2345 O O . ASP A 1 293 ? -12.504 -2.418 54.853 1.00 95.56 293 ASP A O 1
ATOM 2349 N N . GLU A 1 294 ? -12.346 -3.834 53.117 1.00 96.50 294 GLU A N 1
ATOM 2350 C CA . GLU A 1 294 ? -13.505 -3.297 52.389 1.00 96.50 294 GLU A CA 1
ATOM 2351 C C . GLU A 1 294 ? -14.810 -3.456 53.189 1.00 96.50 294 GLU A C 1
ATOM 2353 O O . GLU A 1 294 ? -15.569 -2.498 53.347 1.00 96.50 294 GLU A O 1
ATOM 2358 N N . ILE A 1 295 ? -15.068 -4.644 53.750 1.00 95.62 295 ILE A N 1
ATOM 2359 C CA . ILE A 1 295 ? -16.267 -4.898 54.568 1.00 95.62 295 ILE A CA 1
ATOM 2360 C C . ILE A 1 295 ? -16.257 -4.025 55.829 1.00 95.62 295 ILE A C 1
ATOM 2362 O O . ILE A 1 295 ? -17.280 -3.432 56.185 1.00 95.62 295 ILE A O 1
ATOM 2366 N N . ASN A 1 296 ? -15.112 -3.914 56.502 1.00 95.94 296 ASN A N 1
ATOM 2367 C CA . ASN A 1 296 ? -14.954 -3.090 57.697 1.00 95.94 296 ASN A CA 1
ATOM 2368 C C . ASN A 1 296 ? -15.149 -1.604 57.379 1.00 95.94 296 ASN A C 1
ATOM 2370 O O . ASN A 1 296 ? -15.832 -0.898 58.132 1.00 95.94 296 ASN A O 1
ATOM 2374 N N . PHE A 1 297 ? -14.608 -1.131 56.253 1.00 96.56 297 PHE A N 1
ATOM 2375 C CA . PHE A 1 297 ? -14.821 0.225 55.758 1.00 96.56 297 PHE A CA 1
ATOM 2376 C C . PHE A 1 297 ? -16.306 0.474 55.472 1.00 96.56 297 PHE A C 1
ATOM 2378 O O . PHE A 1 297 ? -16.874 1.437 55.988 1.00 96.56 297 PHE A O 1
ATOM 2385 N N . PHE A 1 298 ? -16.970 -0.440 54.758 1.00 95.88 298 PHE A N 1
ATOM 2386 C CA . PHE A 1 298 ? -18.400 -0.355 54.460 1.00 95.88 298 PHE A CA 1
ATOM 2387 C C . PHE A 1 298 ? -19.255 -0.285 55.732 1.00 95.88 298 PHE A C 1
ATOM 2389 O O . PHE A 1 298 ? -20.106 0.597 55.860 1.00 95.88 298 PHE A O 1
ATOM 2396 N N . ILE A 1 299 ? -19.012 -1.172 56.707 1.00 94.50 299 ILE A N 1
ATOM 2397 C CA . ILE A 1 299 ? -19.713 -1.146 57.998 1.00 94.50 299 ILE A CA 1
ATOM 2398 C C . ILE A 1 299 ? -19.478 0.192 58.691 1.00 94.50 299 ILE A C 1
ATOM 2400 O O . ILE A 1 299 ? -20.430 0.762 59.210 1.00 94.50 299 ILE A O 1
ATOM 2404 N N . THR A 1 300 ? -18.248 0.705 58.692 1.00 95.19 300 THR A N 1
ATOM 2405 C CA . THR A 1 300 ? -17.900 1.972 59.352 1.00 95.19 300 THR A CA 1
ATOM 2406 C C . THR A 1 300 ? -18.630 3.157 58.721 1.00 95.19 300 THR A C 1
ATOM 2408 O O . THR A 1 300 ? -19.220 3.959 59.445 1.00 95.19 300 THR A O 1
ATOM 2411 N N . VAL A 1 301 ? -18.656 3.237 57.388 1.00 95.25 301 VAL A N 1
ATOM 2412 C CA . VAL A 1 301 ? -19.318 4.317 56.637 1.00 95.25 301 VAL A CA 1
ATOM 2413 C C . VAL A 1 301 ? -20.845 4.239 56.745 1.00 95.25 301 VAL A C 1
ATOM 2415 O O . VAL A 1 301 ? -21.509 5.267 56.869 1.00 95.25 301 VAL A O 1
ATOM 2418 N N . HIS A 1 302 ? -21.421 3.033 56.738 1.00 92.81 302 HIS A N 1
ATOM 2419 C CA . HIS A 1 302 ? -22.874 2.824 56.711 1.00 92.81 302 HIS A CA 1
ATOM 2420 C C . HIS A 1 302 ? -23.482 2.400 58.056 1.00 92.81 302 HIS A C 1
ATOM 2422 O O . HIS A 1 302 ? -24.665 2.039 58.121 1.00 92.81 302 HIS A O 1
ATOM 2428 N N . LYS A 1 303 ? -22.719 2.453 59.156 1.00 94.00 303 LYS A N 1
ATOM 2429 C CA . LYS A 1 303 ? -23.220 2.109 60.491 1.00 94.00 303 LYS A CA 1
ATOM 2430 C C . LYS A 1 303 ? -24.373 3.038 60.856 1.00 94.00 303 LYS A C 1
ATOM 2432 O O . LYS A 1 303 ? -24.188 4.220 61.112 1.00 94.00 303 LYS A O 1
ATOM 2437 N N . THR A 1 304 ? -25.579 2.487 60.966 1.00 92.12 304 THR A N 1
ATOM 2438 C CA . THR A 1 304 ? -26.773 3.289 61.295 1.00 92.12 304 THR A CA 1
ATOM 2439 C C . THR A 1 304 ? -26.820 3.755 62.752 1.00 92.12 304 THR A C 1
ATOM 2441 O O . THR A 1 304 ? -27.705 4.524 63.117 1.00 92.12 304 THR A O 1
ATOM 2444 N N . GLY A 1 305 ? -25.936 3.230 63.609 1.00 87.25 305 GLY A N 1
ATOM 2445 C CA . GLY A 1 305 ? -25.952 3.463 65.057 1.00 87.25 305 GLY A CA 1
ATOM 2446 C C . GLY A 1 305 ? -27.185 2.897 65.771 1.00 87.25 305 GLY A C 1
ATOM 2447 O O . GLY A 1 305 ? -27.277 2.987 66.992 1.00 87.25 305 GLY A O 1
ATOM 2448 N N . LYS A 1 306 ? -28.131 2.293 65.040 1.00 83.75 306 LYS A N 1
ATOM 2449 C CA . LYS A 1 306 ? -29.340 1.712 65.614 1.00 83.75 306 LYS A CA 1
ATOM 2450 C C . LYS A 1 306 ? -28.960 0.435 66.350 1.00 83.75 306 LYS A C 1
ATOM 2452 O O . LYS A 1 306 ? -28.473 -0.513 65.737 1.00 83.75 306 LYS A O 1
ATOM 2457 N N . GLN A 1 307 ? -29.201 0.408 67.658 1.00 82.38 307 GLN A N 1
ATOM 2458 C CA . GLN A 1 307 ? -29.264 -0.857 68.376 1.00 82.38 307 GLN A CA 1
ATOM 2459 C C . GLN A 1 307 ? -30.384 -1.710 67.778 1.00 82.38 307 GLN A C 1
ATOM 2461 O O . GLN A 1 307 ? -31.368 -1.186 67.239 1.00 82.38 307 GLN A O 1
ATOM 2466 N N . ILE A 1 308 ? -30.223 -3.032 67.875 1.00 82.12 308 ILE A N 1
ATOM 2467 C CA . ILE A 1 308 ? -31.335 -3.963 67.681 1.00 82.12 308 ILE A CA 1
ATOM 2468 C C . ILE A 1 308 ? -32.479 -3.408 68.521 1.00 82.12 308 ILE A C 1
ATOM 2470 O O . ILE A 1 308 ? -32.274 -3.146 69.708 1.00 82.12 308 ILE A O 1
ATOM 2474 N N . ARG A 1 309 ? -33.629 -3.131 67.887 1.00 77.75 309 ARG A N 1
ATOM 2475 C CA . ARG A 1 309 ? -34.765 -2.565 68.617 1.00 77.75 309 ARG A CA 1
ATOM 2476 C C . ARG A 1 309 ? -34.987 -3.467 69.828 1.00 77.75 309 ARG A C 1
ATOM 2478 O O . ARG A 1 309 ? -35.105 -4.679 69.613 1.00 77.75 309 ARG A O 1
ATOM 2485 N N . PRO A 1 310 ? -34.993 -2.922 71.057 1.00 79.94 310 PRO A N 1
ATOM 2486 C CA . PRO A 1 310 ? -35.354 -3.729 72.205 1.00 79.94 310 PRO A CA 1
ATOM 2487 C C . PRO A 1 310 ? -36.704 -4.373 71.901 1.00 79.94 310 PRO A C 1
ATOM 2489 O O . PRO A 1 310 ? -37.518 -3.795 71.165 1.00 79.94 310 PRO A O 1
ATOM 2492 N N . TYR A 1 311 ? -36.908 -5.593 72.403 1.00 80.06 311 TYR A N 1
ATOM 2493 C CA . TYR A 1 311 ? -38.216 -6.223 72.297 1.00 80.06 311 TYR A CA 1
ATOM 2494 C C . TYR A 1 311 ? -39.267 -5.201 72.735 1.00 80.06 311 TYR A C 1
ATOM 2496 O O . TYR A 1 311 ? -39.024 -4.500 73.722 1.00 80.06 311 TYR A O 1
ATOM 2504 N N . PRO A 1 312 ? -40.375 -5.055 71.985 1.00 76.69 312 PRO A N 1
ATOM 2505 C CA . PRO A 1 312 ? -41.440 -4.156 72.390 1.00 76.69 312 PRO A CA 1
ATOM 2506 C C . PRO A 1 312 ? -41.774 -4.459 73.847 1.00 76.69 312 PRO A C 1
ATOM 2508 O O . PRO A 1 312 ? -42.067 -5.612 74.173 1.00 76.69 312 PRO A O 1
ATOM 2511 N N . GLU A 1 313 ? -41.669 -3.462 74.726 1.00 69.75 313 GLU A N 1
ATOM 2512 C CA . GLU A 1 313 ? -42.186 -3.627 76.078 1.00 69.75 313 GLU A CA 1
ATOM 2513 C C . GLU A 1 313 ? -43.656 -4.017 75.959 1.00 69.75 313 GLU A C 1
ATOM 2515 O O . GLU A 1 313 ? -44.396 -3.460 75.141 1.00 69.75 313 GLU A O 1
ATOM 2520 N N . TYR A 1 314 ? -44.059 -5.029 76.726 1.00 65.38 314 TYR A N 1
ATOM 2521 C CA . TYR A 1 314 ? -45.445 -5.462 76.775 1.00 65.38 314 TYR A CA 1
ATOM 2522 C C . TYR A 1 314 ? -46.287 -4.311 77.331 1.00 65.38 314 TYR A C 1
ATOM 2524 O O . TYR A 1 314 ? -46.376 -4.098 78.538 1.00 65.38 314 TYR A O 1
ATOM 2532 N N . ILE A 1 315 ? -46.890 -3.542 76.429 1.00 57.97 315 ILE A N 1
ATOM 2533 C CA . ILE A 1 315 ? -47.917 -2.568 76.769 1.00 57.97 315 ILE A CA 1
ATOM 2534 C C . ILE A 1 315 ? -49.162 -3.390 77.090 1.00 57.97 315 ILE A C 1
ATOM 2536 O O . ILE A 1 315 ? -49.704 -4.066 76.216 1.00 57.97 315 ILE A O 1
ATOM 2540 N N . HIS A 1 316 ? -49.598 -3.367 78.349 1.00 52.75 316 HIS A N 1
ATOM 2541 C CA . HIS A 1 316 ? -50.829 -4.028 78.764 1.00 52.75 316 HIS A CA 1
ATOM 2542 C C . HIS A 1 316 ? -52.011 -3.340 78.069 1.00 52.75 316 HIS A C 1
ATOM 2544 O O . HIS A 1 316 ? -52.470 -2.279 78.488 1.00 52.75 316 HIS A O 1
ATOM 2550 N N . PHE A 1 317 ? -52.490 -3.933 76.977 1.00 43.09 317 PHE A N 1
ATOM 2551 C CA . PHE A 1 317 ? -53.712 -3.488 76.320 1.00 43.09 317 PHE A CA 1
ATOM 2552 C C . PHE A 1 317 ? -54.920 -3.866 77.197 1.00 43.09 317 PHE A C 1
ATOM 2554 O O . PHE A 1 317 ? -54.954 -4.983 77.730 1.00 43.09 317 PHE A O 1
ATOM 2561 N N . PRO A 1 318 ? -55.907 -2.966 77.374 1.00 45.44 318 PRO A N 1
ATOM 2562 C CA . PRO A 1 318 ? -57.237 -3.342 77.838 1.00 45.44 318 PRO A CA 1
ATOM 2563 C C . PRO A 1 318 ? -57.843 -4.372 76.875 1.00 45.44 318 PRO A C 1
ATOM 2565 O O . PRO A 1 318 ? -57.468 -4.435 75.704 1.00 45.44 318 PRO A O 1
ATOM 2568 N N . SER A 1 319 ? -58.742 -5.203 77.394 1.00 48.50 319 SER A N 1
ATOM 2569 C CA . SER A 1 319 ? -59.317 -6.380 76.737 1.00 48.50 319 SER A CA 1
ATOM 2570 C C . SER A 1 319 ? -59.697 -6.202 75.259 1.00 48.50 319 SER A C 1
ATOM 2572 O O . SER A 1 319 ? -60.218 -5.180 74.828 1.00 48.50 319 SER A O 1
ATOM 2574 N N . HIS A 1 320 ? -59.474 -7.296 74.535 1.00 42.62 320 HIS A N 1
ATOM 2575 C CA . HIS A 1 320 ? -59.516 -7.600 73.100 1.00 42.62 320 HIS A CA 1
ATOM 2576 C C . HIS A 1 320 ? -60.738 -7.146 72.250 1.00 42.62 320 HIS A C 1
ATOM 2578 O O . HIS A 1 320 ? -60.850 -7.569 71.097 1.00 42.62 320 HIS A O 1
ATOM 2584 N N . GLU A 1 321 ? -61.649 -6.313 72.758 1.00 48.62 321 GLU A N 1
ATOM 2585 C CA . GLU A 1 321 ? -62.896 -5.942 72.064 1.00 48.62 321 GLU A CA 1
ATOM 2586 C C . GLU A 1 321 ? -62.830 -4.612 71.283 1.00 48.62 321 GLU A C 1
ATOM 2588 O O . GLU A 1 321 ? -63.527 -4.478 70.279 1.00 48.62 321 GLU A O 1
ATOM 2593 N N . ASP A 1 322 ? -61.928 -3.679 71.614 1.00 47.31 322 ASP A N 1
ATOM 2594 C CA . ASP A 1 322 ? -61.976 -2.318 71.034 1.00 47.31 322 ASP A CA 1
ATOM 2595 C C . ASP A 1 322 ? -61.150 -2.098 69.747 1.00 47.31 322 ASP A C 1
ATOM 2597 O O . ASP A 1 322 ? -61.362 -1.125 69.020 1.00 47.31 322 ASP A O 1
ATOM 2601 N N . VAL A 1 323 ? -60.221 -2.997 69.397 1.00 43.75 323 VAL A N 1
ATOM 2602 C CA . VAL A 1 323 ? -59.292 -2.786 68.258 1.00 43.75 323 VAL A CA 1
ATOM 2603 C C . VAL A 1 323 ? -59.807 -3.390 66.940 1.00 43.75 323 VAL A C 1
ATOM 2605 O O . VAL A 1 323 ? -59.451 -2.927 65.854 1.00 43.75 323 VAL A O 1
ATOM 2608 N N . LEU A 1 324 ? -60.740 -4.348 66.994 1.00 45.38 324 LEU A N 1
ATOM 2609 C CA . LEU A 1 324 ? -61.292 -5.012 65.800 1.00 45.38 324 LEU A CA 1
ATOM 2610 C C . LEU A 1 324 ? -62.238 -4.128 64.966 1.00 45.38 324 LEU A C 1
ATOM 2612 O O . LEU A 1 324 ? -62.599 -4.500 63.846 1.00 45.38 324 LEU A O 1
ATOM 2616 N N . PHE A 1 325 ? -62.619 -2.949 65.466 1.00 47.12 325 PHE A N 1
ATOM 2617 C CA . PHE A 1 325 ? -63.567 -2.071 64.779 1.00 47.12 325 PHE A CA 1
ATOM 2618 C C . PHE A 1 325 ? -62.915 -1.074 63.806 1.00 47.12 325 PHE A C 1
ATOM 2620 O O . PHE A 1 325 ? -63.600 -0.563 62.919 1.00 47.12 325 PHE A O 1
ATOM 2627 N N . ARG A 1 326 ? -61.600 -0.810 63.909 1.00 44.72 326 ARG A N 1
ATOM 2628 C CA . ARG A 1 326 ? -60.941 0.253 63.119 1.00 44.72 326 ARG A CA 1
ATOM 2629 C C . ARG A 1 326 ? -60.208 -0.230 61.861 1.00 44.72 326 ARG A C 1
ATOM 2631 O O . ARG A 1 326 ? -60.234 0.470 60.855 1.00 44.72 326 ARG A O 1
ATOM 2638 N N . GLU A 1 327 ? -59.655 -1.444 61.845 1.00 42.41 327 GLU A N 1
ATOM 2639 C CA . GLU A 1 327 ? -58.894 -1.955 60.682 1.00 42.41 327 GLU A CA 1
ATOM 2640 C C . GLU A 1 327 ? -59.765 -2.556 59.565 1.00 42.41 327 GLU A C 1
ATOM 2642 O O . GLU A 1 327 ? -59.331 -2.681 58.418 1.00 42.41 327 GLU A O 1
ATOM 2647 N N . LYS A 1 328 ? -61.035 -2.874 59.848 1.00 43.25 328 LYS A N 1
ATOM 2648 C CA . LYS A 1 328 ? -61.952 -3.431 58.839 1.00 43.25 328 LYS A CA 1
ATOM 2649 C C . LYS A 1 328 ? -62.457 -2.380 57.836 1.00 43.25 328 LYS A C 1
ATOM 2651 O O . LYS A 1 328 ? -62.942 -2.751 56.767 1.00 43.25 328 LYS A O 1
ATOM 2656 N N . PHE A 1 329 ? -62.327 -1.087 58.152 1.00 46.22 329 PHE A N 1
ATOM 2657 C CA . PHE A 1 329 ? -62.864 0.009 57.336 1.00 46.22 329 PHE A CA 1
ATOM 2658 C C . PHE A 1 329 ? -61.865 0.571 56.308 1.00 46.22 329 PHE A C 1
ATOM 2660 O O . PHE A 1 329 ? -62.275 0.973 55.220 1.00 46.22 329 PHE A O 1
ATOM 2667 N N . GLU A 1 330 ? -60.555 0.526 56.574 1.00 46.34 330 GLU A N 1
ATOM 2668 C CA . GLU A 1 330 ? -59.542 1.100 55.667 1.00 46.34 330 GLU A CA 1
ATOM 2669 C C . GLU A 1 330 ? -59.137 0.146 54.525 1.00 46.34 330 GLU A C 1
ATOM 2671 O O . GLU A 1 330 ? -58.860 0.588 53.406 1.00 46.34 330 GLU A O 1
ATOM 2676 N N . LEU A 1 331 ? -59.228 -1.175 54.735 1.00 44.28 331 LEU A N 1
ATOM 2677 C CA . LEU A 1 331 ? -58.981 -2.168 53.678 1.00 44.28 331 LEU A CA 1
ATOM 2678 C C . LEU A 1 331 ? -60.109 -2.221 52.627 1.00 44.28 331 LEU A C 1
ATOM 2680 O O . LEU A 1 331 ? -59.866 -2.565 51.467 1.00 44.28 331 LEU A O 1
ATOM 2684 N N . GLN A 1 332 ? -61.342 -1.857 53.004 1.00 46.44 332 GLN A N 1
ATOM 2685 C CA . GLN A 1 332 ? -62.479 -1.811 52.077 1.00 46.44 332 GLN A CA 1
ATOM 2686 C C . GLN A 1 332 ? -62.474 -0.564 51.180 1.00 46.44 332 GLN A C 1
ATOM 2688 O O . GLN A 1 332 ? -62.967 -0.639 50.051 1.00 46.44 332 GLN A O 1
ATOM 2693 N N . ASP A 1 333 ? -61.876 0.548 51.618 1.00 45.16 333 ASP A N 1
ATOM 2694 C CA . ASP A 1 333 ? -61.840 1.795 50.840 1.00 45.16 333 ASP A CA 1
ATOM 2695 C C . ASP A 1 333 ? -60.665 1.838 49.838 1.00 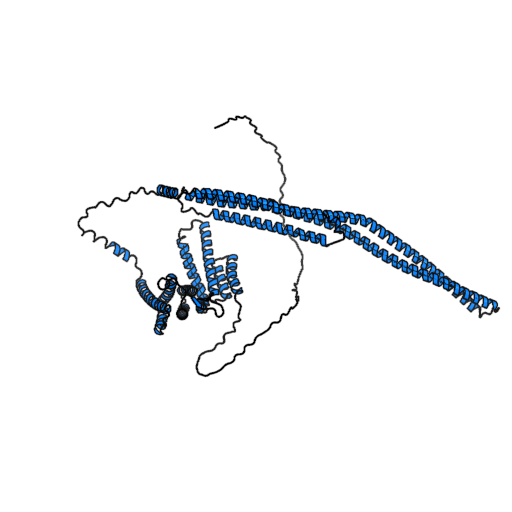45.16 333 ASP A C 1
ATOM 2697 O O . ASP A 1 333 ? -60.802 2.361 48.725 1.00 45.16 333 ASP A O 1
ATOM 2701 N N . TYR A 1 334 ? -59.556 1.145 50.138 1.00 44.06 334 TYR A N 1
ATOM 2702 C CA . TYR A 1 334 ? -58.450 0.924 49.191 1.00 44.06 334 TYR A CA 1
ATOM 2703 C C . TYR A 1 334 ? -58.871 0.043 47.998 1.00 44.06 334 TYR A C 1
ATOM 2705 O O . TYR A 1 334 ? -58.524 0.320 46.848 1.00 44.06 334 TYR A O 1
ATOM 2713 N N . MET A 1 335 ? -59.718 -0.969 48.234 1.00 43.81 335 MET A N 1
ATOM 2714 C CA . MET A 1 335 ? -60.286 -1.801 47.163 1.00 43.81 335 MET A CA 1
ATOM 2715 C C . MET A 1 335 ? -61.387 -1.096 46.348 1.00 43.81 335 MET A C 1
ATOM 2717 O O . MET A 1 335 ? -61.679 -1.514 45.226 1.00 43.81 335 MET A O 1
ATOM 2721 N N . LYS A 1 336 ? -61.984 -0.015 46.873 1.00 45.12 336 LYS A N 1
ATOM 2722 C CA . LYS A 1 336 ? -63.033 0.776 46.200 1.00 45.12 336 LYS A CA 1
ATOM 2723 C C . LYS A 1 336 ? -62.476 1.875 45.287 1.00 45.12 336 LYS A C 1
ATOM 2725 O O . LYS A 1 336 ? -63.115 2.197 44.283 1.00 45.12 336 LYS A O 1
ATOM 2730 N N . LYS A 1 337 ? -61.289 2.422 45.587 1.00 44.12 337 LYS A N 1
ATOM 2731 C CA . LYS A 1 337 ? -60.633 3.482 44.789 1.00 44.12 337 LYS A CA 1
ATOM 2732 C C . LYS A 1 337 ? -59.938 2.989 43.512 1.00 44.12 337 LYS A C 1
ATOM 2734 O O . LYS A 1 337 ? -59.740 3.782 42.596 1.00 44.12 337 LYS A O 1
ATOM 2739 N N . HIS A 1 338 ? -59.669 1.688 43.379 1.00 45.19 338 HIS A N 1
ATOM 2740 C CA . HIS A 1 338 ? -59.205 1.074 42.128 1.00 45.19 338 HIS A CA 1
ATOM 2741 C C . HIS A 1 338 ? -60.323 0.281 41.435 1.00 45.19 338 HIS A C 1
ATOM 2743 O O . HIS A 1 338 ? -60.293 -0.945 41.324 1.00 45.19 338 HIS A O 1
ATOM 2749 N N . LYS A 1 339 ? -61.329 1.012 40.934 1.00 42.09 339 LYS A N 1
ATOM 2750 C CA . LYS A 1 339 ? -62.305 0.506 39.957 1.00 42.09 339 LYS A CA 1
ATOM 2751 C C . LYS A 1 339 ? -61.591 0.144 38.647 1.00 42.09 339 LYS A C 1
ATOM 2753 O O . LYS A 1 339 ? -61.491 0.955 37.734 1.00 42.09 339 LYS A O 1
ATOM 2758 N N . ILE A 1 340 ? -61.129 -1.098 38.558 1.00 45.44 340 ILE A N 1
ATOM 2759 C CA . ILE A 1 340 ? -60.983 -1.809 37.285 1.00 45.44 340 ILE A CA 1
ATOM 2760 C C . ILE A 1 340 ? -62.406 -2.018 36.741 1.00 45.44 340 ILE A C 1
ATOM 2762 O O . ILE A 1 340 ? -63.283 -2.490 37.473 1.00 45.44 340 ILE A O 1
ATOM 2766 N N . SER A 1 341 ? -62.644 -1.589 35.499 1.00 41.31 341 SER A N 1
ATOM 2767 C CA . SER A 1 341 ? -63.950 -1.604 34.828 1.00 41.31 341 SER A CA 1
ATOM 2768 C C . SER A 1 341 ? -64.625 -2.981 34.931 1.00 41.31 341 SER A C 1
ATOM 2770 O O . SER A 1 341 ? -63.965 -4.019 34.860 1.00 41.31 341 SER A O 1
ATOM 2772 N N . ARG A 1 342 ? -65.958 -3.019 35.088 1.00 47.03 342 ARG A N 1
ATOM 2773 C CA . ARG A 1 342 ? -66.751 -4.269 35.104 1.00 47.03 342 ARG A CA 1
ATOM 2774 C C . ARG A 1 342 ? -66.589 -5.089 33.810 1.00 47.03 342 ARG A C 1
ATOM 2776 O O . ARG A 1 342 ? -66.812 -6.295 33.851 1.00 47.03 342 ARG A O 1
ATOM 2783 N N . GLU A 1 343 ? -66.126 -4.481 32.719 1.00 46.72 343 GLU A N 1
ATOM 2784 C CA . GLU A 1 343 ? -65.779 -5.171 31.467 1.00 46.72 343 GLU A CA 1
ATOM 2785 C C . GLU A 1 343 ? -64.463 -5.968 31.550 1.00 46.72 343 GLU A C 1
ATOM 2787 O O . GLU A 1 343 ? -64.333 -7.014 30.914 1.00 46.72 343 GLU A O 1
ATOM 2792 N N . ASP A 1 344 ? -63.511 -5.571 32.400 1.00 45.94 344 ASP A N 1
ATOM 2793 C CA . ASP A 1 344 ? -62.210 -6.246 32.508 1.00 45.94 344 ASP A CA 1
ATOM 2794 C C . ASP A 1 344 ? -62.285 -7.543 33.328 1.00 45.94 344 ASP A C 1
ATOM 2796 O O . ASP A 1 344 ? -61.560 -8.499 33.047 1.00 45.94 344 ASP A O 1
ATOM 2800 N N . LYS A 1 345 ? -63.197 -7.644 34.309 1.00 54.75 345 LYS A N 1
ATOM 2801 C CA . LYS A 1 345 ? -63.381 -8.880 35.099 1.00 54.75 345 LYS A CA 1
ATOM 2802 C C . LYS A 1 345 ? -64.015 -10.012 34.281 1.00 54.75 345 LYS A C 1
ATOM 2804 O O . LYS A 1 345 ? -63.540 -11.142 34.364 1.00 54.75 345 LYS A O 1
ATOM 2809 N N . ALA A 1 346 ? -65.016 -9.714 33.449 1.00 55.91 346 ALA A N 1
ATOM 2810 C CA . ALA A 1 346 ? -65.647 -10.707 32.571 1.00 55.91 346 ALA A CA 1
ATOM 2811 C C . ALA A 1 346 ? -64.686 -11.192 31.466 1.00 55.91 346 ALA A C 1
ATOM 2813 O O . ALA A 1 346 ? -64.558 -12.397 31.236 1.00 55.91 346 ALA A O 1
ATOM 2814 N N . ASN A 1 347 ? -63.923 -10.270 30.865 1.00 57.81 347 ASN A N 1
ATOM 2815 C CA . ASN A 1 347 ? -62.888 -10.600 29.882 1.00 57.81 347 ASN A CA 1
ATOM 2816 C C . ASN A 1 347 ? -61.739 -11.429 30.488 1.00 57.81 347 ASN A C 1
ATOM 2818 O O . ASN A 1 347 ? -61.193 -12.306 29.817 1.00 57.81 347 ASN A O 1
ATOM 2822 N N . THR A 1 348 ? -61.402 -11.211 31.764 1.00 66.50 348 THR A N 1
ATOM 2823 C CA . THR A 1 348 ? -60.357 -11.975 32.469 1.00 66.50 348 THR A CA 1
ATOM 2824 C C . THR A 1 348 ? -60.796 -13.408 32.785 1.00 66.50 348 THR A C 1
ATOM 2826 O O . THR A 1 348 ? -60.008 -14.340 32.619 1.00 66.50 348 THR A O 1
ATOM 2829 N N . GLU A 1 349 ? -62.050 -13.617 33.194 1.00 74.44 349 GLU A N 1
ATOM 2830 C CA . GLU A 1 349 ? -62.590 -14.951 33.497 1.00 74.44 349 GLU A CA 1
ATOM 2831 C C . GLU A 1 349 ? -62.702 -15.815 32.226 1.00 74.44 349 GLU A C 1
ATOM 2833 O O . GLU A 1 349 ? -62.265 -16.970 32.193 1.00 74.44 349 GLU A O 1
ATOM 2838 N N . GLN A 1 350 ? -63.198 -15.227 31.130 1.00 78.00 350 GLN A N 1
ATOM 2839 C CA . GLN A 1 350 ? -63.284 -15.897 29.831 1.00 78.00 350 GLN A CA 1
ATOM 2840 C C . GLN A 1 350 ? -61.894 -16.203 29.251 1.00 78.00 350 GLN A C 1
ATOM 2842 O O . GLN A 1 350 ? -61.671 -17.301 28.737 1.00 78.00 350 GLN A O 1
ATOM 2847 N N . ALA A 1 351 ? -60.929 -15.288 29.388 1.00 73.75 351 ALA A N 1
ATOM 2848 C CA . ALA A 1 351 ? -59.546 -15.525 28.974 1.00 73.75 351 ALA A CA 1
ATOM 2849 C C . ALA A 1 351 ? -58.879 -16.662 29.769 1.00 73.75 351 ALA A C 1
ATOM 2851 O O . ALA A 1 351 ? -58.170 -17.483 29.182 1.00 73.75 351 ALA A O 1
ATOM 2852 N N . LYS A 1 352 ? -59.139 -16.767 31.081 1.00 82.00 352 LYS A N 1
ATOM 2853 C CA . LYS A 1 352 ? -58.660 -17.889 31.907 1.00 82.00 352 LYS A CA 1
ATOM 2854 C C . LYS A 1 352 ? -59.238 -19.222 31.434 1.00 82.00 352 LYS A C 1
ATOM 2856 O O . LYS A 1 352 ? -58.475 -20.170 31.253 1.00 82.00 352 LYS A O 1
ATOM 2861 N N . LYS A 1 353 ? -60.549 -19.287 31.169 1.00 87.31 353 LYS A N 1
ATOM 2862 C CA . LYS A 1 353 ? -61.208 -20.503 30.660 1.00 87.31 353 LYS A CA 1
ATOM 2863 C C . LYS A 1 353 ? -60.617 -20.949 29.318 1.00 87.31 353 LYS A C 1
ATOM 2865 O O . LYS A 1 353 ? -60.210 -22.101 29.183 1.00 87.31 353 LYS A O 1
ATOM 2870 N N . LEU A 1 354 ? -60.487 -20.026 28.362 1.00 87.31 354 LEU A N 1
ATOM 2871 C CA . LEU A 1 354 ? -59.871 -20.308 27.059 1.00 87.31 354 LEU A CA 1
ATOM 2872 C C . LEU A 1 354 ? -58.406 -20.746 27.202 1.00 87.31 354 LEU A C 1
ATOM 2874 O O . LEU A 1 354 ? -57.966 -21.639 26.482 1.00 87.31 354 LEU A O 1
ATOM 2878 N N . SER A 1 355 ? -57.654 -20.181 28.153 1.00 85.56 355 SER A N 1
ATOM 2879 C CA . SER A 1 355 ? -56.273 -20.596 28.436 1.00 85.56 355 SER A CA 1
ATOM 2880 C C . SER A 1 355 ? -56.174 -22.031 28.949 1.00 85.56 355 SER A C 1
ATOM 2882 O O . SER A 1 355 ? -55.301 -22.773 28.496 1.00 85.56 355 SER A O 1
ATOM 2884 N N . VAL A 1 356 ? -57.077 -22.451 29.840 1.00 88.06 356 VAL A N 1
ATOM 2885 C CA . VAL A 1 356 ? -57.121 -23.832 30.344 1.00 88.06 356 VAL A CA 1
ATOM 2886 C C . VAL A 1 356 ? -57.446 -24.814 29.217 1.00 88.06 356 VAL A C 1
ATOM 2888 O O . VAL A 1 356 ? -56.732 -25.802 29.047 1.00 88.06 356 VAL A O 1
ATOM 2891 N N . GLU A 1 357 ? -58.469 -24.520 28.409 1.00 88.38 357 GLU A N 1
ATOM 2892 C CA . GLU A 1 357 ? -58.864 -25.377 27.281 1.00 88.38 357 GLU A CA 1
ATOM 2893 C C . GLU A 1 357 ? -57.746 -25.484 26.229 1.00 88.38 357 GLU A C 1
ATOM 2895 O O . GLU A 1 357 ? -57.395 -26.580 25.791 1.00 88.38 357 GLU A O 1
ATOM 2900 N N . THR A 1 358 ? -57.110 -24.360 25.888 1.00 89.19 358 THR A N 1
ATOM 2901 C CA . THR A 1 358 ? -56.000 -24.331 24.923 1.00 89.19 358 THR A CA 1
ATOM 2902 C C . THR A 1 358 ? -54.780 -25.101 25.430 1.00 89.19 358 THR A C 1
ATOM 2904 O O . THR A 1 358 ? -54.120 -25.810 24.669 1.00 89.19 358 THR A O 1
ATOM 2907 N N . ARG A 1 359 ? -54.495 -25.017 26.735 1.00 89.50 359 ARG A N 1
ATOM 2908 C CA . ARG A 1 359 ? -53.428 -25.788 27.382 1.00 89.50 359 ARG A CA 1
ATOM 2909 C C . ARG A 1 359 ? -53.684 -27.282 27.338 1.00 89.50 359 ARG A C 1
ATOM 2911 O O . ARG A 1 359 ? -52.740 -28.021 27.081 1.00 89.50 359 ARG A O 1
ATOM 2918 N N . ALA A 1 360 ? -54.921 -27.725 27.545 1.00 89.12 360 ALA A N 1
ATOM 2919 C CA . ALA A 1 360 ? -55.266 -29.138 27.429 1.00 89.12 360 ALA A CA 1
ATOM 2920 C C . ALA A 1 360 ? -55.021 -29.659 26.001 1.00 89.12 360 ALA A C 1
ATOM 2922 O O . ALA A 1 360 ? -54.387 -30.698 25.830 1.00 89.12 360 ALA A O 1
ATOM 2923 N N . ILE A 1 361 ? -55.438 -28.896 24.984 1.00 89.88 361 ILE A N 1
ATOM 2924 C CA . ILE A 1 361 ? -55.248 -29.249 23.569 1.00 89.88 361 ILE A CA 1
ATOM 2925 C C . ILE A 1 361 ? -53.758 -29.351 23.209 1.00 89.88 361 ILE A C 1
ATOM 2927 O O . ILE A 1 361 ? -53.326 -30.375 22.684 1.00 89.88 361 ILE A O 1
ATOM 2931 N N . ILE A 1 362 ? -52.955 -28.332 23.538 1.00 89.25 362 ILE A N 1
ATOM 2932 C CA . ILE A 1 362 ? -51.510 -28.324 23.244 1.00 89.25 362 ILE A CA 1
ATOM 2933 C C . ILE A 1 362 ? -50.780 -29.423 24.027 1.00 89.25 362 ILE A C 1
ATOM 2935 O O . ILE A 1 362 ? -49.919 -30.102 23.475 1.00 89.25 362 ILE A O 1
ATOM 2939 N N . LYS A 1 363 ? -51.141 -29.649 25.297 1.00 88.19 363 LYS A N 1
ATOM 2940 C CA . LYS A 1 363 ? -50.540 -30.712 26.113 1.00 88.19 363 LYS A CA 1
ATOM 2941 C C . LYS A 1 363 ? -50.828 -32.098 25.538 1.00 88.19 363 LYS A C 1
ATOM 2943 O O . LYS A 1 363 ? -49.949 -32.949 25.568 1.00 88.19 363 LYS A O 1
ATOM 2948 N N . ASN A 1 364 ? -52.032 -32.323 25.013 1.00 87.50 364 ASN A N 1
ATOM 2949 C CA . ASN A 1 364 ? -52.374 -33.577 24.345 1.00 87.50 364 ASN A CA 1
ATOM 2950 C C . ASN A 1 364 ? -51.615 -33.733 23.021 1.00 87.50 364 ASN A C 1
ATOM 2952 O O . ASN A 1 364 ? -51.114 -34.818 22.746 1.00 87.50 364 ASN A O 1
ATOM 2956 N N . ALA A 1 365 ? -51.465 -32.649 22.252 1.00 86.88 365 ALA A N 1
ATOM 2957 C CA . ALA A 1 365 ? -50.684 -32.647 21.016 1.00 86.88 365 ALA A CA 1
ATOM 2958 C C . ALA A 1 365 ? -49.202 -32.992 21.238 1.00 86.88 365 ALA A C 1
ATOM 2960 O O . ALA A 1 365 ? -48.612 -33.645 20.391 1.00 86.88 365 ALA A O 1
ATOM 2961 N N . LEU A 1 366 ? -48.625 -32.576 22.372 1.00 85.62 366 LEU A N 1
ATOM 2962 C CA . LEU A 1 366 ? -47.234 -32.852 22.762 1.00 85.62 366 LEU A CA 1
ATOM 2963 C C . LEU A 1 366 ? -47.022 -34.230 23.423 1.00 85.62 366 LEU A C 1
ATOM 2965 O O . LEU A 1 366 ? -45.888 -34.590 23.719 1.00 85.62 366 LEU A O 1
ATOM 2969 N N . LYS A 1 367 ? -48.096 -34.979 23.704 1.00 84.44 367 LYS A N 1
ATOM 2970 C CA . LYS A 1 367 ? -48.071 -36.303 24.357 1.00 84.44 367 LYS A CA 1
ATOM 2971 C C . LYS A 1 367 ? -48.170 -37.474 23.374 1.00 84.44 367 LYS A C 1
ATOM 2973 O O . LYS A 1 367 ? -48.442 -38.591 23.801 1.00 84.44 367 LYS A O 1
ATOM 2978 N N . ASP A 1 368 ? -48.036 -37.221 22.075 1.00 76.44 368 ASP A N 1
ATOM 2979 C CA . ASP A 1 368 ? -48.255 -38.214 21.008 1.00 76.44 368 ASP A CA 1
ATOM 2980 C C . ASP A 1 368 ? -49.677 -38.797 20.959 1.00 76.44 368 ASP A C 1
ATOM 2982 O O . ASP A 1 368 ? -49.960 -39.767 20.251 1.00 76.44 368 ASP A O 1
ATOM 2986 N N . SER A 1 369 ? -50.624 -38.162 21.650 1.00 75.81 369 SER A N 1
ATOM 2987 C CA . SER A 1 369 ? -52.034 -38.514 21.556 1.00 75.81 369 SER A CA 1
ATOM 2988 C C . SER A 1 369 ? -52.589 -38.032 20.217 1.00 75.81 369 SER A C 1
ATOM 2990 O O . SER A 1 369 ? -52.447 -36.860 19.861 1.00 75.81 369 SER A O 1
ATOM 2992 N N . LYS A 1 370 ? -53.279 -38.908 19.475 1.00 77.00 370 LYS A N 1
ATOM 2993 C CA . LYS A 1 370 ? -54.068 -38.474 18.312 1.00 77.00 370 LYS A CA 1
ATOM 2994 C C . LYS A 1 370 ? -55.094 -37.440 18.775 1.00 77.00 370 LYS A C 1
ATOM 2996 O O . LYS A 1 370 ? -55.883 -37.719 19.677 1.00 77.00 370 LYS A O 1
ATOM 3001 N N . LEU A 1 371 ? -55.085 -36.258 18.161 1.00 82.44 371 LEU A N 1
ATOM 3002 C CA . LEU A 1 371 ? -56.170 -35.303 18.349 1.00 82.44 371 LEU A CA 1
ATOM 3003 C C . LEU A 1 371 ? -57.394 -35.793 17.574 1.00 82.44 371 LEU A C 1
ATOM 3005 O O . LEU A 1 371 ? -57.300 -36.080 16.380 1.00 82.44 371 LEU A O 1
ATOM 3009 N N . ASP A 1 372 ? -58.535 -35.883 18.249 1.00 83.62 372 ASP A N 1
ATOM 3010 C CA . ASP A 1 372 ? -59.804 -36.190 17.603 1.00 83.62 372 ASP A CA 1
ATOM 3011 C C . ASP A 1 372 ? -60.331 -34.976 16.813 1.00 83.62 372 ASP A C 1
ATOM 3013 O O . ASP A 1 372 ? -59.927 -33.823 17.013 1.00 83.62 372 ASP A O 1
ATOM 3017 N N . SER A 1 373 ? -61.258 -35.229 15.886 1.00 84.06 373 SER A N 1
ATOM 3018 C CA . SER A 1 373 ? -61.899 -34.172 15.090 1.00 84.06 373 SER A CA 1
ATOM 3019 C C . SER A 1 373 ? -62.595 -33.133 15.976 1.00 84.06 373 SER A C 1
ATOM 3021 O O . SER A 1 373 ? -62.591 -31.943 15.661 1.00 84.06 373 SER A O 1
ATOM 3023 N N . LYS A 1 374 ? -63.114 -33.560 17.134 1.00 87.12 374 LYS A N 1
ATOM 3024 C CA . LYS A 1 374 ? -63.768 -32.702 18.123 1.00 87.12 374 LYS A CA 1
ATOM 3025 C C . LYS A 1 374 ? -62.803 -31.694 18.754 1.00 87.12 374 LYS A C 1
ATOM 3027 O O . LYS A 1 374 ? -63.168 -30.524 18.873 1.00 87.12 374 LYS A O 1
ATOM 3032 N N . ALA A 1 375 ? -61.587 -32.097 19.126 1.00 85.94 375 ALA A N 1
ATOM 3033 C CA . ALA A 1 375 ? -60.569 -31.185 19.644 1.00 85.94 375 ALA A CA 1
ATOM 3034 C C . ALA A 1 375 ? -60.138 -30.154 18.593 1.00 85.94 375 ALA A C 1
ATOM 3036 O O . ALA A 1 375 ? -59.942 -28.988 18.937 1.00 85.94 375 ALA A O 1
ATOM 3037 N N . MET A 1 376 ? -60.065 -30.549 17.318 1.00 87.44 376 MET A N 1
ATOM 3038 C CA . MET A 1 376 ? -59.754 -29.627 16.220 1.00 87.44 376 MET A CA 1
ATOM 3039 C C . MET A 1 376 ? -60.854 -28.586 15.996 1.00 87.44 376 MET A C 1
ATOM 3041 O O . MET A 1 376 ? -60.562 -27.392 15.976 1.00 87.44 376 MET A O 1
ATOM 3045 N N . THR A 1 377 ? -62.125 -28.996 15.931 1.00 90.19 377 THR A N 1
ATOM 3046 C CA . THR A 1 377 ? -63.254 -28.051 15.846 1.00 90.19 377 THR A CA 1
ATOM 3047 C C . THR A 1 377 ? -63.322 -27.142 17.074 1.00 90.19 377 THR A C 1
ATOM 3049 O O . THR A 1 377 ? -63.635 -25.953 16.972 1.00 90.19 377 THR A O 1
ATOM 3052 N N . ARG A 1 378 ? -63.003 -27.680 18.260 1.00 90.56 378 ARG A N 1
ATOM 3053 C CA . ARG A 1 378 ? -62.961 -26.885 19.488 1.00 90.56 378 ARG A CA 1
ATOM 3054 C C . ARG A 1 378 ? -61.855 -25.837 19.441 1.00 90.56 378 ARG A C 1
ATOM 3056 O O . ARG A 1 378 ? -62.097 -24.705 19.857 1.00 90.56 378 ARG A O 1
ATOM 3063 N N . LEU A 1 379 ? -60.681 -26.184 18.919 1.00 91.19 379 LEU A N 1
ATOM 3064 C CA . LEU A 1 379 ? -59.599 -25.228 18.730 1.00 91.19 379 LEU A CA 1
ATOM 3065 C C . LEU A 1 379 ? -60.004 -24.111 17.761 1.00 91.19 379 LEU A C 1
ATOM 3067 O O . LEU A 1 379 ? -59.816 -22.948 18.102 1.00 91.19 379 LEU A O 1
ATOM 3071 N N . ASP A 1 380 ? -60.616 -24.427 16.619 1.00 92.06 380 ASP A N 1
ATOM 3072 C CA . ASP A 1 380 ? -61.066 -23.409 15.652 1.00 92.06 380 ASP A CA 1
ATOM 3073 C C . ASP A 1 380 ? -62.063 -22.421 16.298 1.00 92.06 380 ASP A C 1
ATOM 3075 O O . ASP A 1 380 ? -61.980 -21.198 16.128 1.00 92.06 380 ASP A O 1
ATOM 3079 N N . SER A 1 381 ? -62.966 -22.934 17.144 1.00 93.06 381 SER A N 1
ATOM 3080 C CA . SER A 1 381 ? -63.881 -22.107 17.942 1.00 93.06 381 SER A CA 1
ATOM 3081 C C . SER A 1 381 ? -63.136 -21.179 18.914 1.00 93.06 381 SER A C 1
ATOM 3083 O O . SER A 1 381 ? -63.473 -19.998 19.014 1.00 93.06 381 SER A O 1
ATOM 3085 N N . ILE A 1 382 ? -62.090 -21.670 19.588 1.00 93.19 382 ILE A N 1
ATOM 3086 C CA . ILE A 1 382 ? -61.240 -20.857 20.474 1.00 93.19 382 ILE A CA 1
ATOM 3087 C C . ILE A 1 382 ? -60.508 -19.769 19.669 1.00 93.19 382 ILE A C 1
ATOM 3089 O O . ILE A 1 382 ? -60.529 -18.595 20.055 1.00 93.19 382 ILE A O 1
ATOM 3093 N N . LEU A 1 383 ? -59.896 -20.144 18.541 1.00 94.56 383 LEU A N 1
ATOM 3094 C CA . LEU A 1 383 ? -59.080 -19.282 17.678 1.00 94.56 383 LEU A CA 1
ATOM 3095 C C . LEU A 1 383 ? -59.880 -18.188 16.961 1.00 94.56 383 LEU A C 1
ATOM 3097 O O . LEU A 1 383 ? -59.305 -17.188 16.531 1.00 94.56 383 LEU A O 1
ATOM 3101 N N . THR A 1 384 ? -61.203 -18.320 16.888 1.00 93.75 384 THR A N 1
ATOM 3102 C CA . THR A 1 384 ? -62.086 -17.258 16.385 1.00 93.75 384 THR A CA 1
ATOM 3103 C C . THR A 1 384 ? -62.031 -16.010 17.281 1.00 93.75 384 THR A C 1
ATOM 3105 O O . THR A 1 384 ? -62.143 -14.886 16.796 1.00 93.75 384 THR A O 1
ATOM 3108 N N . SER A 1 385 ? -61.762 -16.174 18.580 1.00 92.50 385 SER A N 1
ATOM 3109 C CA . SER A 1 385 ? -61.653 -15.061 19.530 1.00 92.50 385 SER A CA 1
ATOM 3110 C C . SER A 1 385 ? -60.218 -14.533 19.682 1.00 92.50 385 SER A C 1
ATOM 3112 O O . SER A 1 385 ? -59.254 -15.300 19.738 1.00 92.50 385 SER A O 1
ATOM 3114 N N . LYS A 1 386 ? -60.070 -13.212 19.863 1.00 90.69 386 LYS A N 1
ATOM 3115 C CA . LYS A 1 386 ? -58.775 -12.561 20.147 1.00 90.69 386 LYS A CA 1
ATOM 3116 C C . LYS A 1 386 ? -58.094 -13.125 21.401 1.00 90.69 386 LYS A C 1
ATOM 3118 O O . LYS A 1 386 ? -56.903 -13.437 21.384 1.00 90.69 386 LYS A O 1
ATOM 3123 N N . SER A 1 387 ? -58.856 -13.308 22.482 1.00 89.75 387 SER A N 1
ATOM 3124 C CA . SER A 1 387 ? -58.358 -13.885 23.740 1.00 89.75 387 SER A CA 1
ATOM 3125 C C . SER A 1 387 ? -57.915 -15.341 23.577 1.00 89.75 387 SER A C 1
ATOM 3127 O O . SER A 1 387 ? -56.927 -15.742 24.186 1.00 89.75 387 SER A O 1
ATOM 3129 N N . GLY A 1 388 ? -58.591 -16.121 22.728 1.00 92.31 388 GLY A N 1
ATOM 3130 C CA . GLY A 1 388 ? -58.202 -17.495 22.408 1.00 92.31 388 GLY A CA 1
ATOM 3131 C C . GLY A 1 388 ? -56.892 -17.576 21.625 1.00 92.31 388 GLY A C 1
ATOM 3132 O O . GLY A 1 388 ? -56.011 -18.351 21.991 1.00 92.31 388 GLY A O 1
ATOM 3133 N N . ARG A 1 389 ? -56.694 -16.715 20.617 1.00 94.31 389 ARG A N 1
ATOM 3134 C CA . ARG A 1 389 ? -55.409 -16.618 19.895 1.00 94.31 389 ARG A CA 1
ATOM 3135 C C . ARG A 1 389 ? -54.264 -16.199 20.818 1.00 94.31 389 ARG A C 1
ATOM 3137 O O . ARG A 1 389 ? -53.198 -16.814 20.809 1.00 94.31 389 ARG A O 1
ATOM 3144 N N . ALA A 1 390 ? -54.488 -15.202 21.672 1.00 92.00 390 ALA A N 1
ATOM 3145 C CA . ALA A 1 390 ? -53.504 -14.806 22.678 1.00 92.00 390 ALA A CA 1
ATOM 3146 C C . ALA A 1 390 ? -53.181 -15.956 23.652 1.00 92.00 390 ALA A C 1
ATOM 3148 O O . ALA A 1 390 ? -52.011 -16.205 23.944 1.00 92.00 390 ALA A O 1
ATOM 3149 N N . ALA A 1 391 ? -54.201 -16.692 24.106 1.00 92.06 391 ALA A N 1
ATOM 3150 C CA . ALA A 1 391 ? -54.042 -17.849 24.979 1.00 92.06 391 ALA A CA 1
ATOM 3151 C C . ALA A 1 391 ? -53.244 -18.984 24.317 1.00 92.06 391 ALA A C 1
ATOM 3153 O O . ALA A 1 391 ? -52.399 -19.588 24.980 1.00 92.06 391 ALA A O 1
ATOM 3154 N N . PHE A 1 392 ? -53.452 -19.241 23.023 1.00 95.06 392 PHE A N 1
ATOM 3155 C CA . PHE A 1 392 ? -52.680 -20.217 22.250 1.00 95.06 392 PHE A CA 1
ATOM 3156 C C . PHE A 1 392 ? -51.194 -19.870 22.218 1.00 95.06 392 PHE A C 1
ATOM 3158 O O . PHE A 1 392 ? -50.358 -20.656 22.672 1.00 95.06 392 PHE A O 1
ATOM 3165 N N . ALA A 1 393 ? -50.865 -18.656 21.776 1.00 94.31 393 ALA A N 1
ATOM 3166 C CA . ALA A 1 393 ? -49.482 -18.206 21.686 1.00 94.31 393 ALA A CA 1
ATOM 3167 C C . ALA A 1 393 ? -48.792 -18.172 23.066 1.00 94.31 393 ALA A C 1
ATOM 3169 O O . ALA A 1 393 ? -47.653 -18.622 23.211 1.00 94.31 393 ALA A O 1
ATOM 3170 N N . ALA A 1 394 ? -49.495 -17.704 24.105 1.00 90.75 394 ALA A N 1
ATOM 3171 C CA . ALA A 1 394 ? -48.989 -17.689 25.477 1.00 90.75 394 ALA A CA 1
ATOM 3172 C C . ALA A 1 394 ? -48.739 -19.102 26.024 1.00 90.75 394 ALA A C 1
ATOM 3174 O O . ALA A 1 394 ? -47.753 -19.326 26.723 1.00 90.75 394 ALA A O 1
ATOM 3175 N N . THR A 1 395 ? -49.598 -20.063 25.681 1.00 91.19 395 THR A N 1
ATOM 3176 C CA . THR A 1 395 ? -49.453 -21.458 26.109 1.00 91.19 395 THR A CA 1
ATOM 3177 C C . THR A 1 395 ? -48.233 -22.117 25.473 1.00 91.19 395 THR A C 1
ATOM 3179 O O . THR A 1 395 ? -47.495 -22.803 26.180 1.00 91.19 395 THR A O 1
ATOM 3182 N N . LEU A 1 396 ? -47.970 -21.888 24.182 1.00 90.81 396 LEU A N 1
ATOM 3183 C CA . LEU A 1 396 ? -46.746 -22.382 23.540 1.00 90.81 396 LEU A CA 1
ATOM 3184 C C . LEU A 1 396 ? -45.491 -21.763 24.159 1.00 90.81 396 LEU A C 1
ATOM 3186 O O . LEU A 1 396 ? -44.538 -22.474 24.462 1.00 90.81 396 LEU A O 1
ATOM 3190 N N . ASN A 1 397 ? -45.510 -20.456 24.426 1.00 90.75 397 ASN A N 1
ATOM 3191 C CA . ASN A 1 397 ? -44.391 -19.776 25.076 1.00 90.75 397 ASN A CA 1
ATOM 3192 C C . ASN A 1 397 ? -44.163 -20.248 26.521 1.00 90.75 397 ASN A C 1
ATOM 3194 O O . ASN A 1 397 ? -43.021 -20.358 26.961 1.00 90.75 397 ASN A O 1
ATOM 3198 N N . HIS A 1 398 ? -45.231 -20.577 27.251 1.00 88.06 398 HIS A N 1
ATOM 3199 C CA . HIS A 1 398 ? -45.123 -21.205 28.566 1.00 88.06 398 HIS A CA 1
ATOM 3200 C C . HIS A 1 398 ? -44.449 -22.581 28.468 1.00 88.06 398 HIS A C 1
ATOM 3202 O O . HIS A 1 398 ? -43.491 -22.831 29.196 1.00 88.06 398 HIS A O 1
ATOM 3208 N N . HIS A 1 399 ? -44.860 -23.427 27.517 1.00 85.12 399 HIS A N 1
ATOM 3209 C CA . HIS A 1 399 ? -44.197 -24.716 27.281 1.00 85.12 399 HIS A CA 1
ATOM 3210 C C . HIS A 1 399 ? -42.736 -24.549 26.849 1.00 85.12 399 HIS A C 1
ATOM 3212 O O . HIS A 1 399 ? -41.887 -25.308 27.296 1.00 85.12 399 HIS A O 1
ATOM 3218 N N . ARG A 1 400 ? -42.394 -23.527 26.056 1.00 86.12 400 ARG A N 1
ATOM 3219 C CA . ARG A 1 400 ? -40.994 -23.240 25.706 1.00 86.12 400 ARG A CA 1
ATOM 3220 C C . ARG A 1 400 ? -40.128 -22.962 26.939 1.00 86.12 400 ARG A C 1
ATOM 3222 O O . ARG A 1 400 ? -38.993 -23.429 27.001 1.00 86.12 400 ARG A O 1
ATOM 3229 N N . ASN A 1 401 ? -40.645 -22.170 27.881 1.00 83.94 401 ASN A N 1
ATOM 3230 C CA . ASN A 1 401 ? -39.887 -21.684 29.038 1.00 83.94 401 ASN A CA 1
ATOM 3231 C C . ASN A 1 401 ? -39.881 -22.661 30.226 1.00 83.94 401 ASN A C 1
ATOM 3233 O O . ASN A 1 401 ? -38.990 -22.569 31.062 1.00 83.94 401 ASN A O 1
ATOM 3237 N N . HIS A 1 402 ? -40.852 -23.570 30.323 1.00 79.62 402 HIS A N 1
ATOM 3238 C CA . HIS A 1 402 ? -40.944 -24.534 31.430 1.00 79.62 402 HIS A CA 1
ATOM 3239 C C . HIS A 1 402 ? -40.777 -25.993 30.986 1.00 79.62 402 HIS A C 1
ATOM 3241 O O . HIS A 1 402 ? -40.636 -26.877 31.827 1.00 79.62 402 HIS A O 1
ATOM 3247 N N . GLY A 1 403 ? -40.741 -26.248 29.677 1.00 70.00 403 GLY A N 1
ATOM 3248 C CA . GLY A 1 403 ? -40.636 -27.587 29.120 1.00 70.00 403 GLY A CA 1
ATOM 3249 C C . GLY A 1 403 ? -41.868 -28.450 29.391 1.00 70.00 403 GLY A C 1
ATOM 3250 O O . GLY A 1 403 ? -42.941 -27.961 29.756 1.00 70.00 403 GLY A O 1
ATOM 3251 N N . PHE A 1 404 ? -41.701 -29.755 29.201 1.00 65.56 404 PHE A N 1
ATOM 3252 C CA . PHE A 1 404 ? -42.689 -30.767 29.559 1.00 65.56 404 PHE A CA 1
ATOM 3253 C C . PHE A 1 404 ? -42.230 -31.449 30.857 1.00 65.56 404 PHE A C 1
ATOM 3255 O O . PHE A 1 404 ? -41.057 -31.791 30.981 1.00 65.56 404 PHE A O 1
ATOM 3262 N N . ASP A 1 405 ? -43.110 -31.579 31.855 1.00 63.41 405 ASP A N 1
ATOM 3263 C CA . ASP A 1 405 ? -42.778 -32.090 33.202 1.00 63.41 405 ASP A CA 1
ATOM 3264 C C . ASP A 1 405 ? -41.559 -31.403 33.864 1.00 63.41 405 ASP A C 1
ATOM 3266 O O . ASP A 1 405 ? -40.717 -32.052 34.483 1.00 63.41 405 ASP A O 1
ATOM 3270 N N . ASN A 1 406 ? -41.447 -30.074 33.720 1.00 60.47 406 ASN A N 1
ATOM 3271 C CA . ASN A 1 406 ? -40.317 -29.260 34.200 1.00 60.47 406 ASN A CA 1
ATOM 3272 C C . ASN A 1 406 ? -38.940 -29.658 33.629 1.00 60.47 406 ASN A C 1
ATOM 3274 O O . ASN A 1 406 ? -37.906 -29.240 34.153 1.00 60.47 406 ASN A O 1
ATOM 3278 N N . LYS A 1 407 ? -38.900 -30.430 32.536 1.00 59.88 407 LYS A N 1
ATOM 3279 C CA . LYS A 1 407 ? -37.675 -30.717 31.786 1.00 59.88 407 LYS A CA 1
ATOM 3280 C C . LYS A 1 407 ? -37.644 -29.863 30.530 1.00 59.88 407 LYS A C 1
ATOM 3282 O O . LYS A 1 407 ? -38.488 -30.012 29.646 1.00 59.88 407 LYS A O 1
ATOM 3287 N N . MET A 1 408 ? -36.655 -28.975 30.440 1.00 66.56 408 MET A N 1
ATOM 3288 C CA . MET A 1 408 ? -36.376 -28.223 29.218 1.00 66.56 408 MET A CA 1
ATOM 3289 C C . MET A 1 408 ? -35.879 -29.171 28.125 1.00 66.56 408 MET A C 1
ATOM 3291 O O . MET A 1 408 ? -34.681 -29.394 27.981 1.00 66.56 408 MET A O 1
ATOM 3295 N N . ASN A 1 409 ? -36.813 -29.723 27.355 1.00 74.19 409 ASN A N 1
ATOM 3296 C CA . ASN A 1 409 ? -36.519 -30.374 26.093 1.00 74.19 409 ASN A CA 1
ATOM 3297 C C . ASN A 1 409 ? -37.390 -29.758 24.993 1.00 74.19 409 ASN A C 1
ATOM 3299 O O . ASN A 1 409 ? -38.617 -29.753 25.093 1.00 74.19 409 ASN A O 1
ATOM 3303 N N . HIS A 1 410 ? -36.746 -29.192 23.972 1.00 85.56 410 HIS A N 1
ATOM 3304 C CA . HIS A 1 410 ? -37.414 -28.625 22.795 1.00 85.56 410 HIS A CA 1
ATOM 3305 C C . HIS A 1 410 ? -37.508 -29.626 21.637 1.00 85.56 410 HIS A C 1
ATOM 3307 O O . HIS A 1 410 ? -38.126 -29.317 20.617 1.00 85.56 410 HIS A O 1
ATOM 3313 N N . GLU A 1 411 ? -36.914 -30.810 21.804 1.00 89.25 411 GLU A N 1
ATOM 3314 C CA . GLU A 1 411 ? -37.097 -31.946 20.912 1.00 89.25 411 GLU A CA 1
ATOM 3315 C C . GLU A 1 411 ? -38.454 -32.607 21.175 1.00 89.25 411 GLU A C 1
ATOM 3317 O O . GLU A 1 411 ? -38.770 -32.982 22.307 1.00 89.25 411 GLU A O 1
ATOM 3322 N N . ILE A 1 412 ? -39.264 -32.729 20.126 1.00 90.12 412 ILE A N 1
ATOM 3323 C CA . ILE A 1 412 ? -40.580 -33.369 20.158 1.00 90.12 412 ILE A CA 1
ATOM 3324 C C . ILE A 1 412 ? -40.594 -34.573 19.222 1.00 90.12 412 ILE A C 1
ATOM 3326 O O . ILE A 1 412 ? -39.852 -34.619 18.238 1.00 90.12 412 ILE A O 1
ATOM 3330 N N . SER A 1 413 ? -41.462 -35.543 19.509 1.00 90.25 413 SER A N 1
ATOM 3331 C CA . SER A 1 413 ? -41.616 -36.708 18.640 1.00 90.25 413 SER A CA 1
ATOM 3332 C C . SER A 1 413 ? -42.061 -36.289 17.229 1.00 90.25 413 SER A C 1
ATOM 3334 O O . SER A 1 413 ? -42.656 -35.225 17.023 1.00 90.25 413 SER A O 1
ATOM 3336 N N . ILE A 1 414 ? -41.852 -37.177 16.258 1.00 90.00 414 ILE A N 1
ATOM 3337 C CA . ILE A 1 414 ? -42.326 -36.994 14.882 1.00 90.00 414 ILE A CA 1
ATOM 3338 C C . ILE A 1 414 ? -43.847 -36.775 14.849 1.00 90.00 414 ILE A C 1
ATOM 3340 O O . ILE A 1 414 ? -44.320 -35.890 14.144 1.00 90.00 414 ILE A O 1
ATOM 3344 N N . GLN A 1 415 ? -44.621 -37.528 15.633 1.00 89.94 415 GLN A N 1
ATOM 3345 C CA . GLN A 1 415 ? -46.079 -37.405 15.646 1.00 89.94 415 GLN A CA 1
ATOM 3346 C C . GLN A 1 415 ? -46.530 -36.072 16.263 1.00 89.94 415 GLN A C 1
ATOM 3348 O O . GLN A 1 415 ? -47.358 -35.371 15.677 1.00 89.94 415 GLN A O 1
ATOM 3353 N N . SER A 1 416 ? -45.947 -35.690 17.402 1.00 90.69 416 SER A N 1
ATOM 3354 C CA . SER A 1 416 ? -46.187 -34.388 18.037 1.00 90.69 416 SER A CA 1
ATOM 3355 C C . SER A 1 416 ? -45.815 -33.229 17.105 1.00 90.69 416 SER A C 1
ATOM 3357 O O . SER A 1 416 ? -46.523 -32.224 17.054 1.00 90.69 416 SER A O 1
ATOM 3359 N N . PHE A 1 417 ? -44.744 -33.377 16.318 1.00 93.06 417 PHE A N 1
ATOM 3360 C CA . PHE A 1 417 ? -44.311 -32.395 15.324 1.00 93.06 417 PHE A CA 1
ATOM 3361 C C . PHE A 1 417 ? -45.364 -32.158 14.233 1.00 93.06 417 PHE A C 1
ATOM 3363 O O . PHE A 1 417 ? -45.663 -31.005 13.912 1.00 93.06 417 PHE A O 1
ATOM 3370 N N . GLU A 1 418 ? -45.961 -33.218 13.682 1.00 92.50 418 GLU A N 1
ATOM 3371 C CA . GLU A 1 418 ? -47.002 -33.104 12.650 1.00 92.50 418 GLU A CA 1
ATOM 3372 C C . GLU A 1 418 ? -48.293 -32.475 13.197 1.00 92.50 418 GLU A C 1
ATOM 3374 O O . GLU A 1 418 ? -48.872 -31.569 12.583 1.00 92.50 418 GLU A O 1
ATOM 3379 N N . ILE A 1 419 ? -48.723 -32.906 14.389 1.00 92.31 419 ILE A N 1
ATOM 3380 C CA . ILE A 1 419 ? -49.920 -32.363 15.041 1.00 92.31 419 ILE A CA 1
ATOM 3381 C C . ILE A 1 419 ? -49.705 -30.880 15.344 1.00 92.31 419 ILE A C 1
ATOM 3383 O O . ILE A 1 419 ? -50.522 -30.048 14.952 1.00 92.31 419 ILE A O 1
ATOM 3387 N N . LEU A 1 420 ? -48.591 -30.527 15.990 1.00 93.31 420 LEU A N 1
ATOM 3388 C CA . LEU A 1 420 ? -48.311 -29.149 16.377 1.00 93.31 420 LEU A CA 1
ATOM 3389 C C . LEU A 1 420 ? -48.130 -28.233 15.160 1.00 93.31 420 LEU A C 1
ATOM 3391 O O . LEU A 1 420 ? -48.628 -27.109 15.185 1.00 93.31 420 LEU A O 1
ATOM 3395 N N . SER A 1 421 ? -47.516 -28.718 14.075 1.00 94.06 421 SER A N 1
ATOM 3396 C CA . SER A 1 421 ? -47.462 -27.993 12.796 1.00 94.06 421 SER A CA 1
ATOM 3397 C C . SER A 1 421 ? -48.865 -27.647 12.297 1.00 94.06 421 SER A C 1
ATOM 3399 O O . SER A 1 421 ? -49.135 -26.496 11.958 1.00 94.06 421 SER A O 1
ATOM 3401 N N . THR A 1 422 ? -49.781 -28.618 12.321 1.00 93.75 422 THR A N 1
ATOM 3402 C CA . THR A 1 422 ? -51.180 -28.427 11.906 1.00 93.75 422 THR A CA 1
ATOM 3403 C C . THR A 1 422 ? -51.891 -27.398 12.787 1.00 93.75 422 THR A C 1
ATOM 3405 O O . THR A 1 422 ? -52.587 -26.518 12.277 1.00 93.75 422 THR A O 1
ATOM 3408 N N . LEU A 1 423 ? -51.682 -27.458 14.108 1.00 94.69 423 LEU A N 1
ATOM 3409 C CA . LEU A 1 423 ? -52.250 -26.482 15.042 1.00 94.69 423 LEU A CA 1
ATOM 3410 C C . LEU A 1 423 ? -51.716 -25.067 14.791 1.00 94.69 423 LEU A C 1
ATOM 3412 O O . LEU A 1 423 ? -52.480 -24.105 14.848 1.00 94.69 423 LEU A O 1
ATOM 3416 N N . MET A 1 424 ? -50.415 -24.933 14.518 1.00 96.06 424 MET A N 1
ATOM 3417 C CA . MET A 1 424 ? -49.792 -23.642 14.230 1.00 96.06 424 MET A CA 1
ATOM 3418 C C . MET A 1 424 ? -50.303 -23.054 12.918 1.00 96.06 424 MET A C 1
ATOM 3420 O O . MET A 1 424 ? -50.607 -21.868 12.900 1.00 96.06 424 MET A O 1
ATOM 3424 N N . ILE A 1 425 ? -50.456 -23.852 11.856 1.00 96.38 425 ILE A N 1
ATOM 3425 C CA . ILE A 1 425 ? -51.033 -23.380 10.586 1.00 96.38 425 ILE A CA 1
ATOM 3426 C C . ILE A 1 425 ? -52.453 -22.854 10.798 1.00 96.38 425 ILE A C 1
ATOM 3428 O O . ILE A 1 425 ? -52.716 -21.703 10.475 1.00 96.38 425 ILE A O 1
ATOM 3432 N N . ARG A 1 426 ? -53.325 -23.618 11.467 1.00 95.12 426 ARG A N 1
ATOM 3433 C CA . ARG A 1 426 ? -54.692 -23.161 11.774 1.00 95.12 426 ARG A CA 1
ATOM 3434 C C . ARG A 1 426 ? -54.718 -21.885 12.607 1.00 95.12 426 ARG A C 1
ATOM 3436 O O . ARG A 1 426 ? -55.507 -20.977 12.361 1.00 95.12 426 ARG A O 1
ATOM 3443 N N . PHE A 1 427 ? -53.841 -21.793 13.605 1.00 97.12 427 PHE A N 1
ATOM 3444 C CA . PHE A 1 427 ? -53.670 -20.560 14.361 1.00 97.12 427 PHE A CA 1
ATOM 3445 C C . PHE A 1 427 ? -53.269 -19.390 13.448 1.00 97.12 427 PHE A C 1
ATOM 3447 O O . PHE A 1 427 ? -53.821 -18.298 13.595 1.00 97.12 427 PHE A O 1
ATOM 3454 N N . LEU A 1 428 ? -52.329 -19.603 12.522 1.00 97.19 428 LEU A N 1
ATOM 3455 C CA . LEU A 1 428 ? -51.857 -18.574 11.600 1.00 97.19 428 LEU A CA 1
ATOM 3456 C C . LEU A 1 428 ? -52.945 -18.161 10.600 1.00 97.19 428 LEU A C 1
ATOM 3458 O O . LEU A 1 428 ? -53.032 -16.968 10.321 1.00 97.19 428 LEU A O 1
ATOM 3462 N N . ASP A 1 429 ? -53.819 -19.069 10.156 1.00 96.56 429 ASP A N 1
ATOM 3463 C CA . ASP A 1 429 ? -54.976 -18.748 9.306 1.00 96.56 429 ASP A CA 1
ATOM 3464 C C . ASP A 1 429 ? -55.906 -17.747 10.011 1.00 96.56 429 ASP A C 1
ATOM 3466 O O . ASP A 1 429 ? -56.257 -16.691 9.474 1.00 96.56 429 ASP A O 1
ATOM 3470 N N . HIS A 1 430 ? -56.262 -18.037 11.267 1.00 96.12 430 HIS A N 1
ATOM 3471 C CA . HIS A 1 430 ? -57.095 -17.151 12.082 1.00 96.12 430 HIS A CA 1
ATOM 3472 C C . HIS A 1 430 ? -56.383 -15.838 12.434 1.00 96.12 430 HIS A C 1
ATOM 3474 O O . HIS A 1 430 ? -57.005 -14.775 12.421 1.00 96.12 430 HIS A O 1
ATOM 3480 N N . ALA A 1 431 ? -55.085 -15.884 12.744 1.00 95.75 431 ALA A N 1
ATOM 3481 C CA . ALA A 1 431 ? -54.302 -14.687 13.032 1.00 95.75 431 ALA A CA 1
ATOM 3482 C C . ALA A 1 431 ? -54.136 -13.797 11.793 1.00 95.75 431 ALA A C 1
ATOM 3484 O O . ALA A 1 431 ? -54.127 -12.577 11.927 1.00 95.75 431 ALA A O 1
ATOM 3485 N N . TYR A 1 432 ? -54.042 -14.388 10.600 1.00 95.69 432 TYR A N 1
ATOM 3486 C CA . TYR A 1 432 ? -53.978 -13.666 9.335 1.00 95.69 432 TYR A CA 1
ATOM 3487 C C . TYR A 1 432 ? -55.308 -12.990 9.013 1.00 95.69 432 TYR A C 1
ATOM 3489 O O . TYR A 1 432 ? -55.328 -11.794 8.729 1.00 95.69 432 TYR A O 1
ATOM 3497 N N . LYS A 1 433 ? -56.421 -13.724 9.148 1.00 94.75 433 LYS A N 1
ATOM 3498 C CA . LYS A 1 433 ? -57.774 -13.194 8.933 1.00 94.75 433 LYS A CA 1
ATOM 3499 C C . LYS A 1 433 ? -58.073 -11.980 9.817 1.00 94.75 433 LYS A C 1
ATOM 3501 O O . LYS A 1 433 ? -58.655 -11.006 9.352 1.00 94.75 433 LYS A O 1
ATOM 3506 N N . GLU A 1 434 ? -57.650 -12.036 11.076 1.00 93.31 434 GLU A N 1
ATOM 3507 C CA . GLU A 1 434 ? -57.938 -11.009 12.085 1.00 93.31 434 GLU A CA 1
ATOM 3508 C C . GLU A 1 434 ? -56.783 -10.011 12.290 1.00 93.31 434 GLU A C 1
ATOM 3510 O O . GLU A 1 434 ? -56.880 -9.125 13.136 1.00 93.31 434 GLU A O 1
ATOM 3515 N N . MET A 1 435 ? -55.687 -10.145 11.531 1.00 92.19 435 MET A N 1
ATOM 3516 C CA . MET A 1 435 ? -54.472 -9.320 11.634 1.00 92.19 435 MET A CA 1
ATOM 3517 C C . MET A 1 435 ? -53.872 -9.244 13.055 1.00 92.19 435 MET A C 1
ATOM 3519 O O . MET A 1 435 ? -53.350 -8.217 13.491 1.00 92.19 435 MET A O 1
ATOM 3523 N N . ASP A 1 436 ? -53.887 -10.356 13.792 1.00 93.25 436 ASP A N 1
ATOM 3524 C CA . ASP A 1 436 ? -53.351 -10.421 15.156 1.00 93.25 436 ASP A CA 1
ATOM 3525 C C . ASP A 1 436 ? -51.830 -10.623 15.168 1.00 93.25 436 ASP A C 1
ATOM 3527 O O . ASP A 1 436 ? -51.294 -11.723 15.339 1.00 93.25 436 ASP A O 1
ATOM 3531 N N . THR A 1 437 ? -51.112 -9.513 15.017 1.00 94.50 437 THR A N 1
ATOM 3532 C CA . THR A 1 437 ? -49.659 -9.520 14.816 1.00 94.50 437 THR A CA 1
ATOM 3533 C C . THR A 1 437 ? -48.851 -9.966 16.033 1.00 94.50 437 THR A C 1
ATOM 3535 O O . THR A 1 437 ? -47.883 -10.712 15.887 1.00 94.50 437 THR A O 1
ATOM 3538 N N . ALA A 1 438 ? -49.251 -9.589 17.250 1.00 92.38 438 ALA A N 1
ATOM 3539 C CA . ALA A 1 438 ? -48.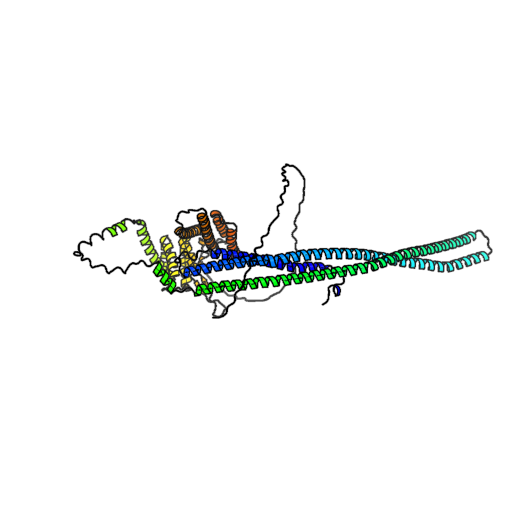513 -9.944 18.464 1.00 92.38 438 ALA A CA 1
ATOM 3540 C C . ALA A 1 438 ? -48.528 -11.455 18.793 1.00 92.38 438 ALA A C 1
ATOM 3542 O O . ALA A 1 438 ? -47.450 -12.010 19.030 1.00 92.38 438 ALA A O 1
ATOM 3543 N N . PRO A 1 439 ? -49.688 -12.144 18.809 1.00 94.38 439 PRO A N 1
ATOM 3544 C CA . PRO A 1 439 ? -49.728 -13.599 18.949 1.00 94.38 439 PRO A CA 1
ATOM 3545 C C . PRO A 1 439 ? -48.976 -14.326 17.824 1.00 94.38 439 PRO A C 1
ATOM 3547 O O . PRO A 1 439 ? -48.224 -15.259 18.101 1.00 94.38 439 PRO A O 1
ATOM 3550 N N . ALA A 1 440 ? -49.114 -13.876 16.573 1.00 96.12 440 ALA A N 1
ATOM 3551 C CA . ALA A 1 440 ? -48.422 -14.473 15.431 1.00 96.12 440 ALA A CA 1
ATOM 3552 C C . ALA A 1 440 ? -46.898 -14.317 15.495 1.00 96.12 440 ALA A C 1
ATOM 3554 O O . ALA A 1 440 ? -46.180 -15.283 15.248 1.00 96.12 440 ALA A O 1
ATOM 3555 N N . GLN A 1 441 ? -46.388 -13.158 15.920 1.00 95.06 441 GLN A N 1
ATOM 3556 C CA . GLN A 1 441 ? -44.955 -12.960 16.148 1.00 95.06 441 GLN A CA 1
ATOM 3557 C C . GLN A 1 441 ? -44.415 -13.911 17.228 1.00 95.06 441 GLN A C 1
ATOM 3559 O O . GLN A 1 441 ? -43.298 -14.413 17.116 1.00 95.06 441 GLN A O 1
ATOM 3564 N N . LEU A 1 442 ? -45.198 -14.193 18.273 1.00 93.25 442 LEU A N 1
ATOM 3565 C CA . LEU A 1 442 ? -44.793 -15.145 19.304 1.00 93.25 442 LEU A CA 1
ATOM 3566 C C . LEU A 1 442 ? -44.744 -16.575 18.750 1.00 93.25 442 LEU A C 1
ATOM 3568 O O . LEU A 1 442 ? -43.760 -17.275 18.972 1.00 93.25 442 LEU A O 1
ATOM 3572 N N . VAL A 1 443 ? -45.751 -16.982 17.973 1.00 95.31 443 VAL A N 1
ATOM 3573 C CA . VAL A 1 443 ? -45.801 -18.289 17.293 1.00 95.31 443 VAL A CA 1
ATOM 3574 C C . VAL A 1 443 ? -44.664 -18.452 16.275 1.00 95.31 443 VAL A C 1
ATOM 3576 O O . VAL A 1 443 ? -44.064 -19.524 16.215 1.00 95.31 443 VAL A O 1
ATOM 3579 N N . MET A 1 444 ? -44.290 -17.389 15.558 1.00 95.56 444 MET A N 1
ATOM 3580 C CA . MET A 1 444 ? -43.106 -17.345 14.690 1.00 95.56 444 MET A CA 1
ATOM 3581 C C . MET A 1 444 ? -41.839 -17.733 15.467 1.00 95.56 444 MET A C 1
ATOM 3583 O O . MET A 1 444 ? -41.138 -18.664 15.074 1.00 95.56 444 MET A O 1
ATOM 3587 N N . ILE A 1 445 ? -41.596 -17.104 16.623 1.00 92.50 445 ILE A N 1
ATOM 3588 C CA . ILE A 1 445 ? -40.447 -17.419 17.491 1.00 92.50 445 ILE A CA 1
ATOM 3589 C C . ILE A 1 445 ? -40.533 -18.863 18.018 1.00 92.50 445 ILE A C 1
ATOM 3591 O O . ILE A 1 445 ? -39.524 -19.567 18.070 1.00 92.50 445 ILE A O 1
ATOM 3595 N N . MET A 1 446 ? -41.729 -19.337 18.390 1.00 92.50 446 MET A N 1
ATOM 3596 C CA . MET A 1 446 ? -41.910 -20.722 18.852 1.00 92.50 446 MET A CA 1
ATOM 3597 C C . MET A 1 446 ? -41.572 -21.742 17.759 1.00 92.50 446 MET A C 1
ATOM 3599 O O . MET A 1 446 ? -40.989 -22.783 18.058 1.00 92.50 446 MET A O 1
ATOM 3603 N N . SER A 1 447 ? -41.878 -21.434 16.494 1.00 95.06 447 SER A N 1
ATOM 3604 C CA . SER A 1 447 ? -41.593 -22.327 15.362 1.00 95.06 447 SER A CA 1
ATOM 3605 C C . SER A 1 447 ? -40.095 -22.577 15.155 1.00 95.06 447 SER A C 1
ATOM 3607 O O . SER A 1 447 ? -39.705 -23.645 14.690 1.00 95.06 447 SER A O 1
ATOM 3609 N N . GLN A 1 448 ? -39.255 -21.620 15.556 1.00 93.44 448 GLN A N 1
ATOM 3610 C CA . GLN A 1 448 ? -37.794 -21.712 15.502 1.00 93.44 448 GLN A CA 1
ATOM 3611 C C . GLN A 1 448 ? -37.196 -22.410 16.732 1.00 93.44 448 GLN A C 1
ATOM 3613 O O . GLN A 1 448 ? -35.984 -22.572 16.816 1.00 93.44 448 GLN A O 1
ATOM 3618 N N . THR A 1 449 ? -38.024 -22.795 17.711 1.00 91.94 449 THR A N 1
ATOM 3619 C CA . THR A 1 449 ? -37.550 -23.421 18.952 1.00 91.94 449 THR A CA 1
ATOM 3620 C C . THR A 1 449 ? -37.804 -24.924 18.974 1.00 91.94 449 THR A C 1
ATOM 3622 O O . THR A 1 449 ? -36.893 -25.686 19.280 1.00 91.94 449 THR A O 1
ATOM 3625 N N . PHE A 1 450 ? -39.021 -25.361 18.645 1.00 92.00 450 PHE A N 1
ATOM 3626 C CA . PHE A 1 450 ? -39.367 -26.783 18.651 1.00 92.00 450 PHE A CA 1
ATOM 3627 C C . PHE A 1 450 ? -38.835 -27.493 17.404 1.00 92.00 450 PHE A C 1
ATOM 3629 O O . PHE A 1 450 ? -39.008 -27.000 16.282 1.00 92.00 450 PHE A O 1
ATOM 3636 N N . TYR A 1 451 ? -38.223 -28.662 17.594 1.00 93.94 451 TYR A N 1
ATOM 3637 C CA . TYR A 1 451 ? -37.649 -29.457 16.510 1.00 93.94 451 TYR A CA 1
ATOM 3638 C C . TYR A 1 451 ? -37.868 -30.956 16.707 1.00 93.94 451 TYR A C 1
ATOM 3640 O O . TYR A 1 451 ? -38.115 -31.417 17.816 1.00 93.94 451 TYR A O 1
ATOM 3648 N N . LYS A 1 452 ? -37.754 -31.714 15.618 1.00 92.81 452 LYS A N 1
ATOM 3649 C CA . LYS A 1 452 ? -37.574 -33.169 15.639 1.00 92.81 452 LYS A CA 1
ATOM 3650 C C . LYS A 1 452 ? -36.200 -33.527 15.082 1.00 92.81 452 LYS A C 1
ATOM 3652 O O . LYS A 1 452 ? -35.645 -32.764 14.285 1.00 92.81 452 LYS A O 1
ATOM 3657 N N . THR A 1 453 ? -35.657 -34.661 15.491 1.00 90.56 453 THR A N 1
ATOM 3658 C CA . THR A 1 453 ? -34.467 -35.262 14.886 1.00 90.56 453 THR A CA 1
ATOM 3659 C C . THR A 1 453 ? -34.901 -36.327 13.884 1.00 90.56 453 THR A C 1
ATOM 3661 O O . THR A 1 453 ? -35.832 -37.093 14.132 1.00 90.56 453 THR A O 1
ATOM 3664 N N . GLU A 1 454 ? -34.272 -36.338 12.712 1.00 84.75 454 GLU A N 1
ATOM 3665 C CA . GLU A 1 454 ? -34.428 -37.415 11.735 1.00 84.75 454 GLU A CA 1
ATOM 3666 C C . GLU A 1 454 ? -33.049 -38.028 11.442 1.00 84.75 454 GLU A C 1
ATOM 3668 O O . GLU A 1 454 ? -32.070 -37.277 11.288 1.00 84.75 454 GLU A O 1
ATOM 3673 N N . PRO A 1 455 ? -32.950 -39.370 11.371 1.00 77.19 455 PRO A N 1
ATOM 3674 C CA . PRO A 1 455 ? -31.710 -40.035 11.002 1.00 77.19 455 PRO A CA 1
ATOM 3675 C C . PRO A 1 455 ? -31.372 -39.691 9.549 1.00 77.19 455 PRO A C 1
ATOM 3677 O O . PRO A 1 455 ? -32.224 -39.781 8.664 1.00 77.19 455 PRO A O 1
ATOM 3680 N N . LYS A 1 456 ? -30.125 -39.289 9.283 1.00 74.69 456 LYS A N 1
ATOM 3681 C CA . LYS A 1 456 ? -29.662 -39.092 7.904 1.00 74.69 456 LYS A CA 1
ATOM 3682 C C . LYS A 1 456 ? -29.544 -40.443 7.202 1.00 74.69 456 LYS A C 1
ATOM 3684 O O . LYS A 1 456 ? -28.801 -41.313 7.654 1.00 74.69 456 LYS A O 1
ATOM 3689 N N . GLU A 1 457 ? -30.232 -40.600 6.077 1.00 57.50 457 GLU A N 1
ATOM 3690 C CA . GLU A 1 457 ? -30.020 -41.737 5.182 1.00 57.50 457 GLU A CA 1
ATOM 3691 C C . GLU A 1 457 ? -28.581 -41.695 4.635 1.00 57.50 457 GLU A C 1
ATOM 3693 O O . GLU A 1 457 ? -28.211 -40.762 3.925 1.00 57.50 457 GLU A O 1
ATOM 3698 N N . GLY A 1 458 ? -27.760 -42.695 4.983 1.00 61.59 458 GLY A N 1
ATOM 3699 C CA . GLY A 1 458 ? -26.483 -42.965 4.308 1.00 61.59 458 GLY A CA 1
ATOM 3700 C C . GLY A 1 458 ? -25.183 -42.810 5.108 1.00 61.59 458 GLY A C 1
ATOM 3701 O O . GLY A 1 458 ? -24.137 -43.149 4.564 1.00 61.59 458 GLY A O 1
ATOM 3702 N N . GLU A 1 459 ? -25.191 -42.382 6.377 1.00 53.22 459 GLU A N 1
ATOM 3703 C CA . GLU A 1 459 ? -23.951 -42.263 7.172 1.00 53.22 459 GLU A CA 1
ATOM 3704 C C . GLU A 1 459 ? -24.082 -42.825 8.598 1.00 53.22 459 GLU A C 1
ATOM 3706 O O . GLU A 1 459 ? -25.087 -42.677 9.290 1.00 53.22 459 GLU A O 1
ATOM 3711 N N . SER A 1 460 ? -23.022 -43.493 9.051 1.00 47.88 460 SER A N 1
ATOM 3712 C CA . SER A 1 460 ? -22.891 -44.136 10.359 1.00 47.88 460 SER A CA 1
ATOM 3713 C C . SER A 1 460 ? -23.066 -43.167 11.545 1.00 47.88 460 SER A C 1
ATOM 3715 O O . SER A 1 460 ? -22.191 -42.360 11.830 1.00 47.88 460 SER A O 1
ATOM 3717 N N . LYS A 1 461 ? -24.186 -43.319 12.271 1.00 50.78 461 LYS A N 1
ATOM 3718 C CA . LYS A 1 461 ? -24.449 -43.065 13.712 1.00 50.78 461 LYS A CA 1
ATOM 3719 C C . LYS A 1 461 ? -23.992 -41.757 14.404 1.00 50.78 461 LYS A C 1
ATOM 3721 O O . LYS A 1 461 ? -24.121 -41.698 15.623 1.00 50.78 461 LYS A O 1
ATOM 3726 N N . SER A 1 462 ? -23.525 -40.703 13.724 1.00 50.81 462 SER A N 1
ATOM 3727 C CA . SER A 1 462 ? -23.071 -39.481 14.432 1.00 50.81 462 SER A CA 1
ATOM 3728 C C . SER A 1 462 ? -23.607 -38.123 13.956 1.00 50.81 462 SER A C 1
ATOM 3730 O O . SER A 1 462 ? -23.180 -37.108 14.505 1.00 50.81 462 SER A O 1
ATOM 3732 N N . SER A 1 463 ? -24.572 -38.035 13.026 1.00 51.44 463 SER A N 1
ATOM 3733 C CA . SER A 1 463 ? -25.225 -36.735 12.759 1.00 51.44 463 SER A CA 1
ATOM 3734 C C . SER A 1 463 ? -26.724 -36.814 12.442 1.00 51.44 463 SER A C 1
ATOM 3736 O O . SER A 1 463 ? -27.137 -36.829 11.284 1.00 51.44 463 SER A O 1
ATOM 3738 N N . ASP A 1 464 ? -27.559 -36.795 13.483 1.00 73.12 464 ASP A N 1
ATOM 3739 C CA . ASP A 1 464 ? -28.999 -36.554 13.334 1.00 73.12 464 ASP A CA 1
ATOM 3740 C C . ASP A 1 464 ? -29.250 -35.119 12.847 1.00 73.12 464 ASP A C 1
ATOM 3742 O O . ASP A 1 464 ? -28.641 -34.158 13.333 1.00 73.12 464 ASP A O 1
ATOM 3746 N N . THR A 1 465 ? -30.156 -34.948 11.879 1.00 87.00 465 THR A N 1
ATOM 3747 C CA . THR A 1 465 ? -30.514 -33.612 11.375 1.00 87.00 465 THR A CA 1
ATOM 3748 C C . THR A 1 465 ? -31.697 -33.065 12.159 1.00 87.00 465 THR A C 1
ATOM 3750 O O . THR A 1 465 ? -32.756 -33.687 12.212 1.00 87.00 465 THR A O 1
ATOM 3753 N N . ARG A 1 466 ? -31.543 -31.871 12.742 1.00 92.69 466 ARG A N 1
ATOM 3754 C CA . ARG A 1 466 ? -32.645 -31.163 13.406 1.00 92.69 466 ARG A CA 1
ATOM 3755 C C . ARG A 1 466 ? -33.539 -30.485 12.377 1.00 92.69 466 ARG A C 1
ATOM 3757 O O . ARG A 1 466 ? -33.072 -29.682 11.570 1.00 92.69 466 ARG A O 1
ATOM 3764 N N . ILE A 1 467 ? -34.834 -30.761 12.448 1.00 93.31 467 ILE A N 1
ATOM 3765 C CA . ILE A 1 467 ? -35.860 -30.125 11.624 1.00 93.31 467 ILE A CA 1
ATOM 3766 C C . ILE A 1 467 ? -36.782 -29.327 12.536 1.00 93.31 467 ILE A C 1
ATOM 3768 O O . ILE A 1 467 ? -37.515 -29.895 13.342 1.00 93.31 467 ILE A O 1
ATOM 3772 N N . TYR A 1 468 ? -36.756 -28.005 12.394 1.00 95.06 468 TYR A N 1
ATOM 3773 C CA . TYR A 1 468 ? -37.586 -27.080 13.166 1.00 95.06 468 TYR A CA 1
ATOM 3774 C C . TYR A 1 468 ? -39.000 -26.958 12.586 1.00 95.06 468 TYR A C 1
ATOM 3776 O O . TYR A 1 468 ? -39.185 -27.031 11.365 1.00 95.06 468 TYR A O 1
ATOM 3784 N N . LEU A 1 469 ? -39.995 -26.691 13.444 1.00 94.69 469 LEU A N 1
ATOM 3785 C CA . LEU A 1 469 ? -41.388 -26.436 13.027 1.00 94.69 469 LEU A CA 1
ATOM 3786 C C . LEU A 1 469 ? -41.497 -25.278 12.030 1.00 94.69 469 LEU A C 1
ATOM 3788 O O . LEU A 1 469 ? -42.386 -25.269 11.179 1.00 94.69 469 LEU A O 1
ATOM 3792 N N . GLN A 1 470 ? -40.557 -24.334 12.085 1.00 96.12 470 GLN A N 1
ATOM 3793 C CA . GLN A 1 470 ? -40.403 -23.253 11.119 1.00 96.12 470 GLN A CA 1
ATOM 3794 C C . GLN A 1 470 ? -40.480 -23.760 9.673 1.00 96.12 470 GLN A C 1
ATOM 3796 O O . GLN A 1 470 ? -41.157 -23.147 8.853 1.00 96.12 470 GLN A O 1
ATOM 3801 N N . LYS A 1 471 ? -39.866 -24.912 9.355 1.00 94.69 471 LYS A N 1
ATOM 3802 C CA . LYS A 1 471 ? -39.883 -25.482 7.997 1.00 94.69 471 LYS A CA 1
ATOM 3803 C C . LYS A 1 471 ? -41.306 -25.728 7.483 1.00 94.69 471 LYS A C 1
ATOM 3805 O O . LYS A 1 471 ? -41.512 -25.653 6.278 1.00 94.69 471 LYS A O 1
ATOM 3810 N N . ARG A 1 472 ? -42.266 -26.001 8.376 1.00 95.00 472 ARG A N 1
ATOM 3811 C CA . ARG A 1 472 ? -43.678 -26.247 8.041 1.00 95.00 472 ARG A CA 1
ATOM 3812 C C . ARG A 1 472 ? -44.523 -24.984 7.987 1.00 95.00 472 ARG A C 1
ATOM 3814 O O . ARG A 1 472 ? -45.477 -24.945 7.224 1.00 95.00 472 ARG A O 1
ATOM 3821 N N . VAL A 1 473 ? -44.182 -23.961 8.767 1.00 95.81 473 VAL A N 1
ATOM 3822 C CA . VAL A 1 473 ? -44.986 -22.731 8.850 1.00 95.81 473 VAL A CA 1
ATOM 3823 C C . VAL A 1 473 ? -44.446 -21.578 8.008 1.00 95.81 473 VAL A C 1
ATOM 3825 O O . VAL A 1 473 ? -45.183 -20.626 7.773 1.00 95.81 473 VAL A O 1
ATOM 3828 N N . LYS A 1 474 ? -43.191 -21.638 7.540 1.00 94.75 474 LYS A N 1
ATOM 3829 C CA . LYS A 1 474 ? -42.531 -20.543 6.803 1.00 94.75 474 LYS A CA 1
ATOM 3830 C C . LYS A 1 474 ? -43.205 -20.162 5.483 1.00 94.75 474 LYS A C 1
ATOM 3832 O O . LYS A 1 474 ? -42.956 -19.077 4.983 1.00 94.75 474 LYS A O 1
ATOM 3837 N N . GLU A 1 475 ? -44.031 -21.036 4.913 1.00 91.69 475 GLU A N 1
ATOM 3838 C CA . GLU A 1 475 ? -44.709 -20.790 3.631 1.00 91.69 475 GLU A CA 1
ATOM 3839 C C . GLU A 1 475 ? -46.086 -20.133 3.788 1.00 91.69 475 GLU A C 1
ATOM 3841 O O . GLU A 1 475 ? -46.694 -19.761 2.789 1.00 91.69 475 GLU A O 1
ATOM 3846 N N . HIS A 1 476 ? -46.560 -19.953 5.024 1.00 96.50 476 HIS A N 1
ATOM 3847 C CA . HIS A 1 476 ? -47.872 -19.381 5.309 1.00 96.50 476 HIS A CA 1
ATOM 3848 C C . HIS A 1 476 ? -47.998 -17.919 4.829 1.00 96.50 476 HIS A C 1
ATOM 3850 O O . HIS A 1 476 ? -47.095 -17.101 5.025 1.00 96.50 476 HIS A O 1
ATOM 3856 N N . ASP A 1 477 ? -49.157 -17.554 4.274 1.00 95.19 477 ASP A N 1
ATOM 3857 C CA . ASP A 1 477 ? -49.379 -16.264 3.597 1.00 95.19 477 ASP A CA 1
ATOM 3858 C C . ASP A 1 477 ? -49.238 -15.032 4.501 1.00 95.19 477 ASP A C 1
ATOM 3860 O O . ASP A 1 477 ? -48.860 -13.952 4.039 1.00 95.19 477 ASP A O 1
ATOM 3864 N N . ILE A 1 478 ? -49.458 -15.190 5.809 1.00 96.12 478 ILE A N 1
ATOM 3865 C CA . ILE A 1 478 ? -49.222 -14.128 6.802 1.00 96.12 478 ILE A CA 1
ATOM 3866 C C . ILE A 1 478 ? -47.808 -13.533 6.704 1.00 96.12 478 ILE A C 1
ATOM 3868 O O . ILE A 1 478 ? -47.647 -12.324 6.864 1.00 96.12 478 ILE A O 1
ATOM 3872 N N . TRP A 1 479 ? -46.797 -14.341 6.363 1.00 96.69 479 TRP A N 1
ATOM 3873 C CA . TRP A 1 479 ? -45.406 -13.893 6.234 1.00 96.69 479 TRP A CA 1
ATOM 3874 C C . TRP A 1 479 ? -45.130 -13.164 4.919 1.00 96.69 479 TRP A C 1
ATOM 3876 O O . TRP A 1 479 ? -44.135 -12.452 4.808 1.00 96.69 479 TRP A O 1
ATOM 3886 N N . ARG A 1 480 ? -46.018 -13.283 3.927 1.00 94.94 480 ARG A N 1
ATOM 3887 C CA . ARG A 1 480 ? -45.944 -12.534 2.663 1.00 94.94 480 ARG A CA 1
ATOM 3888 C C . ARG A 1 480 ? -46.625 -11.163 2.756 1.00 94.94 480 ARG A C 1
ATOM 3890 O O . ARG A 1 480 ? -46.496 -10.342 1.849 1.00 94.94 480 ARG A O 1
ATOM 3897 N N . SER A 1 481 ? -47.341 -10.896 3.850 1.00 94.88 481 SER A N 1
ATOM 3898 C CA . SER A 1 481 ? -48.067 -9.646 4.074 1.00 94.88 481 SER A CA 1
ATOM 3899 C C . SER A 1 481 ? -47.143 -8.537 4.580 1.00 94.88 481 SER A C 1
ATOM 3901 O O . SER A 1 481 ? -46.693 -8.543 5.725 1.00 94.88 481 SER A O 1
ATOM 3903 N N . THR A 1 482 ? -46.904 -7.515 3.757 1.00 93.69 482 THR A N 1
ATOM 3904 C CA . THR A 1 482 ? -46.171 -6.307 4.181 1.00 93.69 482 THR A CA 1
ATOM 3905 C C . THR A 1 482 ? -46.870 -5.591 5.333 1.00 93.69 482 THR A C 1
ATOM 3907 O O . THR A 1 482 ? -46.209 -5.119 6.254 1.00 93.69 482 THR A O 1
ATOM 3910 N N . ARG A 1 483 ? -48.209 -5.577 5.326 1.00 95.06 483 ARG A N 1
ATOM 3911 C CA . ARG A 1 483 ? -49.025 -5.007 6.403 1.00 95.06 483 ARG A CA 1
ATOM 3912 C C . ARG A 1 483 ? -48.748 -5.689 7.743 1.00 95.06 483 ARG A C 1
ATOM 3914 O O . ARG A 1 483 ? -48.592 -5.001 8.747 1.00 95.06 483 ARG A O 1
ATOM 3921 N N . PHE A 1 484 ? -48.648 -7.020 7.751 1.00 96.31 484 PHE A N 1
ATOM 3922 C CA . PHE A 1 484 ? -48.307 -7.776 8.957 1.00 96.31 484 PHE A CA 1
ATOM 3923 C C . PHE A 1 484 ? -46.954 -7.329 9.522 1.00 96.31 484 PHE A C 1
ATOM 3925 O O . PHE A 1 484 ? -46.858 -7.011 10.706 1.00 96.31 484 PHE A O 1
ATOM 3932 N N . TRP A 1 485 ? -45.922 -7.257 8.675 1.00 96.38 485 TRP A N 1
ATOM 3933 C CA . TRP A 1 485 ? -44.574 -6.875 9.103 1.00 96.38 485 TRP A CA 1
ATOM 3934 C C . TRP A 1 485 ? -44.492 -5.437 9.608 1.00 96.38 485 TRP A C 1
ATOM 3936 O O . TRP A 1 485 ? -43.818 -5.192 10.605 1.00 96.38 485 TRP A O 1
ATOM 3946 N N . GLU A 1 486 ? -45.203 -4.502 8.975 1.00 95.00 486 GLU A N 1
ATOM 3947 C CA . GLU A 1 486 ? -45.288 -3.115 9.438 1.00 95.00 486 GLU A CA 1
ATOM 3948 C C . GLU A 1 486 ? -45.941 -3.021 10.821 1.00 95.00 486 GLU A C 1
ATOM 3950 O O . GLU A 1 486 ? -45.354 -2.451 11.744 1.00 95.00 486 GLU A O 1
ATOM 3955 N N . GLU A 1 487 ? -47.116 -3.627 11.002 1.00 95.00 487 GLU A N 1
ATOM 3956 C CA . GLU A 1 487 ? -47.826 -3.610 12.284 1.00 95.00 487 GLU A CA 1
ATOM 3957 C C . GLU A 1 487 ? -47.029 -4.327 13.390 1.00 95.00 487 GLU A C 1
ATOM 3959 O O . GLU A 1 487 ? -46.887 -3.799 14.497 1.00 95.00 487 GLU A O 1
ATOM 3964 N N . ALA A 1 488 ? -46.448 -5.495 13.094 1.00 95.25 488 ALA A N 1
ATOM 3965 C CA . ALA A 1 488 ? -45.606 -6.239 14.029 1.00 95.25 488 ALA A CA 1
ATOM 3966 C C . ALA A 1 488 ? -44.345 -5.448 14.419 1.00 95.25 488 ALA A C 1
ATOM 3968 O O . ALA A 1 488 ? -43.967 -5.413 15.595 1.00 95.25 488 ALA A O 1
ATOM 3969 N N . PHE A 1 489 ? -43.713 -4.772 13.456 1.00 95.75 489 PHE A N 1
ATOM 3970 C CA . PHE A 1 489 ? -42.533 -3.949 13.695 1.00 95.75 489 PHE A CA 1
ATOM 3971 C C . PHE A 1 489 ? -42.843 -2.776 14.617 1.00 95.75 489 PHE A C 1
ATOM 3973 O O . PHE A 1 489 ? -42.169 -2.608 15.633 1.00 95.75 489 PHE A O 1
ATOM 3980 N N . PHE A 1 490 ? -43.883 -1.994 14.318 1.00 93.62 490 PHE A N 1
ATOM 3981 C CA . PHE A 1 490 ? -44.237 -0.845 15.149 1.00 93.62 490 PHE A CA 1
ATOM 3982 C C . PHE A 1 490 ? -44.673 -1.264 16.555 1.00 93.62 490 PHE A C 1
ATOM 3984 O O . PHE A 1 490 ? -44.307 -0.598 17.525 1.00 93.62 490 PHE A O 1
ATOM 3991 N N . GLN A 1 491 ? -45.366 -2.398 16.706 1.00 91.88 491 GLN A N 1
ATOM 3992 C CA . GLN A 1 491 ? -45.668 -2.949 18.029 1.00 91.88 491 GLN A CA 1
ATOM 3993 C C . GLN A 1 491 ? -44.401 -3.368 18.790 1.00 91.88 491 GLN A C 1
ATOM 3995 O O . GLN A 1 491 ? -44.275 -3.068 19.982 1.00 91.88 491 GLN A O 1
ATOM 4000 N N . SER A 1 492 ? -43.448 -4.033 18.126 1.00 91.75 492 SER A N 1
ATOM 4001 C CA . SER A 1 492 ? -42.166 -4.422 18.731 1.00 91.75 492 SER A CA 1
ATOM 4002 C C . SER A 1 492 ? -41.346 -3.196 19.140 1.00 91.75 492 SER A C 1
ATOM 4004 O O . SER A 1 492 ? -40.858 -3.113 20.272 1.00 91.75 492 SER A O 1
ATOM 4006 N N . LEU A 1 493 ? -41.273 -2.199 18.256 1.00 90.94 493 LEU A N 1
ATOM 4007 C CA . LEU A 1 493 ? -40.580 -0.939 18.484 1.00 90.94 493 LEU A CA 1
ATOM 4008 C C . LEU A 1 493 ? -41.195 -0.177 19.660 1.00 90.94 493 LEU A C 1
ATOM 4010 O O . LEU A 1 493 ? -40.470 0.219 20.566 1.00 90.94 493 LEU A O 1
ATOM 4014 N N . ALA A 1 494 ? -42.522 -0.042 19.716 1.00 88.56 494 ALA A N 1
ATOM 4015 C CA . ALA A 1 494 ? -43.208 0.615 20.827 1.00 88.56 494 ALA A CA 1
ATOM 4016 C C . ALA A 1 494 ? -42.915 -0.071 22.175 1.00 88.56 494 ALA A C 1
ATOM 4018 O O . ALA A 1 494 ? -42.673 0.600 23.180 1.00 88.56 494 ALA A O 1
ATOM 4019 N N . ARG A 1 495 ? -42.868 -1.412 22.211 1.00 86.81 495 ARG A N 1
ATOM 4020 C CA . ARG A 1 495 ? -42.501 -2.173 23.423 1.00 86.81 495 ARG A CA 1
ATOM 4021 C C . ARG A 1 495 ? -41.034 -2.010 23.813 1.00 86.81 495 ARG A C 1
ATOM 4023 O O . ARG A 1 495 ? -40.723 -2.060 25.003 1.00 86.81 495 ARG A O 1
ATOM 4030 N N . ALA A 1 496 ? -40.131 -1.891 22.843 1.00 84.88 496 ALA A N 1
ATOM 4031 C CA . ALA A 1 496 ? -38.717 -1.633 23.099 1.00 84.88 496 ALA A CA 1
ATOM 4032 C C . ALA A 1 496 ? -38.521 -0.212 23.650 1.00 84.88 496 ALA A C 1
ATOM 4034 O O . ALA A 1 496 ? -37.934 -0.044 24.714 1.00 84.88 496 ALA A O 1
ATOM 4035 N N . MET A 1 497 ? -39.140 0.783 23.012 1.00 82.62 497 MET A N 1
ATOM 4036 C CA . MET A 1 497 ? -39.084 2.185 23.434 1.00 82.62 497 MET A CA 1
ATOM 4037 C C . MET A 1 497 ? -39.702 2.409 24.815 1.00 82.62 497 MET A C 1
ATOM 4039 O O . MET A 1 497 ? -39.158 3.164 25.607 1.00 82.62 497 MET A O 1
ATOM 4043 N N . LYS A 1 498 ? -40.798 1.715 25.155 1.00 82.00 498 LYS A N 1
ATOM 4044 C CA . LYS A 1 498 ? -41.420 1.806 26.489 1.00 82.00 498 LYS A CA 1
ATOM 4045 C C . LYS A 1 498 ? -40.529 1.257 27.611 1.00 82.00 498 LYS A C 1
ATOM 4047 O O . LYS A 1 498 ? -40.674 1.662 28.763 1.00 82.00 498 LYS A O 1
ATOM 4052 N N . ARG A 1 499 ? -39.645 0.300 27.306 1.00 73.75 499 ARG A N 1
ATOM 4053 C CA . ARG A 1 499 ? -38.653 -0.202 28.270 1.00 73.75 499 ARG A CA 1
ATOM 4054 C C . ARG A 1 499 ? -37.548 0.826 28.495 1.00 73.75 499 ARG A C 1
ATOM 4056 O O . ARG A 1 499 ? -37.181 1.047 29.640 1.00 73.75 499 ARG A O 1
ATOM 4063 N N . ASP A 1 500 ? -37.118 1.490 27.429 1.00 66.25 500 ASP A N 1
ATOM 4064 C CA . ASP A 1 500 ? -36.089 2.535 27.466 1.00 66.25 500 ASP A CA 1
ATOM 4065 C C . ASP A 1 500 ? -36.606 3.827 28.141 1.00 66.25 500 ASP A C 1
ATOM 4067 O O . ASP A 1 500 ? -35.948 4.434 28.981 1.00 66.25 500 ASP A O 1
ATOM 4071 N N . SER A 1 501 ? -37.866 4.203 27.892 1.00 59.19 501 SER A N 1
ATOM 4072 C CA . SER A 1 501 ? -38.484 5.411 28.458 1.00 59.19 501 SER A CA 1
ATOM 4073 C C . SER A 1 501 ? -38.712 5.354 29.972 1.00 59.19 501 SER A C 1
ATOM 4075 O O . SER A 1 501 ? -38.850 6.400 30.599 1.00 59.19 501 SER A O 1
ATOM 4077 N N . ARG A 1 502 ? -38.755 4.160 30.585 1.00 53.50 502 ARG A N 1
ATOM 4078 C CA . ARG A 1 502 ? -38.826 4.016 32.054 1.00 53.50 502 ARG A CA 1
ATOM 4079 C C . ARG A 1 502 ? -37.551 4.496 32.752 1.00 53.50 502 ARG A C 1
ATOM 4081 O O . ARG A 1 502 ? -37.618 4.824 33.928 1.00 53.50 502 ARG A O 1
ATOM 4088 N N . VAL A 1 503 ? -36.439 4.578 32.022 1.00 51.78 503 VAL A N 1
ATOM 4089 C CA . VAL A 1 503 ? -35.156 5.123 32.493 1.00 51.78 503 VAL A CA 1
ATOM 4090 C C . VAL A 1 503 ? -35.068 6.640 32.243 1.00 51.78 503 VAL A C 1
ATOM 4092 O O . VAL A 1 503 ? -34.259 7.321 32.856 1.00 51.78 503 VAL A O 1
ATOM 4095 N N . SER A 1 504 ? -35.934 7.200 31.387 1.00 51.19 504 SER A N 1
ATOM 4096 C CA . SER A 1 504 ? -35.748 8.531 30.787 1.00 51.19 504 SER A CA 1
ATOM 4097 C C . SER A 1 504 ? -36.960 9.470 30.899 1.00 51.19 504 SER A C 1
ATOM 4099 O O . SER A 1 504 ? -37.109 10.388 30.095 1.00 51.19 504 SER A O 1
ATOM 4101 N N . ALA A 1 505 ? -37.854 9.250 31.868 1.00 45.88 505 ALA A N 1
ATOM 4102 C CA . ALA A 1 505 ? -39.000 10.134 32.117 1.00 45.88 505 ALA A CA 1
ATOM 4103 C C . ALA A 1 505 ? -38.643 11.404 32.925 1.00 45.88 505 ALA A C 1
ATOM 4105 O O . ALA A 1 505 ? -39.526 12.211 33.219 1.00 45.88 505 ALA A O 1
ATOM 4106 N N . ALA A 1 506 ? -37.369 11.594 33.283 1.00 48.97 506 ALA A N 1
ATOM 4107 C CA . ALA A 1 506 ? -36.871 12.854 33.820 1.00 48.97 506 ALA A CA 1
ATOM 4108 C C . ALA A 1 506 ? -36.739 13.874 32.677 1.00 48.97 506 ALA A C 1
ATOM 4110 O O . ALA A 1 506 ? -36.260 13.549 31.592 1.00 48.97 506 ALA A O 1
ATOM 4111 N N . ARG A 1 507 ? -37.230 15.094 32.905 1.00 55.44 507 ARG A N 1
ATOM 4112 C CA . ARG A 1 507 ? -37.199 16.201 31.941 1.00 55.44 507 ARG A CA 1
ATOM 4113 C C . ARG A 1 507 ? -35.769 16.394 31.426 1.00 55.44 507 ARG A C 1
ATOM 4115 O O . ARG A 1 507 ? -34.855 16.566 32.215 1.00 55.44 507 ARG A O 1
ATOM 4122 N N . TRP A 1 508 ? -35.598 16.369 30.110 1.00 60.56 508 TRP A N 1
ATOM 4123 C CA . TRP A 1 508 ? -34.338 16.692 29.442 1.00 60.56 508 TRP A CA 1
ATOM 4124 C C . TRP A 1 508 ? -33.931 18.111 29.836 1.00 60.56 508 TRP A C 1
ATOM 4126 O O . TRP A 1 508 ? -34.691 19.048 29.587 1.00 60.56 508 TRP A O 1
ATOM 4136 N N . HIS A 1 509 ? -32.779 18.272 30.484 1.00 57.09 509 HIS A N 1
ATOM 4137 C CA . HIS A 1 509 ? -32.326 19.582 30.949 1.00 57.09 509 HIS A CA 1
ATOM 4138 C C . HIS A 1 509 ? -31.299 20.197 29.991 1.00 57.09 509 HIS A C 1
ATOM 4140 O O . HIS A 1 509 ? -31.094 21.410 30.019 1.00 57.09 509 HIS A O 1
ATOM 4146 N N . THR A 1 510 ? -30.699 19.398 29.095 1.00 76.12 510 THR A N 1
ATOM 4147 C CA . THR A 1 510 ? -29.691 19.869 28.134 1.00 76.12 510 THR A CA 1
ATOM 4148 C C . THR A 1 510 ? -29.868 19.309 26.716 1.00 76.12 510 THR A C 1
ATOM 4150 O O . THR A 1 510 ? -30.334 18.188 26.513 1.00 76.12 510 THR A O 1
ATOM 4153 N N . ASN A 1 511 ? -29.405 20.069 25.713 1.00 78.25 511 ASN A N 1
ATOM 4154 C CA . ASN A 1 511 ? -29.384 19.644 24.303 1.00 78.25 511 ASN A CA 1
ATOM 4155 C C . ASN A 1 511 ? -28.574 18.353 24.085 1.00 78.25 511 ASN A C 1
ATOM 4157 O O . ASN A 1 511 ? -28.899 17.557 23.208 1.00 78.25 511 ASN A O 1
ATOM 4161 N N . LYS A 1 512 ? -27.538 18.127 24.902 1.00 76.75 512 LYS A N 1
ATOM 4162 C CA . LYS A 1 512 ? -26.676 16.944 24.818 1.00 76.75 512 LYS A CA 1
ATOM 4163 C C . LYS A 1 512 ? -27.401 15.671 25.256 1.00 76.75 512 LYS A C 1
ATOM 4165 O O . LYS A 1 512 ? -27.293 14.647 24.592 1.00 76.75 512 LYS A O 1
ATOM 4170 N N . GLU A 1 513 ? -28.174 15.732 26.338 1.00 75.06 513 GLU A N 1
ATOM 4171 C CA . GLU A 1 513 ? -28.988 14.593 26.781 1.00 75.06 513 GLU A CA 1
ATOM 4172 C C . GLU A 1 513 ? -30.035 14.230 25.723 1.00 75.06 513 GLU A C 1
ATOM 4174 O O . GLU A 1 513 ? -30.252 13.050 25.439 1.00 75.06 513 GLU A O 1
ATOM 4179 N N . GLN A 1 514 ? -30.641 15.246 25.099 1.00 74.19 514 GLN A N 1
ATOM 4180 C CA . GLN A 1 514 ? -31.595 15.052 24.012 1.00 74.19 514 GLN A CA 1
ATOM 4181 C C . GLN A 1 514 ? -30.942 14.362 22.804 1.00 74.19 514 GLN A C 1
ATOM 4183 O O . GLN A 1 514 ? -31.518 13.424 22.254 1.00 74.19 514 GLN A O 1
ATOM 4188 N N . GLU A 1 515 ? -29.730 14.769 22.420 1.00 80.44 515 GLU A N 1
ATOM 4189 C CA . GLU A 1 515 ? -28.964 14.138 21.339 1.00 80.44 515 GLU A CA 1
ATOM 4190 C C . GLU A 1 515 ? -28.607 12.676 21.660 1.00 80.44 515 GLU A C 1
ATOM 4192 O O . GLU A 1 515 ? -28.893 11.778 20.866 1.00 80.44 515 GLU A O 1
ATOM 4197 N N . GLU A 1 516 ? -28.091 12.396 22.860 1.00 80.75 516 GLU A N 1
ATOM 4198 C CA . GLU A 1 516 ? -27.733 11.034 23.282 1.00 80.75 516 GLU A CA 1
ATOM 4199 C C . GLU A 1 516 ? -28.934 10.079 23.293 1.00 80.75 516 GLU A C 1
ATOM 4201 O O . GLU A 1 516 ? -28.814 8.891 22.977 1.00 80.75 516 GLU A O 1
ATOM 4206 N N . ALA A 1 517 ? -30.118 10.572 23.639 1.00 76.50 517 ALA A N 1
ATOM 4207 C CA . ALA A 1 517 ? -31.322 9.760 23.598 1.00 76.50 517 ALA A CA 1
ATOM 4208 C C . ALA A 1 517 ? -31.890 9.552 22.206 1.00 76.50 517 ALA A C 1
ATOM 4210 O O . ALA A 1 517 ? -32.416 8.472 21.924 1.00 76.50 517 ALA A O 1
ATOM 4211 N N . MET A 1 518 ? -31.760 10.543 21.327 1.00 81.38 518 MET A N 1
ATOM 4212 C CA . MET A 1 518 ? -32.053 10.356 19.911 1.00 81.38 518 MET A CA 1
ATOM 4213 C C . MET A 1 518 ? -31.129 9.286 19.317 1.00 81.38 518 MET A C 1
ATOM 4215 O O . MET A 1 518 ? -31.601 8.405 18.595 1.00 81.38 518 MET A O 1
ATOM 4219 N N . ASP A 1 519 ? -29.857 9.263 19.712 1.00 84.25 519 ASP A N 1
ATOM 4220 C CA . ASP A 1 519 ? -28.908 8.214 19.332 1.00 84.25 519 ASP A CA 1
ATOM 4221 C C . ASP A 1 519 ? -29.279 6.836 19.895 1.00 84.25 519 ASP A C 1
ATOM 4223 O O . ASP A 1 519 ? -29.257 5.840 19.163 1.00 84.25 519 ASP A O 1
ATOM 4227 N N . ARG A 1 520 ? -29.670 6.742 21.176 1.00 84.12 520 ARG A N 1
ATOM 4228 C CA . ARG A 1 520 ? -30.185 5.486 21.762 1.00 84.12 520 ARG A CA 1
ATOM 4229 C C . ARG A 1 520 ? -31.408 4.983 20.996 1.00 84.12 520 ARG A C 1
ATOM 4231 O O . ARG A 1 520 ? -31.454 3.815 20.604 1.00 84.12 520 ARG A O 1
ATOM 4238 N N . ARG A 1 521 ? -32.345 5.880 20.680 1.00 86.19 521 ARG A N 1
ATOM 4239 C CA . ARG A 1 521 ? -33.543 5.576 19.891 1.00 86.19 521 ARG A CA 1
ATOM 4240 C C . ARG A 1 521 ? -33.183 5.036 18.504 1.00 86.19 521 ARG A C 1
ATOM 4242 O O . ARG A 1 521 ? -33.739 4.017 18.088 1.00 86.19 521 ARG A O 1
ATOM 4249 N N . LYS A 1 522 ? -32.228 5.661 17.808 1.00 88.50 522 LYS A N 1
ATOM 4250 C CA . LYS A 1 522 ? -31.733 5.198 16.499 1.00 88.50 522 LYS A CA 1
ATOM 4251 C C . LYS A 1 522 ? -31.079 3.816 16.585 1.00 88.50 522 LYS A C 1
ATOM 4253 O O . LYS A 1 522 ? -31.339 2.974 15.728 1.00 88.50 522 LYS A O 1
ATOM 4258 N N . LYS A 1 523 ? -30.312 3.529 17.643 1.00 89.88 523 LYS A N 1
ATOM 4259 C CA . LYS A 1 523 ? -29.704 2.203 17.873 1.00 89.88 523 LYS A CA 1
ATOM 4260 C C . LYS A 1 523 ? -30.746 1.112 18.124 1.00 89.88 523 LYS A C 1
ATOM 4262 O O . LYS A 1 523 ? -30.659 0.041 17.524 1.00 89.88 523 LYS A O 1
ATOM 4267 N N . VAL A 1 524 ? -31.753 1.382 18.962 1.00 90.19 524 VAL A N 1
ATOM 4268 C CA . VAL A 1 524 ? -32.865 0.442 19.205 1.00 90.19 524 VAL A CA 1
ATOM 4269 C C . VAL A 1 524 ? -33.620 0.170 17.907 1.00 90.19 524 VAL A C 1
ATOM 4271 O O . VAL A 1 524 ? -33.890 -0.986 17.580 1.00 90.19 524 VAL A O 1
ATOM 4274 N N . LEU A 1 525 ? -33.919 1.222 17.143 1.00 92.25 525 LEU A N 1
ATOM 4275 C CA . LEU A 1 525 ? -34.569 1.109 15.844 1.00 92.25 525 LEU A CA 1
ATOM 4276 C C . LEU A 1 525 ? -33.750 0.254 14.868 1.00 92.25 525 LEU A C 1
ATOM 4278 O O . LEU A 1 525 ? -34.306 -0.658 14.261 1.00 92.25 525 LEU A O 1
ATOM 4282 N N . PHE A 1 526 ? -32.446 0.514 14.744 1.00 93.19 526 PHE A N 1
ATOM 4283 C CA . PHE A 1 526 ? -31.542 -0.247 13.881 1.00 93.19 526 PHE A CA 1
ATOM 4284 C C . PHE A 1 526 ? -31.525 -1.736 14.247 1.00 93.19 526 PHE A C 1
ATOM 4286 O O . PHE A 1 526 ? -31.698 -2.586 13.375 1.00 93.19 526 PHE A O 1
ATOM 4293 N N . GLY A 1 527 ? -31.389 -2.057 15.539 1.00 91.94 527 GLY A N 1
ATOM 4294 C CA . GLY A 1 527 ? -31.388 -3.441 16.018 1.00 91.94 527 GLY A CA 1
ATOM 4295 C C . GLY A 1 527 ? -32.712 -4.165 15.757 1.00 91.94 527 GLY A C 1
ATOM 4296 O O . GLY 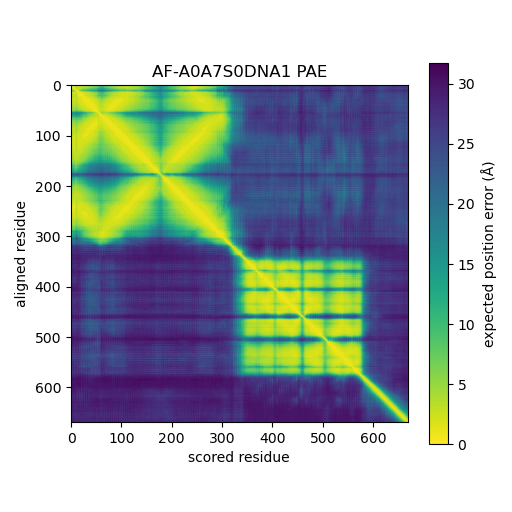A 1 527 ? -32.714 -5.301 15.283 1.00 91.94 527 GLY A O 1
ATOM 4297 N N . GLN A 1 528 ? -33.847 -3.499 16.001 1.00 93.69 528 GLN A N 1
ATOM 4298 C CA . GLN A 1 528 ? -35.166 -4.059 15.691 1.00 93.69 528 GLN A CA 1
ATOM 4299 C C . GLN A 1 528 ? -35.344 -4.270 14.185 1.00 93.69 528 GLN A C 1
ATOM 4301 O O . GLN A 1 528 ? -35.806 -5.328 13.764 1.00 93.69 528 GLN A O 1
ATOM 4306 N N . LEU A 1 529 ? -34.948 -3.296 13.366 1.00 94.38 529 LEU A N 1
ATOM 4307 C CA . LEU A 1 529 ? -35.107 -3.366 11.917 1.00 94.38 529 LEU A CA 1
ATOM 4308 C C . LEU A 1 529 ? -34.237 -4.470 11.303 1.00 94.38 529 LEU A C 1
ATOM 4310 O O . LEU A 1 529 ? -34.710 -5.191 10.430 1.00 94.38 529 LEU A O 1
ATOM 4314 N N . GLY A 1 530 ? -33.016 -4.665 11.810 1.00 93.75 530 GLY A N 1
ATOM 4315 C CA . GLY A 1 530 ? -32.148 -5.777 11.416 1.00 93.75 530 GLY A CA 1
ATOM 4316 C C . GLY A 1 530 ? -32.741 -7.149 11.752 1.00 93.75 530 GLY A C 1
ATOM 4317 O O . GLY A 1 530 ? -32.751 -8.038 10.902 1.00 93.75 530 GLY A O 1
ATOM 4318 N N . ALA A 1 531 ? -33.308 -7.312 12.952 1.00 93.19 531 ALA A N 1
ATOM 4319 C CA . ALA A 1 531 ? -33.967 -8.560 13.346 1.00 93.19 531 ALA A CA 1
ATOM 4320 C C . ALA A 1 531 ? -35.200 -8.868 12.477 1.00 93.19 531 ALA A C 1
ATOM 4322 O O . ALA A 1 531 ? -35.410 -10.010 12.068 1.00 93.19 531 ALA A O 1
ATOM 4323 N N . PHE A 1 532 ? -35.999 -7.848 12.149 1.00 95.44 532 PHE A N 1
ATOM 4324 C CA . PHE A 1 532 ? -37.143 -7.998 11.248 1.00 95.44 532 PHE A CA 1
ATOM 4325 C C . PHE A 1 532 ? -36.711 -8.316 9.816 1.00 95.44 532 PHE A C 1
ATOM 4327 O O . PHE A 1 532 ? -37.286 -9.210 9.209 1.00 95.44 532 PHE A O 1
ATOM 4334 N N . ALA A 1 533 ? -35.673 -7.657 9.299 1.00 94.06 533 ALA A N 1
ATOM 4335 C CA . ALA A 1 533 ? -35.122 -7.936 7.975 1.00 94.06 533 ALA A CA 1
ATOM 4336 C C . ALA A 1 533 ? -34.713 -9.408 7.822 1.00 94.06 533 ALA A C 1
ATOM 4338 O O . ALA A 1 533 ? -35.067 -10.051 6.835 1.00 94.06 533 ALA A O 1
ATOM 4339 N N . HIS A 1 534 ? -34.014 -9.941 8.828 1.00 92.69 534 HIS A N 1
ATOM 4340 C CA . HIS A 1 534 ? -33.625 -11.346 8.880 1.00 92.69 534 HIS A CA 1
ATOM 4341 C C . HIS A 1 534 ? -34.851 -12.268 8.916 1.00 92.69 534 HIS A C 1
ATOM 4343 O O . HIS A 1 534 ? -34.982 -13.147 8.070 1.00 92.69 534 HIS A O 1
ATOM 4349 N N . ASN A 1 535 ? -35.790 -12.033 9.839 1.00 94.00 535 ASN A N 1
ATOM 4350 C CA . ASN A 1 535 ? -36.990 -12.864 9.972 1.00 94.00 535 ASN A CA 1
ATOM 4351 C C . ASN A 1 535 ? -37.877 -12.828 8.721 1.00 94.00 535 ASN A C 1
ATOM 4353 O O . ASN A 1 535 ? -38.435 -13.851 8.345 1.00 94.00 535 ASN A O 1
ATOM 4357 N N . MET A 1 536 ? -37.978 -11.684 8.044 1.00 94.69 536 MET A N 1
ATOM 4358 C CA . MET A 1 536 ? -38.697 -11.577 6.775 1.00 94.69 536 MET A CA 1
ATOM 4359 C C . MET A 1 536 ? -38.114 -12.540 5.734 1.00 94.69 536 MET A C 1
ATOM 4361 O O . MET A 1 536 ? -38.869 -13.279 5.112 1.00 94.69 536 MET A O 1
ATOM 4365 N N . GLN A 1 537 ? -36.788 -12.586 5.575 1.00 92.62 537 GLN A N 1
ATOM 4366 C CA . GLN A 1 537 ? -36.141 -13.515 4.636 1.00 92.62 537 GLN A CA 1
ATOM 4367 C C . GLN A 1 537 ? -36.324 -14.981 5.057 1.00 92.62 537 GLN A C 1
ATOM 4369 O O . GLN A 1 537 ? -36.685 -15.830 4.244 1.00 92.62 537 GLN A O 1
ATOM 4374 N N . GLU A 1 538 ? -36.140 -15.257 6.345 1.00 91.50 538 GLU A N 1
ATOM 4375 C CA . GLU A 1 538 ? -36.204 -16.593 6.946 1.00 91.50 538 GLU A CA 1
ATOM 4376 C C . GLU A 1 538 ? -37.618 -17.217 6.875 1.00 91.50 538 GLU A C 1
ATOM 4378 O O . GLU A 1 538 ? -37.778 -18.439 6.806 1.00 91.50 538 GLU A O 1
ATOM 4383 N N . PHE A 1 539 ? -38.656 -16.373 6.819 1.00 94.31 539 PHE A N 1
ATOM 4384 C CA . PHE A 1 539 ? -40.062 -16.746 6.610 1.00 94.31 539 PHE A CA 1
ATOM 4385 C C . PHE A 1 539 ? -40.555 -16.457 5.180 1.00 94.31 539 PHE A C 1
ATOM 4387 O O . PHE A 1 539 ? -41.741 -16.240 4.944 1.00 94.31 539 PHE A O 1
ATOM 4394 N N . GLY A 1 540 ? -39.644 -16.463 4.203 1.00 90.94 540 GLY A N 1
ATOM 4395 C CA . GLY A 1 540 ? -39.997 -16.538 2.786 1.00 90.94 540 GLY A CA 1
ATOM 4396 C C . GLY A 1 540 ? -40.513 -15.243 2.158 1.00 90.94 540 GLY A C 1
ATOM 4397 O O . GLY A 1 540 ? -41.073 -15.291 1.062 1.00 90.94 540 GLY A O 1
ATOM 4398 N N . MET A 1 541 ? -40.319 -14.084 2.794 1.00 93.25 541 MET A N 1
ATOM 4399 C CA . MET A 1 541 ? -40.617 -12.792 2.180 1.00 93.25 541 MET A CA 1
ATOM 4400 C C . MET A 1 541 ? -39.551 -12.453 1.121 1.00 93.25 541 MET A C 1
ATOM 4402 O O . MET A 1 541 ? -38.371 -12.331 1.463 1.00 93.25 541 MET A O 1
ATOM 4406 N N . PRO A 1 542 ? -39.918 -12.253 -0.161 1.00 92.25 542 PRO A N 1
ATOM 4407 C CA . PRO A 1 542 ? -38.963 -11.833 -1.178 1.00 92.25 542 PRO A CA 1
ATOM 4408 C C . PRO A 1 542 ? -38.179 -10.563 -0.821 1.00 92.25 542 PRO A C 1
ATOM 4410 O O . PRO A 1 542 ? -38.701 -9.627 -0.213 1.00 92.25 542 PRO A O 1
ATOM 4413 N N . VAL A 1 543 ? -36.930 -10.510 -1.294 1.00 92.44 543 VAL A N 1
ATOM 4414 C CA . VAL A 1 543 ? -35.979 -9.409 -1.062 1.00 92.44 543 VAL A CA 1
ATOM 4415 C C . VAL A 1 543 ? -36.559 -8.044 -1.411 1.00 92.44 543 VAL A C 1
ATOM 4417 O O . VAL A 1 543 ? -36.439 -7.120 -0.618 1.00 92.44 543 VAL A O 1
ATOM 4420 N N . GLY A 1 544 ? -37.206 -7.899 -2.573 1.00 94.56 544 GLY A N 1
ATOM 4421 C CA . GLY A 1 544 ? -37.692 -6.597 -3.050 1.00 94.56 544 GLY A CA 1
ATOM 4422 C C . GLY A 1 544 ? -38.636 -5.899 -2.056 1.00 94.56 544 GLY A C 1
ATOM 4423 O O . GLY A 1 544 ? -38.368 -4.766 -1.653 1.00 94.56 544 GLY A O 1
ATOM 4424 N N . PRO A 1 545 ? -39.728 -6.550 -1.618 1.00 94.62 545 PRO A N 1
ATOM 4425 C CA . PRO A 1 545 ? -40.586 -6.038 -0.551 1.00 94.62 545 PRO A CA 1
ATOM 4426 C C . PRO A 1 545 ? -39.863 -5.790 0.781 1.00 94.62 545 PRO A C 1
ATOM 4428 O O . PRO A 1 545 ? -40.139 -4.778 1.425 1.00 94.62 545 PRO A O 1
ATOM 4431 N N . THR A 1 546 ? -38.914 -6.645 1.181 1.00 95.38 546 THR A N 1
ATOM 4432 C CA . THR A 1 546 ? -38.108 -6.427 2.397 1.00 95.38 546 THR A CA 1
ATOM 4433 C C . THR A 1 546 ? -37.217 -5.182 2.282 1.00 95.38 546 THR A C 1
ATOM 4435 O O . THR A 1 546 ? -37.150 -4.387 3.219 1.00 95.38 546 THR A O 1
ATOM 4438 N N . GLU A 1 547 ? -36.583 -4.944 1.131 1.00 95.06 547 GLU A N 1
ATOM 4439 C CA . GLU A 1 547 ? -35.792 -3.732 0.884 1.00 95.06 547 GLU A CA 1
ATOM 4440 C C . GLU A 1 547 ? -36.667 -2.475 0.930 1.00 95.06 547 GLU A C 1
ATOM 4442 O O . GLU A 1 547 ? -36.293 -1.492 1.573 1.00 95.06 547 GLU A O 1
ATOM 4447 N N . LYS A 1 548 ? -37.852 -2.510 0.302 1.00 95.06 548 LYS A N 1
ATOM 4448 C CA . LYS A 1 548 ? -38.818 -1.398 0.346 1.00 95.06 548 LYS A CA 1
ATOM 4449 C C . LYS A 1 548 ? -39.276 -1.105 1.772 1.00 95.06 548 LYS A C 1
ATOM 4451 O O . LYS A 1 548 ? -39.352 0.061 2.154 1.00 95.06 548 LYS A O 1
ATOM 4456 N N . PHE A 1 549 ? -39.541 -2.146 2.561 1.00 95.25 549 PHE A N 1
ATOM 4457 C CA . PHE A 1 549 ? -39.884 -2.016 3.975 1.00 95.25 549 PHE A CA 1
ATOM 4458 C C . PHE A 1 549 ? -38.764 -1.314 4.758 1.00 95.25 549 PHE A C 1
ATOM 4460 O O . PHE A 1 549 ? -39.018 -0.303 5.409 1.00 95.25 549 PHE A O 1
ATOM 4467 N N . ILE A 1 550 ? -37.511 -1.760 4.628 1.00 95.12 550 ILE A N 1
ATOM 4468 C CA . ILE A 1 550 ? -36.368 -1.127 5.310 1.00 95.12 550 ILE A CA 1
ATOM 4469 C C . ILE A 1 550 ? -36.193 0.320 4.881 1.00 95.12 550 ILE A C 1
ATOM 4471 O O . ILE A 1 550 ? -36.044 1.191 5.733 1.00 95.12 550 ILE A O 1
ATOM 4475 N N . GLN A 1 551 ? -36.230 0.595 3.578 1.00 94.44 551 GLN A N 1
ATOM 4476 C CA . GLN A 1 551 ? -36.090 1.955 3.065 1.00 94.44 551 GLN A CA 1
ATOM 4477 C C . GLN A 1 551 ? -37.179 2.869 3.630 1.00 94.44 551 GLN A C 1
ATOM 4479 O O . GLN A 1 551 ? -36.859 3.950 4.117 1.00 94.44 551 GLN A O 1
ATOM 4484 N N . LYS A 1 552 ? -38.438 2.414 3.639 1.00 94.88 552 LYS A N 1
ATOM 4485 C CA . LYS A 1 552 ? -39.568 3.149 4.221 1.00 94.88 552 LYS A CA 1
ATOM 4486 C C . LYS A 1 552 ? -39.322 3.467 5.698 1.00 94.88 552 LYS A C 1
ATOM 4488 O O . LYS A 1 552 ? -39.424 4.626 6.089 1.00 94.88 552 LYS A O 1
ATOM 4493 N N . ILE A 1 553 ? -38.947 2.476 6.510 1.00 93.81 553 ILE A N 1
ATOM 4494 C CA . ILE A 1 553 ? -38.714 2.677 7.948 1.00 93.81 553 ILE A CA 1
ATOM 4495 C C . I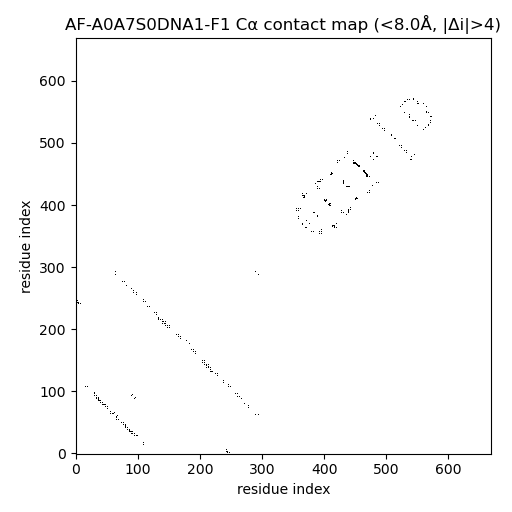LE A 1 553 ? -37.484 3.559 8.217 1.00 93.81 553 ILE A C 1
ATOM 4497 O O . ILE A 1 553 ? -37.546 4.424 9.093 1.00 93.81 553 ILE A O 1
ATOM 4501 N N . CYS A 1 554 ? -36.394 3.396 7.459 1.00 93.19 554 CYS A N 1
ATOM 4502 C CA . CYS A 1 554 ? -35.206 4.247 7.560 1.00 93.19 554 CYS A CA 1
ATOM 4503 C C . CYS A 1 554 ? -35.523 5.708 7.228 1.00 93.19 554 CYS A C 1
ATOM 4505 O O . CYS A 1 554 ? -35.074 6.590 7.953 1.00 93.19 554 CYS A O 1
ATOM 4507 N N . THR A 1 555 ? -36.310 5.962 6.177 1.00 92.19 555 THR A N 1
ATOM 4508 C CA . THR A 1 555 ? -36.725 7.318 5.791 1.00 92.19 555 THR A CA 1
ATOM 4509 C C . THR A 1 555 ? -37.614 7.954 6.857 1.00 92.19 555 THR A C 1
ATOM 4511 O O . THR A 1 555 ? -37.367 9.089 7.242 1.00 92.19 555 THR A O 1
ATOM 4514 N N . ILE A 1 556 ? -38.602 7.220 7.384 1.00 90.31 556 ILE A N 1
ATOM 4515 C CA . ILE A 1 556 ? -39.528 7.735 8.411 1.00 90.31 556 ILE A CA 1
ATOM 4516 C C . ILE A 1 556 ? -38.801 8.129 9.708 1.00 90.31 556 ILE A C 1
ATOM 4518 O O . ILE A 1 556 ? -39.263 9.010 10.424 1.00 90.31 556 ILE A O 1
ATOM 4522 N N . ASN A 1 557 ? -37.683 7.476 10.029 1.00 87.50 557 ASN A N 1
ATOM 4523 C CA . ASN A 1 557 ? -36.972 7.672 11.294 1.00 87.50 557 ASN A CA 1
ATOM 4524 C C . ASN A 1 557 ? -35.576 8.297 11.130 1.00 87.50 557 ASN A C 1
ATOM 4526 O O . ASN A 1 557 ? -34.771 8.230 12.060 1.00 87.50 557 ASN A O 1
ATOM 4530 N N . GLU A 1 558 ? -35.275 8.857 9.956 1.00 88.31 558 GLU A N 1
ATOM 4531 C CA . GLU A 1 558 ? -34.022 9.575 9.680 1.00 88.31 558 GLU A CA 1
ATOM 4532 C C . GLU A 1 558 ? -32.752 8.764 10.015 1.00 88.31 558 GLU A C 1
ATOM 4534 O O . GLU A 1 558 ? -31.781 9.272 10.589 1.00 88.31 558 GLU A O 1
ATOM 4539 N N . LEU A 1 559 ? -32.756 7.471 9.668 1.00 89.06 559 LEU A N 1
ATOM 4540 C CA . LEU A 1 559 ? -31.544 6.650 9.715 1.00 89.06 559 LEU A CA 1
ATOM 4541 C C . LEU A 1 559 ? -30.621 7.016 8.546 1.00 89.06 559 LEU A C 1
ATOM 4543 O O . LEU A 1 559 ? -31.070 7.158 7.405 1.00 89.06 559 LEU A O 1
ATOM 4547 N N . GLY A 1 560 ? -29.325 7.150 8.829 1.00 84.56 560 GLY A N 1
ATOM 4548 C CA . GLY A 1 560 ? -28.328 7.592 7.865 1.00 84.56 560 GLY A CA 1
ATOM 4549 C C . GLY A 1 560 ? -28.107 6.607 6.714 1.00 84.56 560 GLY A C 1
ATOM 4550 O O . GLY A 1 560 ? -28.494 5.433 6.740 1.00 84.56 560 GLY A O 1
ATOM 4551 N N . GLY A 1 561 ? -27.450 7.097 5.658 1.00 86.25 561 GLY A N 1
ATOM 4552 C CA . GLY A 1 561 ? -27.143 6.292 4.473 1.00 86.25 561 GLY A CA 1
ATOM 4553 C C . GLY A 1 561 ? -26.247 5.089 4.783 1.00 86.25 561 GLY A C 1
ATOM 4554 O O . GLY A 1 561 ? -26.412 4.033 4.178 1.00 86.25 561 GLY A O 1
ATOM 4555 N N . THR A 1 562 ? -25.344 5.223 5.755 1.00 87.88 562 THR A N 1
ATOM 4556 C CA . THR A 1 562 ? -24.452 4.157 6.226 1.00 87.88 562 THR A CA 1
ATOM 4557 C C . THR A 1 562 ? -25.219 3.038 6.925 1.00 87.88 562 THR A C 1
ATOM 4559 O O . THR A 1 562 ? -25.054 1.880 6.542 1.00 87.88 562 THR A O 1
ATOM 4562 N N . GLU A 1 563 ? -26.102 3.350 7.882 1.00 87.25 563 GLU A N 1
ATOM 4563 C CA . GLU A 1 563 ? -26.907 2.327 8.564 1.00 87.25 563 GLU A CA 1
ATOM 4564 C C . GLU A 1 563 ? -27.879 1.639 7.606 1.00 87.25 563 GLU A C 1
ATOM 4566 O O . GLU A 1 563 ? -28.007 0.414 7.609 1.00 87.25 563 GLU A O 1
ATOM 4571 N N . ARG A 1 564 ? -28.522 2.412 6.725 1.00 91.31 564 ARG A N 1
ATOM 4572 C CA . ARG A 1 564 ? -29.414 1.865 5.697 1.00 91.31 564 ARG A CA 1
ATOM 4573 C C . ARG A 1 564 ? -28.681 0.891 4.775 1.00 91.31 564 ARG A C 1
ATOM 4575 O O . ARG A 1 564 ? -29.190 -0.193 4.499 1.00 91.31 564 ARG A O 1
ATOM 4582 N N . ASN A 1 565 ? -27.484 1.250 4.313 1.00 90.88 565 ASN A N 1
ATOM 4583 C CA . ASN A 1 565 ? -26.682 0.378 3.454 1.00 90.88 565 ASN A CA 1
ATOM 4584 C C . ASN A 1 565 ? -26.228 -0.889 4.191 1.00 90.88 565 ASN A C 1
ATOM 4586 O O . ASN A 1 565 ? -26.229 -1.962 3.589 1.00 90.88 565 ASN A O 1
ATOM 4590 N N . ALA A 1 566 ? -25.901 -0.790 5.484 1.00 90.31 566 ALA A N 1
ATOM 4591 C CA . ALA A 1 566 ? -25.585 -1.953 6.309 1.00 90.31 566 ALA A CA 1
ATOM 4592 C C . ALA A 1 566 ? -26.779 -2.921 6.402 1.00 90.31 566 ALA A C 1
ATOM 4594 O O . ALA A 1 566 ? -26.616 -4.114 6.156 1.00 90.31 566 ALA A O 1
ATOM 4595 N N . LEU A 1 567 ? -27.991 -2.411 6.654 1.00 90.81 567 LEU A N 1
ATOM 4596 C CA . LEU A 1 567 ? -29.215 -3.225 6.703 1.00 90.81 567 LEU A CA 1
ATOM 4597 C C . LEU A 1 567 ? -29.536 -3.891 5.358 1.00 90.81 567 LEU A C 1
ATOM 4599 O O . LEU A 1 567 ? -29.858 -5.077 5.314 1.00 90.81 567 LEU A O 1
ATOM 4603 N N . LEU A 1 568 ? -29.402 -3.162 4.246 1.00 90.38 568 LEU A N 1
ATOM 4604 C CA . LEU A 1 568 ? -29.604 -3.725 2.904 1.00 90.38 568 LEU A CA 1
ATOM 4605 C C . LEU A 1 568 ? -28.540 -4.776 2.554 1.00 90.38 568 LEU A C 1
ATOM 4607 O O . LEU A 1 568 ? -28.839 -5.762 1.881 1.00 90.38 568 LEU A O 1
ATOM 4611 N N . SER A 1 569 ? -27.305 -4.604 3.035 1.00 88.19 569 SER A N 1
ATOM 4612 C CA . SER A 1 569 ? -26.238 -5.588 2.845 1.00 88.19 569 SER A CA 1
ATOM 4613 C C . SER A 1 569 ? -26.547 -6.922 3.526 1.00 88.19 569 SER A C 1
ATOM 4615 O O . SER A 1 569 ? -26.204 -7.954 2.955 1.00 88.19 569 SER A O 1
ATOM 4617 N N . ILE A 1 570 ? -27.200 -6.919 4.696 1.00 83.31 570 ILE A N 1
ATOM 4618 C CA . ILE A 1 570 ? -27.587 -8.144 5.425 1.00 83.31 570 ILE A CA 1
ATOM 4619 C C . ILE A 1 570 ? -28.542 -9.006 4.585 1.00 83.31 570 ILE A C 1
ATOM 4621 O O . ILE A 1 570 ? -28.417 -10.226 4.548 1.00 83.31 570 ILE A O 1
ATOM 4625 N N . ILE A 1 571 ? -29.469 -8.383 3.856 1.00 86.88 571 ILE A N 1
ATOM 4626 C CA . ILE A 1 571 ? -30.418 -9.114 3.002 1.00 86.88 571 ILE A CA 1
ATOM 4627 C C . ILE A 1 571 ? -29.742 -9.622 1.725 1.00 86.88 571 ILE A C 1
ATOM 4629 O O . ILE A 1 571 ? -29.974 -10.744 1.270 1.00 86.88 571 ILE A O 1
ATOM 4633 N N . ARG A 1 572 ? -28.880 -8.795 1.130 1.00 85.69 572 ARG A N 1
ATOM 4634 C CA . ARG A 1 572 ? -28.180 -9.129 -0.119 1.00 85.69 572 ARG A CA 1
ATOM 4635 C C . ARG A 1 572 ? -27.099 -10.191 0.063 1.00 85.69 572 ARG A C 1
ATOM 4637 O O . ARG A 1 572 ? -26.741 -10.853 -0.906 1.00 85.69 572 ARG A O 1
ATOM 4644 N N . SER A 1 573 ? -26.550 -10.352 1.266 1.00 79.19 573 SER A N 1
ATOM 4645 C CA . SER A 1 573 ? -25.624 -11.447 1.570 1.00 79.19 573 SER A CA 1
ATOM 4646 C C . SER A 1 573 ? -26.358 -12.774 1.774 1.00 79.19 573 SER A C 1
ATOM 4648 O O . SER A 1 573 ? -25.885 -13.792 1.278 1.00 79.19 573 SER A O 1
ATOM 4650 N N . ALA A 1 574 ? -27.534 -12.765 2.412 1.00 66.25 574 ALA A N 1
ATOM 4651 C CA . ALA A 1 574 ? -28.345 -13.967 2.631 1.00 66.25 574 ALA A CA 1
ATOM 4652 C C . ALA A 1 574 ? -28.795 -14.640 1.317 1.00 66.25 574 ALA A C 1
ATOM 4654 O O . ALA A 1 574 ? -28.863 -15.864 1.223 1.00 66.25 574 ALA A O 1
ATOM 4655 N N . THR A 1 575 ? -29.019 -13.851 0.264 1.00 60.97 575 THR A N 1
ATOM 4656 C CA . THR A 1 575 ? -29.440 -14.350 -1.057 1.00 60.97 575 THR A CA 1
ATOM 4657 C C . THR A 1 575 ? -28.328 -14.936 -1.919 1.00 60.97 575 THR A C 1
ATOM 4659 O O . THR A 1 575 ? -28.618 -15.680 -2.849 1.00 60.97 575 THR A O 1
ATOM 4662 N N . LYS A 1 576 ? -27.051 -14.677 -1.614 1.00 56.25 576 LYS A N 1
ATOM 4663 C CA . LYS A 1 576 ? -25.929 -15.279 -2.360 1.00 56.25 576 LYS A CA 1
ATOM 4664 C C . LYS A 1 576 ? -25.679 -16.749 -2.006 1.00 56.25 576 LYS A C 1
ATOM 4666 O O . LYS A 1 576 ? -24.978 -17.427 -2.748 1.00 56.25 576 LYS A O 1
ATOM 4671 N N . ASN A 1 577 ? -26.262 -17.238 -0.910 1.00 47.25 577 ASN A N 1
ATOM 4672 C CA . ASN A 1 577 ? -26.019 -18.582 -0.379 1.00 47.25 577 ASN A CA 1
ATOM 4673 C C . ASN A 1 577 ? -27.146 -19.589 -0.678 1.00 47.25 577 ASN A C 1
ATOM 4675 O O . ASN A 1 577 ? -27.076 -20.724 -0.217 1.00 47.25 577 ASN A O 1
ATOM 4679 N N . THR A 1 578 ? -28.181 -19.210 -1.435 1.00 41.50 578 THR A N 1
ATOM 4680 C CA . THR A 1 578 ? -29.280 -20.109 -1.824 1.00 41.50 578 THR A CA 1
ATOM 4681 C C . THR A 1 578 ? -29.252 -20.362 -3.338 1.00 41.50 578 THR A C 1
ATOM 4683 O O . THR A 1 578 ? -29.359 -19.409 -4.110 1.00 41.50 578 THR A O 1
ATOM 4686 N N . PRO A 1 579 ? -29.083 -21.617 -3.810 1.00 32.56 579 PRO A N 1
ATOM 4687 C CA . PRO A 1 579 ? -29.141 -21.919 -5.235 1.00 32.56 579 PRO A CA 1
ATOM 4688 C C . PRO A 1 579 ? -30.568 -21.684 -5.744 1.00 32.56 579 PRO A C 1
ATOM 4690 O O . PRO A 1 579 ? -31.529 -22.278 -5.260 1.00 32.56 579 PRO A O 1
ATOM 4693 N N . VAL A 1 580 ? -30.701 -20.776 -6.708 1.00 33.19 580 VAL A N 1
ATOM 4694 C CA . VAL A 1 580 ? -31.976 -20.412 -7.330 1.00 33.19 580 VAL A CA 1
ATOM 4695 C C . VAL A 1 580 ? -32.442 -21.569 -8.215 1.00 33.19 580 VAL A C 1
ATOM 4697 O O . VAL A 1 580 ? -31.900 -21.779 -9.297 1.00 33.19 580 VAL A O 1
ATOM 4700 N N . THR A 1 581 ? -33.454 -22.319 -7.779 1.00 31.42 581 THR A N 1
ATOM 4701 C CA . THR A 1 581 ? -34.251 -23.164 -8.680 1.00 31.42 581 THR A CA 1
ATOM 4702 C C . THR A 1 581 ? -35.353 -22.293 -9.299 1.00 31.42 581 THR A C 1
ATOM 4704 O O . THR A 1 581 ? -36.052 -21.607 -8.548 1.00 31.42 581 THR A O 1
ATOM 4707 N N . PRO A 1 582 ? -35.528 -22.256 -10.633 1.00 30.52 582 PRO A N 1
ATOM 4708 C CA . PRO A 1 582 ? -36.559 -21.430 -11.253 1.00 30.52 582 PRO A CA 1
ATOM 4709 C C . PRO A 1 582 ? -37.947 -21.994 -10.926 1.00 30.52 582 PRO A C 1
ATOM 4711 O O . PRO A 1 582 ? -38.250 -23.138 -11.256 1.00 30.52 582 PRO A O 1
ATOM 4714 N N . LEU A 1 583 ? -38.793 -21.190 -10.282 1.00 29.86 583 LEU A N 1
ATOM 4715 C CA . LEU A 1 583 ? -40.218 -21.480 -10.128 1.00 29.86 583 LEU A CA 1
ATOM 4716 C C . LEU A 1 583 ? -40.926 -21.235 -11.468 1.00 29.86 583 LEU A C 1
ATOM 4718 O O . LEU A 1 583 ? -40.948 -20.108 -11.963 1.00 29.86 583 LEU A O 1
ATOM 4722 N N . SER A 1 584 ? -41.509 -22.289 -12.039 1.00 29.66 584 SER A N 1
ATOM 4723 C CA . SER A 1 584 ? -42.480 -22.201 -13.136 1.00 29.66 584 SER A CA 1
ATOM 4724 C C . SER A 1 584 ? -43.755 -21.456 -12.688 1.00 29.66 584 SER A C 1
ATOM 4726 O O . SER A 1 584 ? -44.073 -21.461 -11.495 1.00 29.66 584 SER A O 1
ATOM 4728 N N . PRO A 1 585 ? -44.510 -20.820 -13.607 1.00 29.02 585 PRO A N 1
ATOM 4729 C CA . PRO A 1 585 ? -45.701 -20.049 -13.256 1.00 29.02 585 PRO A CA 1
ATOM 4730 C C . PRO A 1 585 ? -46.863 -20.953 -12.799 1.00 29.02 585 PRO A C 1
ATOM 4732 O O . PRO A 1 585 ? -46.977 -22.083 -13.280 1.00 29.02 585 PRO A O 1
ATOM 4735 N N . PRO A 1 586 ? -47.754 -20.474 -11.908 1.00 28.89 586 PRO A N 1
ATOM 4736 C CA . PRO A 1 586 ? -48.855 -21.276 -11.393 1.00 28.89 586 PRO A CA 1
ATOM 4737 C C . PRO A 1 586 ? -49.954 -21.433 -12.451 1.00 28.89 586 PRO A C 1
ATOM 4739 O O . PRO A 1 586 ? -50.539 -20.453 -12.915 1.00 28.89 586 PRO A O 1
ATOM 4742 N N . LEU A 1 587 ? -50.261 -22.683 -12.799 1.00 25.33 587 LEU A N 1
ATOM 4743 C CA . LEU A 1 587 ? -51.510 -23.043 -13.461 1.00 25.33 587 LEU A CA 1
ATOM 4744 C C . LEU A 1 587 ? -52.649 -22.955 -12.438 1.00 25.33 587 LEU A C 1
ATOM 4746 O O . LEU A 1 587 ? -52.652 -23.647 -11.422 1.00 25.33 587 LEU A O 1
ATOM 4750 N N . PHE A 1 588 ? -53.629 -22.104 -12.731 1.00 28.16 588 PHE A N 1
ATOM 4751 C CA . PHE A 1 588 ? -54.978 -22.215 -12.187 1.00 28.16 588 PHE A CA 1
ATOM 4752 C C . PHE A 1 588 ? -55.567 -23.579 -12.573 1.00 28.16 588 PHE A C 1
ATOM 4754 O O . PHE A 1 588 ? -55.575 -23.894 -13.760 1.00 28.16 588 PHE A O 1
ATOM 4761 N N . SER A 1 589 ? -56.146 -24.328 -11.628 1.00 25.05 589 SER A N 1
ATOM 4762 C CA . SER A 1 589 ? -57.433 -24.994 -11.877 1.00 25.05 589 SER A CA 1
ATOM 4763 C C . SER A 1 589 ? -58.103 -25.533 -10.609 1.00 25.05 589 SER A C 1
ATOM 4765 O O . SER A 1 589 ? -57.473 -25.964 -9.648 1.00 25.05 589 SER A O 1
ATOM 4767 N N . SER A 1 590 ? -59.424 -25.472 -10.672 1.00 25.92 590 SER A N 1
ATOM 4768 C CA . SER A 1 590 ? -60.486 -25.885 -9.766 1.00 25.92 590 SER A CA 1
ATOM 4769 C C . SER A 1 590 ? -60.631 -27.399 -9.536 1.00 25.92 590 SER A C 1
ATOM 4771 O O . SER A 1 590 ? -60.307 -28.184 -10.415 1.00 25.92 590 SER A O 1
ATOM 4773 N N . ARG A 1 591 ? -61.261 -27.734 -8.394 1.00 25.75 591 ARG A N 1
ATOM 4774 C CA . ARG A 1 591 ? -62.186 -28.862 -8.096 1.00 25.75 591 ARG A CA 1
ATOM 4775 C C . ARG A 1 591 ? -61.906 -30.274 -8.670 1.00 25.75 591 ARG A C 1
ATOM 4777 O O . ARG A 1 591 ? -61.921 -30.503 -9.869 1.00 25.75 591 ARG A O 1
ATOM 4784 N N . SER A 1 592 ? -61.847 -31.231 -7.740 1.00 25.19 592 SER A N 1
ATOM 4785 C CA . SER A 1 592 ? -62.079 -32.693 -7.833 1.00 25.19 592 SER A CA 1
ATOM 4786 C C . SER A 1 592 ? -63.495 -33.067 -8.354 1.00 25.19 592 SER A C 1
ATOM 4788 O O . SER A 1 592 ? -64.318 -32.147 -8.419 1.00 25.19 592 SER A O 1
ATOM 4790 N N . PRO A 1 593 ? -63.865 -34.357 -8.632 1.00 36.53 593 PRO A N 1
ATOM 4791 C CA . PRO A 1 593 ? -63.257 -35.640 -8.193 1.00 36.53 593 PRO A CA 1
ATOM 4792 C C . PRO A 1 593 ? -63.215 -36.825 -9.218 1.00 36.53 593 PRO A C 1
ATOM 4794 O O . PRO A 1 593 ? -63.707 -36.718 -10.332 1.00 36.53 593 PRO A O 1
ATOM 4797 N N . SER A 1 594 ? -62.691 -37.961 -8.711 1.00 25.67 594 SER A N 1
ATOM 4798 C CA . SER A 1 594 ? -63.050 -39.391 -8.922 1.00 25.67 594 SER A CA 1
ATOM 4799 C C . SER A 1 594 ? -62.275 -40.311 -9.894 1.00 25.67 594 SER A C 1
ATOM 4801 O O . SER A 1 594 ? -62.164 -40.042 -11.080 1.00 25.67 594 SER A O 1
ATOM 4803 N N . GLU A 1 595 ? -61.898 -41.462 -9.304 1.00 26.50 595 GLU A N 1
ATOM 4804 C CA . GLU A 1 595 ? -61.777 -42.846 -9.824 1.00 26.50 595 GLU A CA 1
ATOM 4805 C C . GLU A 1 595 ? -60.502 -43.382 -10.529 1.00 26.50 595 GLU A C 1
ATOM 4807 O O . GLU A 1 595 ? -60.234 -43.130 -11.692 1.00 26.50 595 GLU A O 1
ATOM 4812 N N . ALA A 1 596 ? -59.816 -44.251 -9.761 1.00 25.08 596 ALA A N 1
ATOM 4813 C CA . ALA A 1 596 ? -59.452 -45.655 -10.032 1.00 25.08 596 ALA A CA 1
ATOM 4814 C C . ALA A 1 596 ? -58.329 -46.067 -11.021 1.00 25.08 596 ALA A C 1
ATOM 4816 O O . ALA A 1 596 ? -58.268 -45.647 -12.168 1.00 25.08 596 ALA A O 1
ATOM 4817 N N . THR A 1 597 ? -57.572 -47.081 -10.544 1.00 26.27 597 THR A N 1
ATOM 4818 C CA . THR A 1 597 ? -56.712 -48.081 -11.239 1.00 26.27 597 THR A CA 1
ATOM 4819 C C . THR A 1 597 ? -55.410 -47.582 -11.890 1.00 26.27 597 THR A C 1
ATOM 4821 O O . THR A 1 597 ? -55.386 -46.504 -12.453 1.00 26.27 597 THR A O 1
ATOM 4824 N N . SER A 1 598 ? -54.269 -48.280 -11.949 1.00 25.00 598 SER A N 1
ATOM 4825 C CA . SER A 1 598 ? -53.628 -49.446 -11.302 1.00 25.00 598 SER A CA 1
ATOM 4826 C C . SER A 1 598 ? -52.338 -49.722 -12.117 1.00 25.00 598 SER A C 1
ATOM 4828 O O . SER A 1 598 ? -52.410 -49.559 -13.330 1.00 25.00 598 SER A O 1
ATOM 4830 N N . LEU A 1 599 ? -51.250 -50.226 -11.497 1.00 25.50 599 LEU A N 1
ATOM 4831 C CA . LEU A 1 599 ? -50.033 -50.811 -12.134 1.00 25.50 599 LEU A CA 1
ATOM 4832 C C . LEU A 1 599 ? -49.165 -49.831 -12.983 1.00 25.50 599 LEU A C 1
ATOM 4834 O O . LEU A 1 599 ? -49.666 -48.851 -13.502 1.00 25.50 599 LEU A O 1
ATOM 4838 N N . GLU A 1 600 ? -47.851 -49.949 -13.204 1.00 25.91 600 GLU A N 1
ATOM 4839 C CA . GLU A 1 600 ? -46.771 -50.877 -12.848 1.00 25.91 600 GLU A CA 1
ATOM 4840 C C . GLU A 1 600 ? -45.414 -50.183 -13.151 1.00 25.91 600 GLU A C 1
ATOM 4842 O O . GLU A 1 600 ? -45.325 -49.379 -14.070 1.00 25.91 600 GLU A O 1
ATOM 4847 N N . SER A 1 601 ? -44.378 -50.542 -12.381 1.00 26.31 601 SER A N 1
ATOM 4848 C CA . SER A 1 601 ? -42.972 -50.868 -12.736 1.00 26.31 601 SER A CA 1
ATOM 4849 C C . SER A 1 601 ? -42.099 -50.055 -13.733 1.00 26.31 601 SER A C 1
ATOM 4851 O O . SER A 1 601 ? -42.529 -49.607 -14.786 1.00 26.31 601 SER A O 1
ATOM 4853 N N . GLY A 1 602 ? -40.785 -50.023 -13.429 1.00 27.56 602 GLY A N 1
ATOM 4854 C CA . GLY A 1 602 ? -39.675 -49.729 -14.362 1.00 27.56 602 GLY A CA 1
ATOM 4855 C C . GLY A 1 602 ? -38.763 -48.579 -13.907 1.00 27.56 602 GLY A C 1
ATOM 4856 O O . GLY A 1 602 ? -38.972 -47.438 -14.288 1.00 27.56 602 GLY A O 1
ATOM 4857 N N . LYS A 1 603 ? -37.818 -48.758 -12.970 1.00 27.70 603 LYS A N 1
ATOM 4858 C CA . LYS A 1 603 ? -36.423 -49.212 -13.203 1.00 27.70 603 LYS A CA 1
ATOM 4859 C C . LYS A 1 603 ? -35.845 -48.797 -14.565 1.00 27.70 603 LYS A C 1
ATOM 4861 O O . LYS A 1 603 ? -36.178 -49.430 -15.553 1.00 27.70 603 LYS A O 1
ATOM 4866 N N . PHE A 1 604 ? -34.886 -47.864 -14.570 1.00 26.97 604 PHE A N 1
ATOM 4867 C CA . PHE A 1 604 ? -33.605 -48.026 -15.275 1.00 26.97 604 PHE A CA 1
ATOM 4868 C C . PHE A 1 604 ? -32.560 -47.025 -14.743 1.00 26.97 604 PHE A C 1
ATOM 4870 O O . PHE A 1 604 ? -32.635 -45.822 -14.973 1.00 26.97 604 PHE A O 1
ATOM 4877 N N . GLU A 1 605 ? -31.588 -47.561 -14.005 1.00 27.03 605 GLU A N 1
ATOM 4878 C CA . GLU A 1 605 ? -30.257 -46.987 -13.800 1.00 27.03 605 GLU A CA 1
ATOM 4879 C C . GLU A 1 605 ? -29.441 -47.065 -15.098 1.00 27.03 605 GLU A C 1
ATOM 4881 O O . GLU A 1 605 ? -29.511 -48.073 -15.801 1.00 27.03 605 GLU A O 1
ATOM 4886 N N . LYS A 1 606 ? -28.615 -46.044 -15.350 1.00 27.62 606 LYS A N 1
ATOM 4887 C CA . LYS A 1 606 ? -27.207 -46.107 -15.810 1.00 27.62 606 LYS A CA 1
ATOM 4888 C C . LYS A 1 606 ? -26.773 -44.672 -16.137 1.00 27.62 606 LYS A C 1
ATOM 4890 O O . LYS A 1 606 ? -27.374 -44.021 -16.978 1.00 27.62 606 LYS A O 1
ATOM 4895 N N . SER A 1 607 ? -25.935 -44.033 -15.326 1.00 26.06 607 SER A N 1
ATOM 4896 C CA . SER A 1 607 ? -24.483 -44.211 -15.184 1.00 26.06 607 SER A CA 1
ATOM 4897 C C . SER A 1 607 ? -23.660 -43.665 -16.357 1.00 26.06 607 SER A C 1
ATOM 4899 O O . SER A 1 607 ? -23.797 -44.122 -17.486 1.00 26.06 607 SER A O 1
ATOM 4901 N N . GLU A 1 608 ? -22.690 -42.842 -15.957 1.00 27.09 608 GLU A N 1
ATOM 4902 C CA . GLU A 1 608 ? -21.318 -42.719 -16.466 1.00 27.09 608 GLU A CA 1
ATOM 4903 C C . GLU A 1 608 ? -20.906 -41.598 -17.440 1.00 27.09 608 GLU A C 1
ATOM 4905 O O . GLU A 1 608 ? -21.380 -41.482 -18.563 1.00 27.09 608 GLU A O 1
ATOM 4910 N N . LYS A 1 609 ? -19.820 -40.952 -16.973 1.00 28.06 609 LYS A N 1
ATOM 4911 C CA . LYS A 1 609 ? -18.640 -40.403 -17.670 1.00 28.06 609 LYS A CA 1
ATOM 4912 C C . LYS A 1 609 ? -18.787 -39.013 -18.293 1.00 28.06 609 LYS A C 1
ATOM 4914 O O . LYS A 1 609 ? -19.557 -38.788 -19.209 1.00 28.06 609 LYS A O 1
ATOM 4919 N N . VAL A 1 610 ? -18.165 -37.995 -17.686 1.00 29.72 610 VAL A N 1
ATOM 4920 C CA . VAL A 1 610 ? -16.721 -37.650 -17.728 1.00 29.72 610 VAL A CA 1
ATOM 4921 C C . VAL A 1 610 ? -16.273 -37.326 -19.149 1.00 29.72 610 VAL A C 1
ATOM 4923 O O . VAL A 1 610 ? -16.019 -38.229 -19.939 1.00 29.72 610 VAL A O 1
ATOM 4926 N N . GLN A 1 611 ? -16.073 -36.034 -19.416 1.00 28.95 611 GLN A N 1
ATOM 4927 C CA . GLN A 1 611 ? -14.995 -35.581 -20.287 1.00 28.95 611 GLN A CA 1
ATOM 4928 C C . GLN A 1 611 ? -14.582 -34.145 -19.950 1.00 28.95 611 GLN A C 1
ATOM 4930 O O . GLN A 1 611 ? -15.398 -33.226 -19.906 1.00 28.95 611 GLN A O 1
ATOM 4935 N N . GLU A 1 612 ? -13.287 -34.003 -19.682 1.00 30.12 612 GLU A N 1
ATOM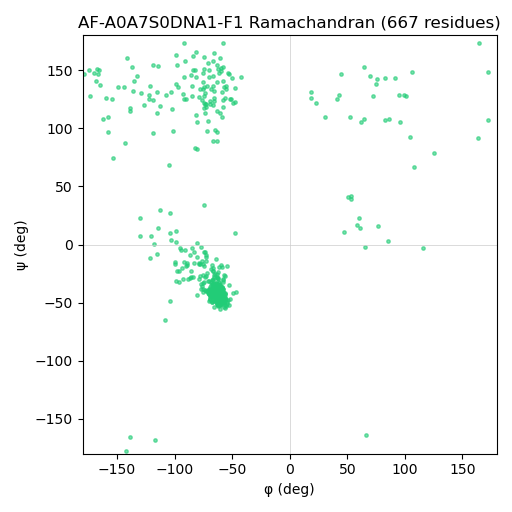 4936 C CA . GLU A 1 612 ? -12.538 -32.753 -19.651 1.00 30.12 612 GLU A CA 1
ATOM 4937 C C . GLU A 1 612 ? -12.560 -32.074 -21.026 1.00 30.12 612 GLU A C 1
ATOM 4939 O O . GLU A 1 612 ? -12.532 -32.734 -22.065 1.00 30.12 612 GLU A O 1
ATOM 4944 N N . GLY A 1 613 ? -12.548 -30.742 -21.029 1.00 29.53 613 GLY A N 1
ATOM 4945 C CA . GLY A 1 613 ? -12.395 -29.943 -22.239 1.00 29.53 613 GLY A CA 1
ATOM 4946 C C . GLY A 1 613 ? -11.878 -28.547 -21.918 1.00 29.53 613 GLY A C 1
ATOM 4947 O O . GLY A 1 613 ? -12.644 -27.653 -21.566 1.00 29.53 613 GLY A O 1
ATOM 4948 N N . GLU A 1 614 ? -10.563 -28.366 -22.045 1.00 31.81 614 GLU A N 1
ATOM 4949 C CA . GLU A 1 614 ? -9.901 -27.062 -22.107 1.00 31.81 614 GLU A CA 1
ATOM 4950 C C . GLU A 1 614 ? -10.449 -26.215 -23.269 1.00 31.81 614 GLU A C 1
ATOM 4952 O O . GLU A 1 614 ? -10.571 -26.680 -24.401 1.00 31.81 614 GLU A O 1
ATOM 4957 N N . GLY A 1 615 ? -10.718 -24.930 -23.013 1.00 30.17 615 GLY A N 1
ATOM 4958 C CA . GLY A 1 615 ? -11.328 -24.031 -23.995 1.00 30.17 615 GLY A CA 1
ATOM 4959 C C . GLY A 1 615 ? -10.984 -22.556 -23.798 1.00 30.17 615 GLY A C 1
ATOM 4960 O O . GLY A 1 615 ? -11.794 -21.769 -23.332 1.00 30.17 615 GLY A O 1
ATOM 4961 N N . ARG A 1 616 ? -9.745 -22.208 -24.153 1.00 30.86 616 ARG A N 1
ATOM 4962 C CA . ARG A 1 616 ? -9.263 -20.958 -24.782 1.00 30.86 616 ARG A CA 1
ATOM 4963 C C . ARG A 1 616 ? -10.131 -19.675 -24.728 1.00 30.86 616 ARG A C 1
ATOM 4965 O O . ARG A 1 616 ? -11.215 -19.575 -25.288 1.00 30.86 616 ARG A O 1
ATOM 4972 N N . ARG A 1 617 ? -9.478 -18.620 -24.222 1.00 32.81 617 ARG A N 1
ATOM 4973 C CA . ARG A 1 617 ? -9.839 -17.188 -24.230 1.00 32.81 617 ARG A CA 1
ATOM 4974 C C . ARG A 1 617 ? -10.106 -16.584 -25.627 1.00 32.81 617 ARG A C 1
ATOM 4976 O O . ARG A 1 617 ? -9.263 -16.699 -26.515 1.00 32.81 617 ARG A O 1
ATOM 4983 N N . LYS A 1 618 ? -11.171 -15.779 -25.717 1.00 32.94 618 LYS A N 1
ATOM 4984 C CA . LYS A 1 618 ? -11.363 -14.539 -26.513 1.00 32.94 618 LYS A CA 1
ATOM 4985 C C . LYS A 1 618 ? -12.232 -13.622 -25.620 1.00 32.94 618 LYS A C 1
ATOM 4987 O O . LYS A 1 618 ? -13.119 -14.142 -24.965 1.00 32.94 618 LYS A O 1
ATOM 4992 N N . GLY A 1 619 ? -12.035 -12.323 -25.408 1.00 28.36 619 GLY A N 1
ATOM 4993 C CA . GLY A 1 619 ? -11.307 -11.311 -26.157 1.00 28.36 619 GLY A CA 1
ATOM 4994 C C . GLY A 1 619 ? -12.297 -10.354 -26.825 1.00 28.36 619 GLY A C 1
ATOM 4995 O O . GLY A 1 619 ? -12.363 -10.375 -28.043 1.00 28.36 619 GLY A O 1
ATOM 4996 N N . GLU A 1 620 ? -13.047 -9.547 -26.063 1.00 30.11 620 GLU A N 1
ATOM 4997 C CA . GLU A 1 620 ? -13.873 -8.459 -26.615 1.00 30.11 620 GLU A CA 1
ATOM 4998 C C . GLU A 1 620 ? -13.751 -7.173 -25.788 1.00 30.11 620 GLU A C 1
ATOM 5000 O O . GLU A 1 620 ? -13.777 -7.175 -24.556 1.00 30.11 620 GLU A O 1
ATOM 5005 N N . ALA A 1 621 ? -13.528 -6.084 -26.520 1.00 28.95 621 ALA A N 1
ATOM 5006 C CA . ALA A 1 621 ? -13.202 -4.748 -26.059 1.00 28.95 621 ALA A CA 1
ATOM 5007 C C . ALA A 1 621 ? -14.457 -3.865 -26.040 1.00 28.95 621 ALA A C 1
ATOM 5009 O O . ALA A 1 621 ? -15.232 -3.871 -26.992 1.00 28.95 621 ALA A O 1
ATOM 5010 N N . MET A 1 622 ? -14.622 -3.060 -24.987 1.00 31.19 622 MET A N 1
ATOM 5011 C CA . MET A 1 622 ? -15.632 -2.001 -24.934 1.00 31.19 622 MET A CA 1
ATOM 5012 C C . MET A 1 622 ? -15.067 -0.686 -25.477 1.00 31.19 622 MET A C 1
ATOM 5014 O O . MET A 1 622 ? -14.033 -0.203 -25.011 1.00 31.19 622 MET A O 1
ATOM 5018 N N . GLY A 1 623 ? -15.768 -0.118 -26.458 1.00 27.61 623 GLY A N 1
ATOM 5019 C CA . GLY A 1 623 ? -15.522 1.209 -27.011 1.00 27.61 623 GLY A CA 1
ATOM 5020 C C . GLY A 1 623 ? -16.203 2.315 -26.198 1.00 27.61 623 GLY A C 1
ATOM 5021 O O . GLY A 1 623 ? -17.366 2.205 -25.820 1.00 27.61 623 GLY A O 1
ATOM 5022 N N . LEU A 1 624 ? -15.453 3.391 -25.966 1.00 27.78 624 LEU A N 1
ATOM 5023 C CA . LEU A 1 624 ? -15.927 4.727 -25.592 1.00 27.78 624 LEU A CA 1
ATOM 5024 C C . LEU A 1 624 ? -16.150 5.560 -26.865 1.00 27.78 624 LEU A C 1
ATOM 5026 O O . LEU A 1 624 ? -15.424 5.352 -27.840 1.00 27.78 624 LEU A O 1
ATOM 5030 N N . PRO A 1 625 ? -16.978 6.616 -26.805 1.00 33.03 625 PRO A N 1
ATOM 5031 C CA . PRO A 1 625 ? -16.734 7.803 -27.609 1.00 33.03 625 PRO A CA 1
ATOM 5032 C C . PRO A 1 625 ? -16.431 9.035 -26.743 1.00 33.03 625 PRO A C 1
ATOM 5034 O O . PRO A 1 625 ? -17.143 9.370 -25.798 1.00 33.03 625 PRO A O 1
ATOM 5037 N N . GLN A 1 626 ? -15.345 9.714 -27.119 1.00 25.12 626 GLN A N 1
ATOM 5038 C CA . GLN A 1 626 ? -15.033 11.102 -26.785 1.00 25.12 626 GLN A CA 1
ATOM 5039 C C . GLN A 1 626 ? -15.889 12.056 -27.627 1.00 25.12 626 GLN A C 1
ATOM 5041 O O . GLN A 1 626 ? -16.087 11.816 -28.815 1.00 25.12 626 GLN A O 1
ATOM 5046 N N . ALA A 1 627 ? -16.239 13.208 -27.056 1.00 25.92 627 ALA A N 1
ATOM 5047 C CA . ALA A 1 627 ? -16.413 14.443 -27.813 1.00 25.92 627 ALA A CA 1
ATOM 5048 C C . ALA A 1 627 ? -15.802 15.610 -27.017 1.00 25.92 627 ALA A C 1
ATOM 5050 O O . ALA A 1 627 ? -16.199 15.897 -25.890 1.00 25.92 627 ALA A O 1
ATOM 5051 N N . GLN A 1 628 ? -14.779 16.227 -27.607 1.00 25.58 628 GLN A N 1
ATOM 5052 C CA . GLN A 1 628 ? -14.221 17.533 -27.249 1.00 25.58 628 GLN A CA 1
ATOM 5053 C C . GLN A 1 628 ? -15.056 18.626 -27.926 1.00 25.58 628 GLN A C 1
ATOM 5055 O O . GLN A 1 628 ? -15.504 18.374 -29.035 1.00 25.58 628 GLN A O 1
ATOM 5060 N N . MET A 1 629 ? -15.164 19.824 -27.334 1.00 25.16 629 MET A N 1
ATOM 5061 C CA . MET A 1 629 ? -14.857 21.133 -27.958 1.00 25.16 629 MET A CA 1
ATOM 5062 C C . MET A 1 629 ? -14.835 22.235 -26.867 1.00 25.16 629 MET A C 1
ATOM 5064 O O . MET A 1 629 ? -15.633 22.223 -25.936 1.00 25.16 629 MET A O 1
ATOM 5068 N N . SER A 1 630 ? -13.887 23.169 -26.975 1.00 25.00 630 SER A N 1
ATOM 5069 C CA . SER A 1 630 ? -13.761 24.460 -26.247 1.00 25.00 630 SER A CA 1
ATOM 5070 C C . SER A 1 630 ? -13.851 25.607 -27.292 1.00 25.00 630 SER A C 1
ATOM 5072 O O . SER A 1 630 ? -14.076 25.254 -28.453 1.00 25.00 630 SER A O 1
ATOM 5074 N N . PRO A 1 631 ? -13.546 26.915 -27.044 1.00 43.78 631 PRO A N 1
ATOM 5075 C CA . PRO A 1 631 ? -13.343 27.730 -25.819 1.00 43.78 631 PRO A CA 1
ATOM 5076 C C . PRO A 1 631 ? -13.982 29.170 -25.883 1.00 43.78 631 PRO A C 1
ATOM 5078 O O . PRO A 1 631 ? -14.713 29.473 -26.818 1.00 43.78 631 PRO A O 1
ATOM 5081 N N . ALA A 1 632 ? -13.575 30.054 -24.936 1.00 26.33 632 ALA A N 1
ATOM 5082 C CA . ALA A 1 632 ? -13.650 31.546 -24.876 1.00 26.33 632 ALA A CA 1
ATOM 5083 C C . ALA A 1 632 ? -14.909 32.172 -24.206 1.00 26.33 632 ALA A C 1
ATOM 5085 O O . ALA A 1 632 ? -15.996 31.648 -24.378 1.00 26.33 632 ALA A O 1
ATOM 5086 N N . SER A 1 633 ? -14.908 33.287 -23.447 1.00 27.34 633 SER A N 1
ATOM 5087 C CA . SER A 1 633 ? -13.889 34.184 -22.856 1.00 27.34 633 SER A CA 1
ATOM 5088 C C . SER A 1 633 ? -14.571 35.325 -22.036 1.00 27.34 633 SER A C 1
ATOM 5090 O O . SER A 1 633 ? -15.591 35.833 -22.482 1.00 27.34 633 SER A O 1
ATOM 5092 N N . THR A 1 634 ? -13.922 35.778 -20.945 1.00 27.48 634 THR A N 1
ATOM 5093 C CA . THR A 1 634 ? -13.822 37.170 -20.390 1.00 27.48 634 THR A CA 1
ATOM 5094 C C . THR A 1 634 ? -14.909 37.823 -19.492 1.00 27.48 634 THR A C 1
ATOM 5096 O O . THR A 1 634 ? -16.098 37.764 -19.769 1.00 27.48 634 THR A O 1
ATOM 5099 N N . GLN A 1 635 ? -14.377 38.605 -18.521 1.00 29.97 635 GLN A N 1
ATOM 5100 C CA . GLN A 1 635 ? -14.913 39.645 -17.599 1.00 29.97 635 GLN A CA 1
ATOM 5101 C C . GLN A 1 635 ? -15.320 39.147 -16.196 1.00 29.97 635 GLN A C 1
ATOM 5103 O O . GLN A 1 635 ? -16.070 38.193 -16.086 1.00 29.97 635 GLN A O 1
ATOM 5108 N N . GLY A 1 636 ? -14.893 39.710 -15.058 1.00 28.83 636 GLY A N 1
ATOM 5109 C CA . GLY A 1 636 ? -14.058 40.864 -14.694 1.00 28.83 636 GLY A CA 1
ATOM 5110 C C . GLY A 1 636 ? -14.284 41.189 -13.194 1.00 28.83 636 GLY A C 1
ATOM 5111 O O . GLY A 1 636 ? -15.208 40.644 -12.602 1.00 28.83 636 GLY A O 1
ATOM 5112 N N . VAL A 1 637 ? -13.499 42.126 -12.636 1.00 30.20 637 VAL A N 1
ATOM 5113 C CA . VAL A 1 637 ? -13.663 42.853 -11.339 1.00 30.20 637 VAL A CA 1
ATOM 5114 C C . VAL A 1 637 ? -12.771 42.437 -10.139 1.00 30.20 637 VAL A C 1
ATOM 5116 O O . VAL A 1 637 ? -13.081 41.541 -9.368 1.00 30.20 637 VAL A O 1
ATOM 5119 N N . ILE A 1 638 ? -11.636 43.153 -10.041 1.00 31.72 638 ILE A N 1
ATOM 5120 C CA . ILE A 1 638 ? -11.118 44.027 -8.952 1.00 31.72 638 ILE A CA 1
ATOM 5121 C C . ILE A 1 638 ? -11.227 43.581 -7.476 1.00 31.72 638 ILE A C 1
ATOM 5123 O O . ILE A 1 638 ? -12.313 43.398 -6.941 1.00 31.72 638 ILE A O 1
ATOM 5127 N N . GLY A 1 639 ? -10.081 43.636 -6.780 1.00 28.36 639 GLY A N 1
ATOM 5128 C CA . GLY A 1 639 ? -9.993 43.810 -5.323 1.00 28.36 639 GLY A CA 1
ATOM 5129 C C . GLY A 1 639 ? -8.615 43.439 -4.774 1.00 28.36 639 GLY A C 1
ATOM 5130 O O . GLY A 1 639 ? -8.367 42.272 -4.492 1.00 28.36 639 GLY A O 1
ATOM 5131 N N . GLY A 1 640 ? -7.703 44.410 -4.680 1.00 29.47 640 GLY A N 1
ATOM 5132 C CA . GLY A 1 640 ? -6.380 44.237 -4.075 1.00 29.47 640 GLY A CA 1
ATOM 5133 C C . GLY A 1 640 ? -6.340 44.724 -2.631 1.00 29.47 640 GLY A C 1
ATOM 5134 O O . GLY A 1 640 ? -7.089 45.624 -2.283 1.00 29.47 640 GLY A O 1
ATOM 5135 N N . GLU A 1 641 ? -5.428 44.168 -1.833 1.00 29.92 641 GLU A N 1
ATOM 5136 C CA . GLU A 1 641 ? -4.898 44.790 -0.618 1.00 29.92 641 GLU A CA 1
ATOM 5137 C C . GLU A 1 641 ? -3.548 44.143 -0.256 1.00 29.92 641 GLU A C 1
ATOM 5139 O O . GLU A 1 641 ? -3.394 42.924 -0.186 1.00 29.92 641 GLU A O 1
ATOM 5144 N N . THR A 1 642 ? -2.539 44.997 -0.109 1.00 38.72 642 THR A N 1
ATOM 5145 C CA . THR A 1 642 ? -1.175 44.724 0.368 1.00 38.72 642 THR A CA 1
ATOM 5146 C C . THR A 1 642 ? -1.121 44.672 1.897 1.00 38.72 642 THR A C 1
ATOM 5148 O O . THR A 1 642 ? -1.968 45.283 2.546 1.00 38.72 642 THR A O 1
ATOM 5151 N N . PRO A 1 643 ? -0.030 44.142 2.481 1.00 46.06 643 PRO A N 1
ATOM 5152 C CA . PRO A 1 643 ? 0.561 44.884 3.593 1.00 46.06 643 PRO A CA 1
ATOM 5153 C C . PRO A 1 643 ? 2.081 45.052 3.512 1.00 46.06 643 PRO A C 1
ATOM 5155 O O . PRO A 1 643 ? 2.836 44.188 3.062 1.00 46.06 643 PRO A O 1
ATOM 5158 N N . ASP A 1 644 ? 2.470 46.229 3.992 1.00 33.44 644 ASP A N 1
ATOM 5159 C CA . ASP A 1 644 ? 3.802 46.799 4.102 1.00 33.44 644 ASP A CA 1
ATOM 5160 C C . ASP A 1 644 ? 4.534 46.340 5.382 1.00 33.44 644 ASP A C 1
ATOM 5162 O O . ASP A 1 644 ? 3.957 45.842 6.350 1.00 33.44 644 ASP A O 1
ATOM 5166 N N . ARG A 1 645 ? 5.851 46.527 5.341 1.00 38.53 645 ARG A N 1
ATOM 5167 C CA . ARG A 1 645 ? 6.886 46.277 6.345 1.00 38.53 645 ARG A CA 1
ATOM 5168 C C . ARG A 1 645 ? 6.703 47.112 7.619 1.00 38.53 645 ARG A C 1
ATOM 5170 O O . ARG A 1 645 ? 6.396 48.294 7.550 1.00 38.53 645 ARG A O 1
ATOM 5177 N N . SER A 1 646 ? 7.156 46.584 8.760 1.00 31.77 646 SER A N 1
ATOM 5178 C CA . SER A 1 646 ? 8.188 47.261 9.573 1.00 31.77 646 SER A CA 1
ATOM 5179 C C . SER A 1 646 ? 8.697 46.419 10.757 1.00 31.77 646 SER A C 1
ATOM 5181 O O . SER A 1 646 ? 7.952 45.879 11.562 1.00 31.77 646 SER A O 1
ATOM 5183 N N . SER A 1 647 ? 10.029 46.318 10.799 1.00 34.06 647 SER A N 1
ATOM 5184 C CA . SER A 1 647 ? 10.958 46.352 11.938 1.00 34.06 647 SER A CA 1
ATOM 5185 C C . SER A 1 647 ? 10.457 46.111 13.371 1.00 34.06 647 SER A C 1
ATOM 5187 O O . SER A 1 647 ? 9.699 46.916 13.900 1.00 34.06 647 SER A O 1
ATOM 5189 N N . LYS A 1 648 ? 11.146 45.219 14.105 1.00 34.91 648 LYS A N 1
ATOM 5190 C CA . LYS A 1 648 ? 12.063 45.628 15.195 1.00 34.91 648 LYS A CA 1
ATOM 5191 C C . LYS A 1 648 ? 12.923 44.476 15.729 1.00 34.91 648 LYS A C 1
ATOM 5193 O O . LYS A 1 648 ? 12.553 43.310 15.731 1.00 34.91 648 LYS A O 1
ATOM 5198 N N . ARG A 1 649 ? 14.116 44.887 16.143 1.00 33.41 649 ARG A N 1
ATOM 5199 C CA . ARG A 1 649 ? 15.297 44.163 16.609 1.00 33.41 649 ARG A CA 1
ATOM 5200 C C . ARG A 1 649 ? 15.390 44.383 18.119 1.00 33.41 649 ARG A C 1
ATOM 5202 O O . ARG A 1 649 ? 15.428 45.547 18.501 1.00 33.41 649 ARG A O 1
ATOM 5209 N N . THR A 1 650 ? 15.530 43.329 18.926 1.00 33.88 650 THR A N 1
ATOM 5210 C CA . THR A 1 650 ? 16.045 43.441 20.306 1.00 33.88 650 THR A CA 1
ATOM 5211 C C . THR A 1 650 ? 16.789 42.165 20.709 1.00 33.88 650 THR A C 1
ATOM 5213 O O . THR A 1 650 ? 16.363 41.055 20.405 1.00 33.88 650 THR A O 1
ATOM 5216 N N . GLN A 1 651 ? 17.948 42.369 21.332 1.00 33.31 651 GLN A N 1
ATOM 5217 C CA . GLN A 1 651 ? 18.925 41.393 21.815 1.00 33.31 651 GLN A CA 1
ATOM 5218 C C . GLN A 1 651 ? 18.671 40.980 23.284 1.00 33.31 651 GLN A C 1
ATOM 5220 O O . GLN A 1 651 ? 17.949 41.684 23.983 1.00 33.31 651 GLN A O 1
ATOM 5225 N N . LEU A 1 652 ? 19.449 39.976 23.741 1.00 31.16 652 LEU A N 1
ATOM 5226 C CA . LEU A 1 652 ? 19.860 39.668 25.136 1.00 31.16 652 LEU A CA 1
ATOM 5227 C C . LEU A 1 652 ? 18.761 39.028 26.019 1.00 31.16 652 LEU A C 1
ATOM 5229 O O . LEU A 1 652 ? 17.603 39.385 25.917 1.00 31.16 652 LEU A O 1
ATOM 5233 N N . ARG A 1 653 ? 19.013 38.068 26.921 1.00 28.98 653 ARG A N 1
ATOM 5234 C CA . ARG A 1 653 ? 20.214 37.695 27.686 1.00 28.98 653 ARG A CA 1
ATOM 5235 C C . ARG A 1 653 ? 19.979 36.310 28.324 1.00 28.98 653 ARG A C 1
ATOM 5237 O O . ARG A 1 653 ? 18.856 35.972 28.676 1.00 28.98 653 ARG A O 1
ATOM 5244 N N . VAL A 1 654 ? 21.061 35.564 28.516 1.00 40.12 654 VAL A N 1
ATOM 5245 C CA . VAL A 1 654 ? 21.182 34.372 29.380 1.00 40.12 654 VAL A CA 1
ATOM 5246 C C . VAL A 1 654 ? 21.135 34.783 30.864 1.00 40.12 654 VAL A C 1
ATOM 5248 O O . VAL A 1 654 ? 21.562 35.897 31.179 1.00 40.12 654 VAL A O 1
ATOM 5251 N N . PRO A 1 655 ? 20.755 33.873 31.781 1.00 46.75 655 PRO A N 1
ATOM 5252 C CA . PRO A 1 655 ? 21.549 33.737 33.001 1.00 46.75 655 PRO A CA 1
ATOM 5253 C C . PRO A 1 655 ? 21.947 32.284 33.305 1.00 46.75 655 PRO A C 1
ATOM 5255 O O . PRO A 1 655 ? 21.126 31.371 33.331 1.00 46.75 655 PRO A O 1
ATOM 5258 N N . GLN A 1 656 ? 23.246 32.115 33.563 1.00 33.31 656 GLN A N 1
ATOM 5259 C CA . GLN A 1 656 ? 23.819 31.040 34.368 1.00 33.31 656 GLN A CA 1
ATOM 5260 C C . GLN A 1 656 ? 23.538 31.342 35.843 1.00 33.31 656 GLN A C 1
ATOM 5262 O O . GLN A 1 656 ? 23.729 32.478 36.276 1.00 33.31 656 GLN A O 1
ATOM 5267 N N . SER A 1 657 ? 23.201 30.323 36.627 1.00 38.72 657 SER A N 1
ATOM 5268 C CA . SER A 1 657 ? 23.441 30.321 38.068 1.00 38.72 657 SER A CA 1
ATOM 5269 C C . SER A 1 657 ? 24.314 29.119 38.419 1.00 38.72 657 SER A C 1
ATOM 5271 O O . SER A 1 657 ? 24.050 27.978 38.047 1.00 38.72 657 SER A O 1
ATOM 5273 N N . ARG A 1 658 ? 25.418 29.440 39.087 1.00 31.94 658 ARG A N 1
ATOM 5274 C CA . ARG A 1 658 ? 26.427 28.562 39.667 1.00 31.94 658 ARG A CA 1
ATOM 5275 C C . ARG A 1 658 ? 26.383 28.866 41.160 1.00 31.94 658 ARG A C 1
ATOM 5277 O O . ARG A 1 658 ? 26.526 30.033 41.513 1.00 31.94 658 ARG A O 1
ATOM 5284 N N . VAL A 1 659 ? 26.173 27.859 42.000 1.00 42.78 659 VAL A N 1
ATOM 5285 C CA . VAL A 1 659 ? 26.449 27.930 43.439 1.00 42.78 659 VAL A CA 1
ATOM 5286 C C . VAL A 1 659 ? 27.079 26.597 43.838 1.00 42.78 659 VAL A C 1
ATOM 5288 O O . VAL A 1 659 ? 26.469 25.542 43.680 1.00 42.78 659 VAL A O 1
ATOM 5291 N N . ASP A 1 660 ? 28.339 26.692 44.259 1.00 39.50 660 ASP A N 1
ATOM 5292 C CA . ASP A 1 660 ? 29.110 25.698 45.014 1.00 39.50 660 ASP A CA 1
ATOM 5293 C C . ASP A 1 660 ? 28.394 25.415 46.356 1.00 39.50 660 ASP A C 1
ATOM 5295 O O . ASP A 1 660 ? 27.718 26.298 46.869 1.00 39.50 660 ASP A O 1
ATOM 5299 N N . THR A 1 661 ? 28.456 24.234 46.976 1.00 34.69 661 THR A N 1
ATOM 5300 C CA . THR A 1 661 ? 29.594 23.797 47.804 1.00 34.69 661 THR A CA 1
ATOM 5301 C C . THR A 1 661 ? 29.440 22.337 48.274 1.00 34.69 661 THR A C 1
ATOM 5303 O O . THR A 1 661 ? 28.329 21.862 48.474 1.00 34.69 661 THR A O 1
ATOM 5306 N N . LYS A 1 662 ? 30.600 21.673 48.454 1.00 33.69 662 LYS A N 1
ATOM 5307 C CA . LYS A 1 662 ? 31.013 20.706 49.510 1.00 33.69 662 LYS A CA 1
ATOM 5308 C C . LYS A 1 662 ? 29.880 19.963 50.252 1.00 33.69 662 LYS A C 1
ATOM 5310 O O . LYS A 1 662 ? 29.050 20.599 50.876 1.00 33.69 662 LYS A O 1
ATOM 5315 N N . GLY A 1 663 ? 29.796 18.635 50.256 1.00 33.62 663 GLY A N 1
ATOM 5316 C CA . GLY A 1 663 ? 30.862 17.681 50.558 1.00 33.62 663 GLY A CA 1
ATOM 5317 C C . GLY A 1 663 ? 30.742 17.292 52.028 1.00 33.62 663 GLY A C 1
ATOM 5318 O O . GLY A 1 663 ? 31.067 18.129 52.850 1.00 33.62 663 GLY A O 1
ATOM 5319 N N . ASP A 1 664 ? 30.258 16.080 52.309 1.00 37.47 664 ASP A N 1
ATOM 5320 C CA . ASP A 1 664 ? 30.602 15.278 53.488 1.00 37.47 664 ASP A CA 1
ATOM 5321 C C . ASP A 1 664 ? 30.160 13.827 53.261 1.00 37.47 664 ASP A C 1
ATOM 5323 O O . ASP A 1 664 ? 29.107 13.543 52.685 1.00 37.47 664 ASP A O 1
ATOM 5327 N N . ALA A 1 665 ? 31.044 12.921 53.660 1.00 43.78 665 ALA A N 1
ATOM 5328 C CA . ALA A 1 665 ? 30.912 11.480 53.611 1.00 43.78 665 ALA A CA 1
ATOM 5329 C C . ALA A 1 665 ? 31.076 10.949 55.038 1.00 43.78 665 ALA A C 1
ATOM 5331 O O . ALA A 1 665 ? 32.081 11.257 55.663 1.00 43.78 665 ALA A O 1
ATOM 5332 N N . GLU A 1 666 ? 30.140 10.124 55.503 1.00 42.44 666 GLU A N 1
ATOM 5333 C CA . GLU A 1 666 ? 30.253 9.196 56.644 1.00 42.44 666 GLU A CA 1
ATOM 5334 C C . GLU A 1 666 ? 29.175 8.118 56.402 1.00 42.44 666 GLU A C 1
ATOM 5336 O O . GLU A 1 666 ? 28.022 8.446 56.140 1.00 42.44 666 GLU A O 1
ATOM 5341 N N . VAL A 1 667 ? 29.513 6.867 56.077 1.00 47.28 667 VAL A N 1
ATOM 5342 C CA . VAL A 1 667 ? 29.995 5.760 56.932 1.00 47.28 667 VAL A CA 1
ATOM 5343 C C . VAL A 1 667 ? 28.954 5.281 57.961 1.00 47.28 667 VAL A C 1
ATOM 5345 O O . VAL A 1 667 ? 28.706 5.928 58.965 1.00 47.28 667 VAL A O 1
ATOM 5348 N N . ALA A 1 668 ? 28.436 4.079 57.674 1.00 50.06 668 ALA A N 1
ATOM 5349 C CA . ALA A 1 668 ? 27.974 3.003 58.562 1.00 50.06 668 ALA A CA 1
ATOM 5350 C C . ALA A 1 668 ? 26.960 3.284 59.695 1.00 50.06 668 ALA A C 1
ATOM 5352 O O . ALA A 1 668 ? 27.320 3.713 60.789 1.00 50.06 668 ALA A O 1
ATOM 5353 N N . SER A 1 669 ? 25.735 2.779 59.510 1.00 47.47 669 SER A N 1
ATOM 5354 C CA . SER A 1 669 ? 25.166 1.635 60.258 1.00 47.47 669 SER A CA 1
ATOM 5355 C C . SER A 1 669 ? 23.951 1.080 59.526 1.00 47.47 669 SER A C 1
ATOM 5357 O O . SER A 1 669 ? 23.192 1.902 58.966 1.00 47.47 669 SER A O 1
#

pLDDT: mean 80.03, std 23.64, range [25.0, 98.44]

Sequence (669 aa):
MPSFTDGLWGYNPDLFDIQARRLKTLDALVSFFKEKSALDQYYSRTLKKLARLHLMEHETPGSPLQAFLHGFRDLIETISTNYEILAAKEIDQMLNPLNRAKAKLQADTKTLRRESNKFATRMRKLQAIHKRTRHDARMSCKEAVIARRRSDAHARGEKALLGRIEQQLENLKAQGLEDSSNSAKHSALTRKTQTYKSTGKALLERSKQMKREFDQADNKYVTSVKACREFRAKHDSALTTVLRGLEKTERARINAVREGVRRYLGVEGEMSKKLLVSFQSVGAIAESVDSNDEINFFITVHKTGKQIRPYPEYIHFPSHEDVLFREKFELQDYMKKHKISREDKANTEQAKKLSVETRAIIKNALKDSKLDSKAMTRLDSILTSKSGRAAFAATLNHHRNHGFDNKMNHEISIQSFEILSTLMIRFLDHAYKEMDTAPAQLVMIMSQTFYKTEPKEGESKSSDTRIYLQKRVKEHDIWRSTRFWEEAFFQSLARAMKRDSRVSAARWHTNKEQEEAMDRRKKVLFGQLGAFAHNMQEFGMPVGPTEKFIQKICTINELGGTERNALLSIIRSATKNTPVTPLSPPLFSSRSPSEATSLESGKFEKSEKVQEGEGRRKGEAMGLPQAQMSPASTQGVIGGETPDRSSKRTQLRVPQSRVDTKGDAEVAS

Foldseek 3Di:
DDALLVPVPDDDVCLLVVVVVLLVVLVVQLVVLVVVLVVLLVQLVVLVVVLPDCPPPPPDPPFLVSVLVPLVSVLSNVLSVLSNVLSVCSCPQFNVLSVVLSVVLVVLSVVLVVLLCVLVVVLVVLVVQLVVLVVQLVVLVVVLVVLVVVLVVLVVVLVVVVVVLVVVVVVVVVVPDPDPVCVVVNVVSVVVNVVSVVVSVVSVVSSVVSVVSSVVSVVSNVVSVVVSVVSVVVSSVSVSVSSVSSRVSVVSSVVSVVSSVVVSVVSVVVSVVVSVVSVVVSVVSVVPRDPVSNVVVVCVVPVPVDDPPPDPDPDDDDDDDPPVPPPVPPVVVVVVVPPPDPVVVVVVVVLVVLLVLLLVLLLCLQVLHDDDPVSVVVLLVLLLDPSNLVSNLVSLVVCCVQPPPSDNDLEGDPSSLVSVLVSLLSSVVSCLVVVVLPSNVSSLVSQQRHWYWDDDPDDPDDDTDTDGSLVSQLARCCLQDLVSLVVNLVVVLVVLVVVVCVVPVPDDPDPVVVVVVLVVSLVSSLVSLLVSLVSSVSSPHDLVSNLVSLVVSCVVSVPDPVSNVVSNVSNVVVVVPDDDDDDDDDDDDDDDDDDDDDDDDDDDDDDDDDDDDDDDDDDDDDDDDDDDDDDDDDDDDDDDDDDDDDDDDDDDDDDDDDDDDDDDDDDDD

Solvent-accessible surface area (backbone atoms only — not comparable to full-atom values): 39170 Å² total; per-residue (Å²): 130,93,49,53,74,76,75,59,79,70,94,57,79,57,57,64,52,51,50,56,55,57,49,47,57,55,52,53,50,42,51,48,45,54,51,51,26,50,51,31,40,50,51,16,55,49,32,48,54,58,46,64,56,80,88,56,88,83,53,60,89,88,33,55,64,44,53,38,54,49,51,52,33,54,45,37,40,50,52,16,51,50,30,40,52,47,22,50,48,43,42,64,68,30,32,49,51,50,52,52,51,51,55,50,47,53,52,52,51,52,53,43,50,51,54,51,51,54,47,52,52,54,50,51,53,42,51,52,50,32,54,48,31,48,50,50,23,53,50,33,42,52,50,20,52,51,34,40,52,52,29,54,51,45,52,56,49,44,58,60,46,48,55,51,50,51,52,51,52,51,54,58,59,74,64,74,64,94,47,82,76,50,55,58,54,52,52,50,52,52,50,52,52,50,52,50,54,50,50,46,53,51,34,44,50,50,20,53,50,31,42,53,52,18,54,52,30,40,51,51,24,52,53,33,50,51,54,43,54,64,47,42,60,57,43,54,51,51,49,45,52,39,34,50,49,52,45,49,48,50,53,49,50,52,49,52,52,52,50,34,52,52,50,50,54,51,53,53,52,54,49,54,53,53,52,51,55,52,52,52,55,46,50,56,46,58,73,66,54,51,71,64,60,40,51,52,48,49,49,67,78,64,58,80,82,70,68,79,76,70,76,78,74,86,73,85,71,76,75,92,74,75,67,73,74,63,66,68,58,60,64,56,51,61,63,60,74,62,75,71,56,80,68,57,57,58,54,48,54,54,33,50,53,42,32,54,55,42,43,52,54,53,54,38,29,68,64,63,45,83,79,51,72,64,58,52,55,48,46,55,61,38,40,72,37,73,56,25,38,44,27,45,30,50,44,55,52,49,39,69,77,42,24,59,95,76,40,85,57,53,71,44,53,70,64,18,47,56,48,46,44,54,53,49,50,56,49,46,55,43,29,48,77,70,64,41,37,70,38,48,54,47,44,55,56,48,23,70,56,36,25,28,75,44,80,54,92,89,65,86,93,76,66,68,46,78,46,42,44,34,79,75,53,29,79,45,67,57,49,66,36,65,66,45,53,52,54,36,46,53,54,52,49,53,57,52,50,57,60,55,44,73,79,55,76,65,81,79,87,46,74,64,60,52,49,56,47,52,50,52,51,51,51,54,50,50,55,52,51,47,52,49,55,50,51,37,50,74,26,65,27,58,65,69,65,52,52,52,50,51,52,52,54,32,64,78,66,71,54,50,73,66,61,51,49,52,54,53,46,58,57,61,55,61,59,74,76,54,86,84,72,86,80,76,84,85,79,86,82,81,84,86,89,88,84,85,89,78,92,80,89,80,89,81,91,81,88,85,81,90,81,90,77,93,79,83,92,83,90,84,84,86,83,83,86,88,82,88,87,85,86,88,84,90,89,85,85,89,87,87,84,86,86,84,89,80,89,88,86,85,81,88,82,88,83,89,88,87,81,88,79,83,88,88,86,82,86,89,134